Protein AF-A0A3M2W7A8-F1 (afdb_monomer_lite)

Structure (mmCIF, N/CA/C/O backbone):
data_AF-A0A3M2W7A8-F1
#
_entry.id   AF-A0A3M2W7A8-F1
#
loop_
_atom_site.group_PDB
_atom_site.id
_atom_site.type_symbol
_atom_site.label_atom_id
_atom_site.label_alt_id
_atom_site.label_comp_id
_atom_site.label_asym_id
_atom_site.label_entity_id
_atom_site.label_seq_id
_atom_site.pdbx_PDB_ins_code
_atom_site.Cartn_x
_atom_site.Cartn_y
_atom_site.Cartn_z
_atom_site.occupancy
_atom_site.B_iso_or_equiv
_atom_site.auth_seq_id
_atom_site.auth_comp_id
_atom_site.auth_asym_id
_atom_site.auth_atom_id
_atom_site.pdbx_PDB_model_num
ATOM 1 N N . ILE A 1 1 ? -20.713 18.332 -25.294 1.00 43.44 1 ILE A N 1
ATOM 2 C CA . ILE A 1 1 ? -20.597 17.590 -24.008 1.00 43.44 1 ILE A CA 1
ATOM 3 C C . ILE A 1 1 ? -19.788 16.329 -24.282 1.00 43.44 1 ILE A C 1
ATOM 5 O O . ILE A 1 1 ? -20.062 15.680 -25.287 1.00 43.44 1 ILE A O 1
ATOM 9 N N . LEU A 1 2 ? -18.772 16.046 -23.464 1.00 49.94 2 LEU A N 1
ATOM 10 C CA . LEU A 1 2 ? -18.042 14.775 -23.484 1.00 49.94 2 LEU A CA 1
ATOM 11 C C . LEU A 1 2 ? -18.810 13.790 -22.594 1.00 49.94 2 LEU A C 1
ATOM 13 O O . LEU A 1 2 ? -19.286 14.185 -21.530 1.00 49.94 2 LEU A O 1
ATOM 17 N N . THR A 1 3 ? -19.019 12.561 -23.058 1.00 45.00 3 THR A N 1
ATOM 18 C CA . THR A 1 3 ? -19.626 11.488 -22.252 1.00 45.00 3 THR A CA 1
ATOM 19 C C . THR A 1 3 ? -18.562 10.450 -21.909 1.00 45.00 3 THR A C 1
ATOM 21 O O . THR A 1 3 ? -17.793 10.133 -22.825 1.00 45.00 3 THR A O 1
ATOM 24 N N . PRO A 1 4 ? -18.580 9.867 -20.690 1.00 53.72 4 PRO A N 1
ATOM 25 C CA . PRO A 1 4 ? -17.557 8.933 -20.232 1.00 53.72 4 PRO A CA 1
ATOM 26 C C . PRO A 1 4 ? -17.259 7.843 -21.259 1.00 53.72 4 PRO A C 1
ATOM 28 O O . PRO A 1 4 ? -18.169 7.164 -21.749 1.00 53.72 4 PRO A O 1
ATOM 31 N N . GLY A 1 5 ? -15.982 7.672 -21.590 1.00 53.44 5 GLY A N 1
ATOM 32 C CA . GLY A 1 5 ? -15.530 6.578 -22.441 1.00 53.44 5 GLY A CA 1
ATOM 33 C C . GLY A 1 5 ? -15.690 5.214 -21.759 1.00 53.44 5 GLY A C 1
ATOM 34 O O . GLY A 1 5 ? -15.108 4.967 -20.707 1.00 53.44 5 GLY A O 1
ATOM 35 N N . ALA A 1 6 ? -16.430 4.292 -22.377 1.00 60.09 6 ALA A N 1
ATOM 36 C CA . ALA A 1 6 ? -16.576 2.909 -21.918 1.00 60.09 6 ALA A CA 1
ATOM 37 C C . ALA A 1 6 ? -16.594 1.940 -23.112 1.00 60.09 6 ALA A C 1
ATOM 39 O O . ALA A 1 6 ? -17.023 2.298 -24.209 1.00 60.09 6 ALA A O 1
ATOM 40 N N . ASN A 1 7 ? -16.120 0.705 -22.908 1.00 71.69 7 ASN A N 1
ATOM 41 C CA . ASN A 1 7 ? -16.143 -0.376 -23.909 1.00 71.69 7 ASN A CA 1
ATOM 42 C C . ASN A 1 7 ? -15.476 -0.030 -25.257 1.00 71.69 7 ASN A C 1
ATOM 44 O O . ASN A 1 7 ? -15.949 -0.433 -26.314 1.00 71.69 7 ASN A O 1
ATOM 48 N N . GLY A 1 8 ? -14.377 0.732 -25.231 1.00 73.50 8 GLY A N 1
ATOM 49 C CA . GLY A 1 8 ? -13.637 1.110 -26.443 1.00 73.50 8 GLY A CA 1
ATOM 50 C C . GLY A 1 8 ? -14.276 2.236 -27.265 1.00 73.50 8 GLY A C 1
ATOM 51 O O . GLY A 1 8 ? -13.812 2.520 -28.368 1.00 73.50 8 GLY A O 1
ATOM 52 N N . HIS A 1 9 ? -15.304 2.903 -26.736 1.00 79.44 9 HIS A N 1
ATOM 53 C CA . HIS A 1 9 ? -15.970 4.031 -27.385 1.00 79.44 9 HIS A CA 1
ATOM 54 C C . HIS A 1 9 ? -15.779 5.333 -26.592 1.00 79.44 9 HIS A C 1
ATOM 56 O O . HIS A 1 9 ? -15.611 5.310 -25.374 1.00 79.44 9 HIS A O 1
ATOM 62 N N . MET A 1 10 ? -15.799 6.474 -27.290 1.00 80.69 10 MET A N 1
ATOM 63 C CA . MET A 1 10 ? -15.872 7.826 -26.712 1.00 80.69 10 MET A CA 1
ATOM 64 C C . MET A 1 10 ? -17.007 8.581 -27.391 1.00 80.69 10 MET A C 1
ATOM 66 O O . MET A 1 10 ? -17.152 8.497 -28.612 1.00 80.69 10 MET A O 1
ATOM 70 N N . GLY A 1 11 ? -17.798 9.320 -26.615 1.00 79.69 11 GLY A N 1
ATOM 71 C CA . GLY A 1 11 ? -18.861 10.158 -27.160 1.00 79.69 11 GLY A CA 1
ATOM 72 C C . GLY A 1 11 ? -18.443 11.623 -27.235 1.00 79.69 11 GLY A C 1
ATOM 73 O O . GLY A 1 11 ? -18.043 12.220 -26.236 1.00 79.69 11 GLY A O 1
ATOM 74 N N . PHE A 1 12 ? -18.587 12.212 -28.423 1.00 80.81 12 PHE A N 1
ATOM 75 C CA . PHE A 1 12 ? -18.355 13.632 -28.681 1.00 80.81 12 PHE A CA 1
ATOM 76 C C . PHE A 1 12 ? -19.650 14.257 -29.197 1.00 80.81 12 PHE A C 1
ATOM 78 O O . PHE A 1 12 ? -20.200 13.812 -30.203 1.00 80.81 12 PHE A O 1
ATOM 85 N N . ASN A 1 13 ? -20.151 15.282 -28.508 1.00 80.88 13 ASN A N 1
ATOM 86 C CA . ASN A 1 13 ? -21.364 15.988 -28.912 1.00 80.88 13 ASN A CA 1
ATOM 87 C C . ASN A 1 13 ? -21.090 17.483 -29.138 1.00 80.88 13 ASN A C 1
ATOM 89 O O . ASN A 1 13 ? -20.668 18.179 -28.204 1.00 80.88 13 ASN A O 1
ATOM 93 N N . GLY A 1 14 ? -21.393 17.947 -30.355 1.00 81.94 14 GLY A N 1
ATOM 94 C CA . GLY A 1 14 ? -21.267 19.338 -30.796 1.00 81.94 14 GLY A CA 1
ATOM 95 C C . GLY A 1 14 ? -19.910 19.676 -31.421 1.00 81.94 14 GLY A C 1
ATOM 96 O O . GLY A 1 14 ? -18.936 18.941 -31.262 1.00 81.94 14 GLY A O 1
ATOM 97 N N . GLU A 1 15 ? -19.860 20.816 -32.112 1.00 83.19 15 GLU A N 1
ATOM 98 C CA . GLU A 1 15 ? -18.682 21.319 -32.838 1.00 83.19 15 GLU A CA 1
ATOM 99 C C . GLU A 1 15 ? -17.459 21.464 -31.922 1.00 83.19 15 GLU A C 1
ATOM 101 O O . GLU A 1 15 ? -16.412 20.891 -32.199 1.00 83.19 15 GLU A O 1
ATOM 106 N N . SER A 1 16 ? -17.617 22.071 -30.742 1.00 80.56 16 SER A N 1
ATOM 107 C CA . SER A 1 16 ? -16.501 22.288 -29.809 1.00 80.56 16 SER A CA 1
ATOM 108 C C . SER A 1 16 ? -15.842 20.997 -29.304 1.00 80.56 16 SER A C 1
ATOM 110 O O . SER A 1 16 ? -14.648 20.985 -29.013 1.00 80.56 16 SER A O 1
ATOM 112 N N . ALA A 1 17 ? -16.604 19.905 -29.169 1.00 78.31 17 ALA A N 1
ATOM 113 C CA . ALA A 1 17 ? -16.050 18.616 -28.752 1.00 78.31 17 ALA A CA 1
ATOM 114 C C . ALA A 1 17 ? -15.269 17.945 -29.892 1.00 78.31 17 ALA A C 1
ATOM 116 O O . ALA A 1 17 ? -14.257 17.292 -29.641 1.00 78.31 17 ALA A O 1
ATOM 117 N N . LEU A 1 18 ? -15.723 18.133 -31.135 1.00 81.19 18 LEU A N 1
ATOM 118 C CA . LEU A 1 18 ? -15.035 17.651 -32.327 1.00 81.19 18 LEU A CA 1
ATOM 119 C C . LEU A 1 18 ? -13.755 18.454 -32.596 1.00 81.19 18 LEU A C 1
ATOM 121 O O . LEU A 1 18 ? -12.716 17.862 -32.874 1.00 81.19 18 LEU A O 1
ATOM 125 N N . ASP A 1 19 ? -13.795 19.775 -32.417 1.00 82.62 19 ASP A N 1
ATOM 126 C CA . ASP A 1 19 ? -12.616 20.639 -32.527 1.00 82.62 19 ASP A CA 1
ATOM 127 C C . ASP A 1 19 ? -11.536 20.246 -31.516 1.00 82.62 19 ASP A C 1
ATOM 129 O O . ASP A 1 19 ? -10.361 20.144 -31.864 1.00 82.62 19 ASP A O 1
ATOM 133 N N . ALA A 1 20 ? -11.922 19.967 -30.266 1.00 80.56 20 ALA A N 1
ATOM 134 C CA . ALA A 1 20 ? -10.992 19.496 -29.243 1.00 80.56 20 ALA A CA 1
ATOM 135 C C . ALA A 1 20 ? -10.364 18.142 -29.612 1.00 80.56 20 ALA A C 1
ATOM 137 O O . ALA A 1 20 ? -9.171 17.949 -29.391 1.00 80.56 20 ALA A O 1
ATOM 138 N N . LEU A 1 21 ? -11.142 17.221 -30.195 1.00 81.25 21 LEU A N 1
ATOM 139 C CA . LEU A 1 21 ? -10.654 15.913 -30.647 1.00 81.25 21 LEU A CA 1
ATOM 140 C C . LEU A 1 21 ? -9.613 16.031 -31.768 1.00 81.25 21 LEU A C 1
ATOM 142 O O . LEU A 1 21 ? -8.655 15.262 -31.799 1.00 81.25 21 LEU A O 1
ATOM 146 N N . LEU A 1 22 ? -9.802 16.978 -32.687 1.00 82.06 22 LEU A N 1
ATOM 147 C CA . LEU A 1 22 ? -8.923 17.183 -33.842 1.00 82.06 22 LEU A CA 1
ATOM 148 C C . LEU A 1 22 ? -7.744 18.128 -33.549 1.00 82.06 22 LEU A C 1
ATOM 150 O O . LEU A 1 22 ? -6.894 18.346 -34.412 1.00 82.06 22 LEU A O 1
ATOM 154 N N . SER A 1 23 ? -7.680 18.690 -32.341 1.00 78.00 23 SER A N 1
ATOM 155 C CA . SER A 1 23 ? -6.691 19.687 -31.941 1.00 78.00 23 SER A CA 1
ATOM 156 C C . SER A 1 23 ? -5.452 19.058 -31.298 1.00 78.00 23 SER A C 1
ATOM 158 O O . SER A 1 23 ? -5.544 18.220 -30.404 1.00 78.00 23 SER A O 1
ATOM 160 N N . SER A 1 24 ? -4.268 19.543 -31.684 1.00 71.81 24 SER A N 1
ATOM 161 C CA . SER A 1 24 ? -3.007 19.301 -30.965 1.00 71.81 24 SER A CA 1
ATOM 162 C C . SER A 1 24 ? -2.690 20.388 -29.929 1.00 71.81 24 SER A C 1
ATOM 164 O O . SER A 1 24 ? -1.618 20.370 -29.325 1.00 71.81 24 SER A O 1
ATOM 166 N N . ASN A 1 25 ? -3.579 21.370 -29.745 1.00 83.56 25 ASN A N 1
ATOM 167 C CA . ASN A 1 25 ? -3.398 22.438 -28.770 1.00 83.56 25 ASN A CA 1
ATOM 168 C C . ASN A 1 25 ? -3.622 21.893 -27.357 1.00 83.56 25 ASN A C 1
ATOM 170 O O . ASN A 1 25 ? -4.737 21.529 -26.979 1.00 83.56 25 ASN A O 1
ATOM 174 N N . THR A 1 26 ? -2.565 21.889 -26.555 1.00 82.12 26 THR A N 1
ATOM 175 C CA . THR A 1 26 ? -2.592 21.369 -25.187 1.00 82.12 26 THR A CA 1
ATOM 176 C C . THR A 1 26 ? -3.496 22.171 -24.250 1.00 82.12 26 THR A C 1
ATOM 178 O O . THR A 1 26 ? -3.981 21.629 -23.258 1.00 82.12 26 THR A O 1
ATOM 181 N N . ALA A 1 27 ? -3.825 23.421 -24.593 1.00 78.56 27 ALA A N 1
ATOM 182 C CA . ALA A 1 27 ? -4.785 24.228 -23.846 1.00 78.56 27 ALA A CA 1
ATOM 183 C C . ALA A 1 27 ? -6.230 23.702 -23.952 1.00 78.56 27 ALA A C 1
ATOM 185 O O . ALA A 1 27 ? -7.017 23.895 -23.022 1.00 78.56 27 ALA A O 1
ATOM 186 N N . THR A 1 28 ? -6.586 23.034 -25.057 1.00 81.06 28 THR A N 1
ATOM 187 C CA . THR A 1 28 ? -7.953 22.542 -25.329 1.00 81.06 28 THR A CA 1
ATOM 188 C C . THR A 1 28 ? -8.056 21.018 -25.439 1.00 81.06 28 THR A C 1
ATOM 190 O O . THR A 1 28 ? -9.158 20.480 -25.358 1.00 81.06 28 THR A O 1
ATOM 193 N N . GLY A 1 29 ? -6.929 20.307 -25.550 1.00 84.56 29 GLY A N 1
ATOM 194 C CA . GLY A 1 29 ? -6.874 18.854 -25.757 1.00 84.56 29 GLY A CA 1
ATOM 195 C C . GLY A 1 29 ? -7.169 17.980 -24.530 1.00 84.56 29 GLY A C 1
ATOM 196 O O . GLY A 1 29 ? -7.287 16.767 -24.673 1.00 84.56 29 GLY A O 1
ATOM 197 N N . TRP A 1 30 ? -7.326 18.558 -23.330 1.00 90.56 30 TRP A N 1
ATOM 198 C CA . TRP A 1 30 ? -7.472 17.783 -22.085 1.00 90.56 30 TRP A CA 1
ATOM 199 C C . TRP A 1 30 ? -8.645 16.797 -22.106 1.00 90.56 30 TRP A C 1
ATOM 201 O O . TRP A 1 30 ? -8.503 15.666 -21.647 1.00 90.56 30 TRP A O 1
ATOM 211 N N . GLY A 1 31 ? -9.798 17.227 -22.629 1.00 89.25 31 GLY A N 1
ATOM 212 C CA . GLY A 1 31 ? -11.033 16.440 -22.638 1.00 89.25 31 GLY A CA 1
ATOM 213 C C . GLY A 1 31 ? -10.878 15.090 -23.349 1.00 89.25 31 GLY A C 1
ATOM 214 O O . GLY A 1 31 ? -11.022 14.057 -22.703 1.00 89.25 31 GLY A O 1
ATOM 215 N N . PRO A 1 32 ? -10.511 15.058 -24.643 1.00 88.69 32 PRO A N 1
ATOM 216 C CA . PRO A 1 32 ? -10.252 13.803 -25.352 1.00 88.69 32 PRO A CA 1
ATOM 217 C C . PRO A 1 32 ? -9.212 12.893 -24.677 1.00 88.69 32 PRO A C 1
ATOM 219 O O . PRO A 1 32 ? -9.369 11.672 -24.680 1.00 88.69 32 PRO A O 1
ATOM 222 N N . TRP A 1 33 ? -8.155 13.454 -24.079 1.00 91.31 33 TRP A N 1
ATOM 223 C CA . TRP A 1 33 ? -7.146 12.655 -23.368 1.00 91.31 33 TRP A CA 1
ATOM 224 C C . TRP A 1 33 ? -7.695 12.044 -22.077 1.00 91.31 33 TRP A C 1
ATOM 226 O O . TRP A 1 33 ? -7.379 10.897 -21.763 1.00 91.31 33 TRP A O 1
ATOM 236 N N . HIS A 1 34 ? -8.552 12.781 -21.372 1.00 93.00 34 HIS A N 1
ATOM 237 C CA . HIS A 1 34 ? -9.234 12.331 -20.163 1.00 93.00 34 HIS A CA 1
ATOM 238 C C . HIS A 1 34 ? -10.190 11.167 -20.466 1.00 93.00 34 HIS A C 1
ATOM 240 O O . HIS A 1 34 ? -10.101 10.122 -19.823 1.00 93.00 34 HIS A O 1
ATOM 246 N N . GLU A 1 35 ? -11.000 11.276 -21.524 1.00 90.56 35 GLU A N 1
ATOM 247 C CA . GLU A 1 35 ? -11.896 10.191 -21.962 1.00 90.56 35 GLU A CA 1
ATOM 248 C C . GLU A 1 35 ? -11.134 8.945 -22.430 1.00 90.56 35 GLU A C 1
ATOM 250 O O . GLU A 1 35 ? -11.504 7.805 -22.139 1.00 90.56 35 GLU A O 1
ATOM 255 N N . SER A 1 36 ? -10.005 9.155 -23.109 1.00 89.25 36 SER A N 1
ATOM 256 C CA . SER A 1 36 ? -9.059 8.086 -23.438 1.00 89.25 36 SER A CA 1
ATOM 257 C C . SER A 1 36 ? -8.479 7.441 -22.165 1.00 89.25 36 SER A C 1
ATOM 259 O O . SER A 1 36 ? -8.223 6.235 -22.118 1.00 89.25 36 SER A O 1
ATOM 261 N N . GLY A 1 37 ? -8.310 8.216 -21.093 1.00 93.12 37 GLY A N 1
ATOM 262 C CA . GLY A 1 37 ? -7.908 7.737 -19.774 1.00 93.12 37 GLY A CA 1
ATOM 263 C C . GLY A 1 37 ? -8.901 6.751 -19.155 1.00 93.12 37 GLY A C 1
ATOM 264 O O . GLY A 1 37 ? -8.465 5.702 -18.677 1.00 93.12 37 GLY A O 1
ATOM 265 N N . HIS A 1 38 ? -10.213 7.013 -19.233 1.00 93.38 38 HIS A N 1
ATOM 266 C CA . HIS A 1 38 ? -11.247 6.090 -18.727 1.00 93.38 38 HIS A CA 1
ATOM 267 C C . HIS A 1 38 ? -11.134 4.688 -19.339 1.00 93.38 38 HIS A C 1
ATOM 269 O O . HIS A 1 38 ? -11.262 3.686 -18.640 1.00 93.38 38 HIS A O 1
ATOM 275 N N . GLN A 1 39 ? -10.765 4.585 -20.618 1.00 88.88 39 GLN A N 1
ATOM 276 C CA . GLN A 1 39 ? -10.590 3.295 -21.304 1.00 88.88 39 GLN A CA 1
ATOM 277 C C . GLN A 1 39 ? -9.426 2.457 -20.762 1.00 88.88 39 GLN A C 1
ATOM 279 O O . GLN A 1 39 ? -9.372 1.249 -20.983 1.00 88.88 39 GLN A O 1
ATOM 284 N N . ARG A 1 40 ? -8.458 3.100 -20.104 1.00 89.69 40 ARG A N 1
ATOM 285 C CA . ARG A 1 40 ? -7.246 2.469 -19.556 1.00 89.69 40 ARG A CA 1
ATOM 286 C C . ARG A 1 40 ? -7.259 2.447 -18.030 1.00 89.69 40 ARG A C 1
ATOM 288 O O . ARG A 1 40 ? -6.279 2.032 -17.406 1.00 89.69 40 ARG A O 1
ATOM 295 N N . GLN A 1 41 ? -8.332 2.932 -17.420 1.00 91.62 41 GLN A N 1
ATOM 296 C CA . GLN A 1 41 ? -8.464 3.022 -15.981 1.00 91.62 41 GLN A CA 1
ATOM 297 C C . GLN A 1 41 ? -8.545 1.623 -15.369 1.00 91.62 41 GLN A C 1
ATOM 299 O O . GLN A 1 41 ? -9.296 0.761 -15.818 1.00 91.62 41 GLN A O 1
ATOM 304 N N . MET A 1 42 ? -7.746 1.383 -14.333 1.00 93.12 42 MET A N 1
ATOM 305 C CA . MET A 1 42 ? -7.716 0.091 -13.655 1.00 93.12 42 MET A CA 1
ATOM 306 C C . MET A 1 42 ? -8.625 0.143 -12.432 1.00 93.12 42 MET A C 1
ATOM 308 O O . MET A 1 42 ? -8.317 0.843 -11.464 1.00 93.12 42 MET A O 1
ATOM 312 N N . SER A 1 43 ? -9.709 -0.636 -12.453 1.00 92.62 43 SER A N 1
ATOM 313 C CA . SER A 1 43 ? -10.605 -0.788 -11.296 1.00 92.62 43 SER A CA 1
ATOM 314 C C . SER A 1 43 ? -9.856 -1.170 -10.004 1.00 92.62 43 SER A C 1
ATOM 316 O O . SER A 1 43 ? -10.089 -0.512 -8.992 1.00 92.62 43 SER A O 1
ATOM 318 N N . PRO A 1 44 ? -8.876 -2.102 -10.010 1.00 93.19 44 PRO A N 1
ATOM 319 C CA . PRO A 1 44 ? -8.113 -2.459 -8.803 1.00 93.19 44 PRO A CA 1
ATOM 320 C C . PRO A 1 44 ? -7.275 -1.333 -8.176 1.00 93.19 44 PRO A C 1
ATOM 322 O O . PRO A 1 44 ? -6.828 -1.464 -7.043 1.00 93.19 44 PRO A O 1
ATOM 325 N N . MET A 1 45 ? -7.039 -0.236 -8.903 1.00 94.12 45 MET A N 1
ATOM 326 C CA . MET A 1 45 ? -6.298 0.941 -8.425 1.00 94.12 45 MET A CA 1
ATOM 327 C C . MET A 1 45 ? -7.212 2.167 -8.237 1.00 94.12 45 MET A C 1
ATOM 329 O O . MET A 1 45 ? -6.738 3.259 -7.939 1.00 94.12 45 MET A O 1
ATOM 333 N N . THR A 1 46 ? -8.522 2.012 -8.447 1.00 94.44 46 THR A N 1
ATOM 334 C CA . THR A 1 46 ? -9.502 3.106 -8.422 1.00 94.44 46 THR A CA 1
ATOM 335 C C . THR A 1 46 ? -10.553 2.795 -7.361 1.00 94.44 46 THR A C 1
ATOM 337 O O . THR A 1 46 ? -11.400 1.920 -7.556 1.00 94.44 46 THR A O 1
ATOM 340 N N . TRP A 1 47 ? -10.437 3.458 -6.209 1.00 94.12 47 TRP A N 1
ATOM 341 C CA . TRP A 1 47 ? -11.345 3.300 -5.072 1.00 94.12 47 TRP A CA 1
ATOM 342 C C . TRP A 1 47 ? -12.425 4.382 -5.038 1.00 94.12 47 TRP A C 1
ATOM 344 O O . TRP A 1 47 ? -12.214 5.504 -5.501 1.00 94.12 47 TRP A O 1
ATOM 354 N N . ASP A 1 48 ? -13.568 4.040 -4.446 1.00 88.62 48 ASP A N 1
ATOM 355 C CA . ASP A 1 48 ? -14.771 4.886 -4.433 1.00 88.62 48 ASP A CA 1
ATOM 356 C C . ASP A 1 48 ? -15.028 5.561 -3.076 1.00 88.62 48 ASP A C 1
ATOM 358 O O . ASP A 1 48 ? -16.056 6.202 -2.880 1.00 88.62 48 ASP A O 1
ATOM 362 N N . THR A 1 49 ? -14.109 5.413 -2.120 1.00 85.12 49 THR A N 1
ATOM 363 C CA . THR A 1 49 ? -14.225 6.013 -0.786 1.00 85.12 49 THR A CA 1
ATOM 364 C C . THR A 1 49 ? -14.207 7.552 -0.856 1.00 85.12 49 THR A C 1
ATOM 366 O O . THR A 1 49 ? -13.459 8.143 -1.643 1.00 85.12 49 THR A O 1
ATOM 369 N N . GLY A 1 50 ? -15.029 8.215 -0.033 1.00 85.62 50 GLY A N 1
ATOM 370 C CA . GLY A 1 50 ? -15.168 9.677 -0.000 1.00 85.62 50 GLY A CA 1
ATOM 371 C C . GLY A 1 50 ? -15.672 10.259 -1.326 1.00 85.62 50 GLY A C 1
ATOM 372 O O . GLY A 1 50 ? -16.703 9.844 -1.844 1.00 85.62 50 GLY A O 1
ATOM 373 N N . SER A 1 51 ? -14.944 11.223 -1.894 1.00 88.75 51 SER A N 1
ATOM 374 C CA . SER A 1 51 ? -15.233 11.791 -3.224 1.00 88.75 51 SER A CA 1
ATOM 375 C C . SER A 1 51 ? -14.734 10.927 -4.400 1.00 88.75 51 SER A C 1
ATOM 377 O O . SER A 1 51 ? -14.800 11.360 -5.548 1.00 88.75 51 SER A O 1
ATOM 379 N N . GLY A 1 52 ? -14.225 9.716 -4.131 1.00 92.00 52 GLY A N 1
ATOM 380 C CA . GLY A 1 52 ? -13.832 8.728 -5.140 1.00 92.00 52 GLY A CA 1
ATOM 381 C C . GLY A 1 52 ? -12.569 9.072 -5.939 1.00 92.00 52 GLY A C 1
ATOM 382 O O . GLY A 1 52 ? -11.958 10.134 -5.775 1.00 92.00 52 GLY A O 1
ATOM 383 N N . MET A 1 53 ? -12.153 8.131 -6.794 1.00 96.19 53 MET A N 1
ATOM 384 C CA . MET A 1 53 ? -10.963 8.237 -7.653 1.00 96.19 53 MET A CA 1
ATOM 385 C C . MET A 1 53 ? -11.257 8.086 -9.152 1.00 96.19 53 MET A C 1
ATOM 387 O O . MET A 1 53 ? -10.334 8.211 -9.961 1.00 96.19 53 MET A O 1
ATOM 391 N N . THR A 1 54 ? -12.517 7.852 -9.535 1.00 94.88 54 THR A N 1
ATOM 392 C CA . THR A 1 54 ? -12.936 7.617 -10.929 1.00 94.88 54 THR A CA 1
ATOM 393 C C . THR A 1 54 ? -12.562 8.777 -11.851 1.00 94.88 54 THR A C 1
ATOM 395 O O . THR A 1 54 ? -11.921 8.563 -12.871 1.00 94.88 54 THR A O 1
ATOM 398 N N . GLU A 1 55 ? -12.810 10.016 -11.437 1.00 95.69 55 GLU A N 1
ATOM 399 C CA . GLU A 1 55 ? -12.432 11.212 -12.211 1.00 95.69 55 GLU A CA 1
ATOM 400 C C . GLU A 1 55 ? -10.991 11.679 -11.939 1.00 95.69 55 GLU A C 1
ATOM 402 O O . GLU A 1 55 ? -10.539 12.702 -12.451 1.00 95.69 55 GLU A O 1
ATOM 407 N N . VAL A 1 56 ? -10.243 10.941 -11.111 1.00 97.69 56 VAL A N 1
ATOM 408 C CA . VAL A 1 56 ? -8.898 11.309 -10.648 1.00 97.69 56 VAL A CA 1
ATOM 409 C C . VAL A 1 56 ? -7.830 10.514 -11.384 1.00 97.69 56 VAL A C 1
ATOM 411 O O . VAL A 1 56 ? -6.960 11.104 -12.023 1.00 97.69 56 VAL A O 1
ATOM 414 N N . THR A 1 57 ? -7.869 9.178 -11.309 1.00 96.88 57 THR A N 1
ATOM 415 C CA . THR A 1 57 ? -6.796 8.331 -11.863 1.00 96.88 57 THR A CA 1
ATOM 416 C C . THR A 1 57 ? -6.717 8.422 -13.384 1.00 96.88 57 THR A C 1
ATOM 418 O O . THR A 1 57 ? -5.630 8.281 -13.941 1.00 96.88 57 THR A O 1
ATOM 421 N N . VAL A 1 58 ? -7.818 8.760 -14.061 1.00 95.62 58 VAL A N 1
ATOM 422 C CA . VAL A 1 58 ? -7.833 9.033 -15.507 1.00 95.62 58 VAL A CA 1
ATOM 423 C C . VAL A 1 58 ? -6.965 10.215 -15.917 1.00 95.62 58 VAL A C 1
ATOM 425 O O . VAL A 1 58 ? -6.347 10.184 -16.981 1.00 95.62 58 VAL A O 1
ATOM 428 N N . ASN A 1 59 ? -6.832 11.224 -15.054 1.00 97.44 59 ASN A N 1
ATOM 429 C CA . ASN A 1 59 ? -6.037 12.409 -15.359 1.00 97.44 59 ASN A CA 1
ATOM 430 C C . ASN A 1 59 ? -4.532 12.109 -15.416 1.00 97.44 59 ASN A C 1
ATOM 432 O O . ASN A 1 59 ? -3.790 12.912 -15.973 1.00 97.44 59 ASN A O 1
ATOM 436 N N . LEU A 1 60 ? -4.064 10.947 -14.936 1.00 97.44 60 LEU A N 1
ATOM 437 C CA . LEU A 1 60 ? -2.681 10.505 -15.155 1.00 97.44 60 LEU A CA 1
ATOM 438 C C . LEU A 1 60 ? -2.341 10.373 -16.641 1.00 97.44 60 LEU A C 1
ATOM 440 O O . LEU A 1 60 ? -1.229 10.708 -17.045 1.00 97.44 60 LEU A O 1
ATOM 444 N N . TYR A 1 61 ? -3.296 9.918 -17.455 1.00 95.56 61 TYR A N 1
ATOM 445 C CA . TYR A 1 61 ? -3.113 9.789 -18.898 1.00 95.56 61 TYR A CA 1
ATOM 446 C C . TYR A 1 61 ? -3.048 11.165 -19.564 1.00 95.56 61 TYR A C 1
ATOM 448 O O . TYR A 1 61 ? -2.126 11.418 -20.334 1.00 95.56 61 TYR A O 1
ATOM 456 N N . SER A 1 62 ? -3.943 12.086 -19.193 1.00 95.44 62 SER A N 1
ATOM 457 C CA . SER A 1 62 ? -3.919 13.471 -19.682 1.00 95.44 62 SER A CA 1
ATOM 458 C C . SER A 1 62 ? -2.636 14.209 -19.300 1.00 95.44 62 SER A C 1
ATOM 460 O O . SER A 1 62 ? -2.051 14.891 -20.139 1.00 95.44 62 SER A O 1
ATOM 462 N N . LEU A 1 63 ? -2.161 14.041 -18.060 1.00 96.81 63 LEU A N 1
ATOM 463 C CA . LEU A 1 63 ? -0.898 14.620 -17.594 1.00 96.81 63 LEU A CA 1
ATOM 464 C C . LEU A 1 63 ? 0.298 14.049 -18.361 1.00 96.81 63 LEU A C 1
ATOM 466 O O . LEU A 1 63 ? 1.176 14.808 -18.760 1.00 96.81 63 LEU A O 1
ATOM 470 N N . ALA A 1 64 ? 0.320 12.738 -18.616 1.00 95.88 64 ALA A N 1
ATOM 471 C CA . ALA A 1 64 ? 1.366 12.107 -19.418 1.00 95.88 64 ALA A CA 1
ATOM 472 C C . ALA A 1 64 ? 1.354 12.593 -20.877 1.00 95.88 64 ALA A C 1
ATOM 474 O O . ALA A 1 64 ? 2.417 12.827 -21.451 1.00 95.88 64 ALA A O 1
ATOM 475 N N . THR A 1 65 ? 0.175 12.790 -21.479 1.00 94.25 65 THR A N 1
ATOM 476 C CA . THR A 1 65 ? 0.059 13.381 -22.820 1.00 94.25 65 THR A CA 1
ATOM 477 C C . THR A 1 65 ? 0.548 14.824 -22.833 1.00 94.25 65 THR A C 1
ATOM 479 O O . THR A 1 65 ? 1.344 15.180 -23.700 1.00 94.25 65 THR A O 1
ATOM 482 N N . GLN A 1 66 ? 0.142 15.642 -21.858 1.00 94.38 66 GLN A N 1
ATOM 483 C CA . GLN A 1 66 ? 0.625 17.017 -21.749 1.00 94.38 66 GLN A CA 1
ATOM 484 C C . GLN A 1 66 ? 2.147 17.059 -21.579 1.00 94.38 66 GLN A C 1
ATOM 486 O O . GLN A 1 66 ? 2.822 17.802 -22.281 1.00 94.38 66 GLN A O 1
ATOM 491 N N . GLU A 1 67 ? 2.696 16.223 -20.699 1.00 94.81 67 GLU A N 1
ATOM 492 C CA . GLU A 1 67 ? 4.136 16.119 -20.487 1.00 94.81 67 GLU A CA 1
ATOM 493 C C . GLU A 1 67 ? 4.886 15.706 -21.754 1.00 94.81 67 GLU A C 1
ATOM 495 O O . GLU A 1 67 ? 5.953 16.247 -22.029 1.00 94.81 67 GLU A O 1
ATOM 500 N N . ASN A 1 68 ? 4.333 14.793 -22.553 1.00 93.38 68 ASN A N 1
ATOM 501 C CA . ASN A 1 68 ? 4.941 14.394 -23.818 1.00 93.38 68 ASN A CA 1
ATOM 502 C C . ASN A 1 68 ? 4.987 15.545 -24.840 1.00 93.38 68 ASN A C 1
ATOM 504 O O . ASN A 1 68 ? 5.978 15.688 -25.551 1.00 93.38 68 ASN A O 1
ATOM 508 N N . LEU A 1 69 ? 3.935 16.368 -24.891 1.00 92.56 69 LEU A N 1
ATOM 509 C CA . LEU A 1 69 ? 3.801 17.461 -25.858 1.00 92.56 69 LEU A CA 1
ATOM 510 C C . LEU A 1 69 ? 4.532 18.744 -25.431 1.00 92.56 69 LEU A C 1
ATOM 512 O O . LEU A 1 69 ? 5.085 19.443 -26.275 1.00 92.56 69 LEU A O 1
ATOM 516 N N . GLU A 1 70 ? 4.538 19.064 -24.136 1.00 92.75 70 GLU A N 1
ATOM 517 C CA . GLU A 1 70 ? 5.106 20.307 -23.587 1.00 92.75 70 GLU A CA 1
ATOM 518 C C . GLU A 1 70 ? 6.467 20.105 -22.900 1.00 92.75 70 GLU A C 1
ATOM 520 O O . GLU A 1 70 ? 7.102 21.071 -22.479 1.00 92.75 70 GLU A O 1
ATOM 525 N N . GLY A 1 71 ? 6.904 18.858 -22.711 1.00 92.06 71 GLY A N 1
ATOM 526 C CA . GLY A 1 71 ? 8.058 18.509 -21.876 1.00 92.06 71 GLY A CA 1
ATOM 527 C C . GLY A 1 71 ? 7.776 18.543 -20.367 1.00 92.06 71 GLY A C 1
ATOM 528 O O . GLY A 1 71 ? 8.665 18.222 -19.580 1.00 92.06 71 GLY A O 1
ATOM 529 N N . ARG A 1 72 ? 6.561 18.932 -19.946 1.00 92.19 72 ARG A N 1
ATOM 530 C CA . ARG A 1 72 ? 6.097 18.924 -18.546 1.00 92.19 72 ARG A CA 1
ATOM 531 C C . ARG A 1 72 ? 4.569 18.964 -18.448 1.00 92.19 72 ARG A C 1
ATOM 533 O O . ARG A 1 72 ? 3.902 19.431 -19.362 1.00 92.19 72 ARG A O 1
ATOM 540 N N . ALA A 1 73 ? 4.009 18.555 -17.313 1.00 93.75 73 ALA A N 1
ATOM 541 C CA . ALA A 1 73 ? 2.570 18.650 -17.059 1.00 93.75 73 ALA A CA 1
ATOM 542 C C . ALA A 1 73 ? 2.186 19.986 -16.387 1.00 93.75 73 ALA A C 1
ATOM 544 O O . ALA A 1 73 ? 2.004 20.057 -15.171 1.00 93.75 73 ALA A O 1
ATOM 545 N N . SER A 1 74 ? 2.094 21.064 -17.173 1.00 93.50 74 SER A N 1
ATOM 546 C CA . SER A 1 74 ? 1.853 22.430 -16.675 1.00 93.50 74 SER A CA 1
ATOM 547 C C . SER A 1 74 ? 0.472 22.668 -16.053 1.00 93.50 74 SER A C 1
ATOM 549 O O . SER A 1 74 ? 0.298 23.621 -15.294 1.00 93.50 74 SER A O 1
ATOM 551 N N . ARG A 1 75 ? -0.515 21.798 -16.319 1.00 93.81 75 ARG A N 1
ATOM 552 C CA . ARG A 1 75 ? -1.889 21.939 -15.805 1.00 93.81 75 ARG A CA 1
ATOM 553 C C . ARG A 1 75 ? -1.954 21.976 -14.275 1.00 93.81 75 ARG A C 1
ATOM 555 O O . ARG A 1 75 ? -2.857 22.604 -13.731 1.00 93.81 75 ARG A O 1
ATOM 562 N N . LEU A 1 76 ? -1.017 21.317 -13.587 1.00 95.50 76 LEU A N 1
ATOM 563 C CA . LEU A 1 76 ? -1.011 21.241 -12.122 1.00 95.50 76 LEU A CA 1
ATOM 564 C C . LEU A 1 76 ? -0.476 22.500 -11.433 1.00 95.50 76 LEU A C 1
ATOM 566 O O . LEU A 1 76 ? -0.717 22.684 -10.242 1.00 95.50 76 LEU A O 1
ATOM 570 N N . ASP A 1 77 ? 0.194 23.392 -12.167 1.00 94.75 77 ASP A N 1
ATOM 571 C CA . ASP A 1 77 ? 0.899 24.539 -11.589 1.00 94.75 77 ASP A CA 1
ATOM 572 C C . ASP A 1 77 ? -0.006 25.451 -10.757 1.00 94.75 77 ASP A C 1
ATOM 574 O O . ASP A 1 77 ? 0.376 25.914 -9.681 1.00 94.75 77 ASP A O 1
ATOM 578 N N . VAL A 1 78 ? -1.232 25.666 -11.239 1.00 95.75 78 VAL A N 1
ATOM 579 C CA . VAL A 1 78 ? -2.228 26.519 -10.579 1.00 95.75 78 VAL A CA 1
ATOM 580 C C . VAL A 1 78 ? -2.720 25.937 -9.250 1.00 95.75 78 VAL A C 1
ATOM 582 O O . VAL A 1 78 ? -3.210 26.685 -8.406 1.00 95.75 78 VAL A O 1
ATOM 585 N N . TYR A 1 79 ? -2.560 24.627 -9.037 1.00 96.50 79 TYR A N 1
ATOM 586 C CA . TYR A 1 79 ? -3.034 23.927 -7.843 1.00 96.50 79 TYR A CA 1
ATOM 587 C C . TYR A 1 79 ? -1.947 23.766 -6.771 1.00 96.50 79 TYR A C 1
ATOM 589 O O . TYR A 1 79 ? -2.269 23.578 -5.599 1.00 96.50 79 TYR A O 1
ATOM 597 N N . TYR A 1 80 ? -0.656 23.899 -7.099 1.00 95.81 80 TYR A N 1
ATOM 598 C CA . TYR A 1 80 ? 0.404 23.745 -6.092 1.00 95.81 80 TYR A CA 1
ATOM 599 C C . TYR A 1 80 ? 0.271 24.676 -4.870 1.00 95.81 80 TYR A C 1
ATOM 601 O O . TYR A 1 80 ? 0.537 24.204 -3.763 1.00 95.81 80 TYR A O 1
ATOM 609 N N . PRO A 1 81 ? -0.157 25.954 -4.983 1.00 95.75 81 PRO A N 1
ATOM 610 C CA . PRO A 1 81 ? -0.360 26.803 -3.807 1.00 95.75 81 PRO A CA 1
ATOM 611 C C . PRO A 1 81 ? -1.412 26.257 -2.829 1.00 95.75 81 PRO A C 1
ATOM 613 O O . PRO A 1 81 ? -1.154 26.204 -1.625 1.00 95.75 81 PRO A O 1
ATOM 616 N N . VAL A 1 82 ? -2.563 25.795 -3.330 1.00 96.94 82 VAL A N 1
ATOM 617 C CA . VAL A 1 82 ? -3.622 25.220 -2.481 1.00 96.94 82 VAL A CA 1
ATOM 618 C C . VAL A 1 82 ? -3.219 23.852 -1.932 1.00 96.94 82 VAL A C 1
ATOM 620 O O . VAL A 1 82 ? -3.505 23.556 -0.775 1.00 96.94 82 VAL A O 1
ATOM 623 N N . ILE A 1 83 ? -2.454 23.058 -2.687 1.00 97.00 83 ILE A N 1
ATOM 624 C CA . ILE A 1 83 ? -1.881 21.805 -2.181 1.00 97.00 83 ILE A CA 1
ATOM 625 C C . ILE A 1 83 ? -0.885 22.057 -1.047 1.00 97.00 83 ILE A C 1
ATOM 627 O O . ILE A 1 83 ? -0.941 21.375 -0.028 1.00 97.00 83 ILE A O 1
ATOM 631 N N . LYS A 1 84 ? -0.021 23.073 -1.150 1.00 95.75 84 LYS A N 1
ATOM 632 C CA . LYS A 1 84 ? 0.881 23.453 -0.048 1.00 95.75 84 LYS A CA 1
ATOM 633 C C . LYS A 1 84 ? 0.110 23.874 1.204 1.00 95.75 84 LYS A C 1
ATOM 635 O O . LYS A 1 84 ? 0.521 23.522 2.307 1.00 95.75 84 LYS A O 1
ATOM 640 N N . GLN A 1 85 ? -1.004 24.588 1.038 1.00 96.06 85 GLN A N 1
ATOM 641 C CA . GLN A 1 85 ? -1.888 24.938 2.149 1.00 96.06 85 GLN A CA 1
ATOM 642 C C . GLN A 1 85 ? -2.566 23.700 2.750 1.00 96.06 85 GLN A C 1
ATOM 644 O O . GLN A 1 85 ? -2.616 23.570 3.967 1.00 96.06 85 GLN A O 1
ATOM 649 N N . TYR A 1 86 ? -3.051 22.771 1.924 1.00 96.50 86 TYR A N 1
ATOM 650 C CA . TYR A 1 86 ? -3.636 21.515 2.395 1.00 96.50 86 TYR A CA 1
ATOM 651 C C . TYR A 1 86 ? -2.624 20.684 3.197 1.00 96.50 86 TYR A C 1
ATOM 653 O O . TYR A 1 86 ? -2.912 20.241 4.305 1.00 96.50 86 TYR A O 1
ATOM 661 N N . LEU A 1 87 ? -1.404 20.528 2.678 1.00 95.19 87 LEU A N 1
ATOM 662 C CA . LEU A 1 87 ? -0.348 19.734 3.310 1.00 95.19 87 LEU A CA 1
ATOM 663 C C . LEU A 1 87 ? 0.181 20.348 4.619 1.00 95.19 87 LEU A C 1
ATOM 665 O O . LEU A 1 87 ? 0.795 19.630 5.411 1.00 95.19 87 LEU A O 1
ATOM 669 N N . SER A 1 88 ? -0.057 21.643 4.869 1.00 93.62 88 SER A N 1
ATOM 670 C CA . SER A 1 88 ? 0.297 22.303 6.133 1.00 93.62 88 SER A CA 1
ATOM 671 C C . SER A 1 88 ? -0.766 22.155 7.226 1.00 93.62 88 SER A C 1
ATOM 673 O O . SER A 1 88 ? -0.489 22.470 8.385 1.00 93.62 88 SER A O 1
ATOM 675 N N . LEU A 1 89 ? -1.958 21.642 6.898 1.00 91.69 89 LEU A N 1
ATOM 676 C CA . LEU A 1 89 ? -3.005 21.382 7.882 1.00 91.69 89 LEU A CA 1
ATOM 677 C C . LEU A 1 89 ? -2.560 20.307 8.878 1.00 91.69 89 LEU A C 1
ATOM 679 O O . LEU A 1 89 ? -1.916 19.320 8.511 1.00 91.69 89 LEU A O 1
ATOM 683 N N . ALA A 1 90 ? -2.957 20.465 10.143 1.00 83.94 90 ALA A N 1
ATOM 684 C CA . ALA A 1 90 ? -2.756 19.433 11.156 1.00 83.94 90 ALA A CA 1
ATOM 685 C C . ALA A 1 90 ? -3.596 18.188 10.822 1.00 83.94 90 ALA A C 1
ATOM 687 O O . ALA A 1 90 ? -3.042 17.107 10.640 1.00 83.94 90 ALA A O 1
ATOM 688 N N . SER A 1 91 ? -4.909 18.369 10.645 1.00 87.06 91 SER A N 1
ATOM 689 C CA . SER A 1 91 ? -5.863 17.325 10.246 1.00 87.06 91 SER A CA 1
ATOM 690 C C . SER A 1 91 ? -5.995 17.269 8.730 1.00 87.06 91 SER A C 1
ATOM 692 O O . SER A 1 91 ? -6.188 18.310 8.101 1.00 87.06 91 SER A O 1
ATOM 694 N N . LYS A 1 92 ? -5.883 16.075 8.146 1.00 90.56 92 LYS A N 1
ATOM 695 C CA . LYS A 1 92 ? -5.988 15.847 6.702 1.00 90.56 92 LYS A CA 1
ATOM 696 C C . LYS A 1 92 ? -6.789 14.583 6.438 1.00 90.56 92 LYS A C 1
ATOM 698 O O . LYS A 1 92 ? -6.685 13.612 7.180 1.00 90.56 92 LYS A O 1
ATOM 703 N N . ASP A 1 93 ? -7.538 14.609 5.351 1.00 91.50 93 ASP A N 1
ATOM 704 C CA . ASP A 1 93 ? -8.343 13.494 4.883 1.00 91.50 93 ASP A CA 1
ATOM 705 C C . ASP A 1 93 ? -8.308 13.513 3.358 1.00 91.50 93 ASP A C 1
ATOM 707 O O . ASP A 1 93 ? -8.915 14.374 2.713 1.00 91.50 93 ASP A O 1
ATOM 711 N N . PHE A 1 94 ? -7.541 12.584 2.786 1.00 94.75 94 PHE A N 1
ATOM 712 C CA . PHE A 1 94 ? -7.381 12.502 1.340 1.00 94.75 94 PHE A CA 1
ATOM 713 C C . PHE A 1 94 ? -8.709 12.191 0.642 1.00 94.75 94 PHE A C 1
ATOM 715 O O . PHE A 1 94 ? -8.994 12.735 -0.427 1.00 94.75 94 PHE A O 1
ATOM 722 N N . ASN A 1 95 ? -9.528 11.318 1.233 1.00 92.38 95 ASN A N 1
ATOM 723 C CA . ASN A 1 95 ? -10.767 10.857 0.619 1.00 92.38 95 ASN A CA 1
ATOM 724 C C . ASN A 1 95 ? -11.821 11.967 0.590 1.00 92.38 95 ASN A C 1
ATOM 726 O O . ASN A 1 95 ? -12.610 12.017 -0.356 1.00 92.38 95 ASN A O 1
ATOM 730 N N . ALA A 1 96 ? -11.774 12.899 1.545 1.00 91.62 96 ALA A N 1
ATOM 731 C CA . ALA A 1 96 ? -12.650 14.065 1.601 1.00 91.62 96 ALA A CA 1
ATOM 732 C C . ALA A 1 96 ? -12.287 15.201 0.620 1.00 91.62 96 ALA A C 1
ATOM 734 O O . ALA A 1 96 ? -13.071 16.140 0.480 1.00 91.62 96 ALA A O 1
ATOM 735 N N . ILE A 1 97 ? -11.139 15.156 -0.075 1.00 95.19 97 ILE A N 1
ATOM 736 C CA . ILE A 1 97 ? -10.751 16.204 -1.040 1.00 95.19 97 ILE A CA 1
ATOM 737 C C . ILE A 1 97 ? -11.742 16.211 -2.222 1.00 95.19 97 ILE A C 1
ATOM 739 O O . ILE A 1 97 ? -11.768 15.249 -2.986 1.00 95.19 97 ILE A O 1
ATOM 743 N N . PRO A 1 98 ? -12.541 17.268 -2.450 1.00 94.06 98 PRO A N 1
ATOM 744 C CA . PRO A 1 98 ? -13.582 17.230 -3.480 1.00 94.06 98 PRO A CA 1
ATOM 745 C C . PRO A 1 98 ? -13.033 17.382 -4.906 1.00 94.06 98 PRO A C 1
ATOM 747 O O . PRO A 1 98 ? -13.619 16.866 -5.851 1.00 94.06 98 PRO A O 1
ATOM 750 N N . ASP A 1 99 ? -11.920 18.099 -5.071 1.00 97.06 99 ASP A N 1
ATOM 751 C CA . ASP A 1 99 ? -11.372 18.439 -6.383 1.00 97.06 99 ASP A CA 1
ATOM 752 C C . ASP A 1 99 ? -10.435 17.337 -6.911 1.00 97.06 99 ASP A C 1
ATOM 754 O O . ASP A 1 99 ? -9.450 16.954 -6.266 1.00 97.06 99 ASP A O 1
ATOM 758 N N . ALA A 1 100 ? -10.724 16.842 -8.116 1.00 96.94 100 ALA A N 1
ATOM 759 C CA . ALA A 1 100 ? -9.955 15.774 -8.744 1.00 96.94 100 ALA A CA 1
ATOM 760 C C . ALA A 1 100 ? -8.511 16.179 -9.094 1.00 96.94 100 ALA A C 1
ATOM 762 O O . ALA A 1 100 ? -7.606 15.344 -9.010 1.00 96.94 100 ALA A O 1
ATOM 763 N N . PHE A 1 101 ? -8.260 17.446 -9.440 1.00 97.38 101 PHE A N 1
ATOM 764 C CA . PHE A 1 101 ? -6.914 17.957 -9.708 1.00 97.38 101 PHE A CA 1
ATOM 765 C C . PHE A 1 101 ? -6.084 18.084 -8.429 1.00 97.38 101 PHE A C 1
ATOM 767 O O . PHE A 1 101 ? -4.868 17.858 -8.443 1.00 97.38 101 PHE A O 1
ATOM 774 N N . HIS A 1 102 ? -6.727 18.364 -7.295 1.00 97.75 102 HIS A N 1
ATOM 775 C CA . HIS A 1 102 ? -6.030 18.321 -6.013 1.00 97.75 102 HIS A CA 1
ATOM 776 C C . HIS A 1 102 ? -5.564 16.893 -5.694 1.00 97.75 102 HIS A C 1
ATOM 778 O O . HIS A 1 102 ? -4.394 16.681 -5.373 1.00 97.75 102 HIS A O 1
ATOM 784 N N . LYS A 1 103 ? -6.439 15.893 -5.865 1.00 97.94 103 LYS A N 1
ATOM 785 C CA . LYS A 1 103 ? -6.090 14.481 -5.637 1.00 97.94 103 LYS A CA 1
ATOM 786 C C . LYS A 1 103 ? -5.041 13.951 -6.617 1.00 97.94 103 LYS A C 1
ATOM 788 O O . LYS A 1 103 ? -4.097 13.282 -6.196 1.00 97.94 103 LYS A O 1
ATOM 793 N N . VAL A 1 104 ? -5.162 14.256 -7.915 1.00 98.25 104 VAL A N 1
ATOM 794 C CA . VAL A 1 104 ? -4.195 13.773 -8.919 1.00 98.25 104 VAL A CA 1
ATOM 795 C C . VAL A 1 104 ? -2.803 14.366 -8.695 1.00 98.25 104 VAL A C 1
ATOM 797 O O . VAL A 1 104 ? -1.819 13.761 -9.108 1.00 98.25 104 VAL A O 1
ATOM 800 N N . THR A 1 105 ? -2.684 15.493 -7.982 1.00 98.12 105 THR A N 1
ATOM 801 C CA . THR A 1 105 ? -1.378 16.053 -7.615 1.00 98.12 105 THR A CA 1
ATOM 802 C C . THR A 1 105 ? -0.567 15.077 -6.757 1.00 98.12 105 THR A C 1
ATOM 804 O O . THR A 1 105 ? 0.612 14.885 -7.040 1.00 98.12 105 THR A O 1
ATOM 807 N N . MET A 1 106 ? -1.181 14.376 -5.793 1.00 98.25 106 MET A N 1
ATOM 808 C CA . MET A 1 106 ? -0.502 13.320 -5.021 1.00 98.25 106 MET A CA 1
ATOM 809 C C . MET A 1 106 ? 0.060 12.228 -5.942 1.00 98.25 106 MET A C 1
ATOM 811 O O . MET A 1 106 ? 1.209 11.809 -5.813 1.00 98.25 106 MET A O 1
ATOM 815 N N . LEU A 1 107 ? -0.747 11.777 -6.904 1.00 98.31 107 LEU A N 1
ATOM 816 C CA . LEU A 1 107 ? -0.340 10.766 -7.876 1.00 98.31 107 LEU A CA 1
ATOM 817 C C . LEU A 1 107 ? 0.820 11.290 -8.746 1.00 98.31 107 LEU A C 1
ATOM 819 O O . LEU A 1 107 ? 1.847 10.634 -8.925 1.00 98.31 107 LEU A O 1
ATOM 823 N N . TRP A 1 108 ? 0.718 12.525 -9.229 1.00 98.12 108 TRP A N 1
ATOM 824 C CA . TRP A 1 108 ? 1.747 13.114 -10.075 1.00 98.12 108 TRP A CA 1
ATOM 825 C C . TRP A 1 108 ? 3.068 13.379 -9.339 1.00 98.12 108 TRP A C 1
ATOM 827 O O . TRP A 1 108 ? 4.132 13.264 -9.942 1.00 98.12 108 TRP A O 1
ATOM 837 N N . GLN A 1 109 ? 3.045 13.635 -8.029 1.00 98.12 109 GLN A N 1
ATOM 838 C CA . GLN A 1 109 ? 4.269 13.714 -7.224 1.00 98.12 109 GLN A CA 1
ATOM 839 C C . GLN A 1 109 ? 5.062 12.402 -7.254 1.00 98.12 109 GLN A C 1
ATOM 841 O O . GLN A 1 109 ? 6.278 12.441 -7.420 1.00 98.12 109 GLN A O 1
ATOM 846 N N . LEU A 1 110 ? 4.395 11.241 -7.211 1.00 98.25 110 LEU A N 1
ATOM 847 C CA . LEU A 1 110 ? 5.066 9.944 -7.380 1.00 98.25 110 LEU A CA 1
ATOM 848 C C . LEU A 1 110 ? 5.720 9.829 -8.764 1.00 98.25 110 LEU A C 1
ATOM 850 O O . LEU A 1 110 ? 6.855 9.368 -8.878 1.00 98.25 110 LEU A O 1
ATOM 854 N N . ARG A 1 111 ? 5.045 10.305 -9.818 1.00 97.12 111 ARG A N 1
ATOM 855 C CA . ARG A 1 111 ? 5.603 10.368 -11.179 1.00 97.12 111 ARG A CA 1
ATOM 856 C C . ARG A 1 111 ? 6.819 11.293 -11.268 1.00 97.12 111 ARG A C 1
ATOM 858 O O . ARG A 1 111 ? 7.777 10.945 -11.959 1.00 97.12 111 ARG A O 1
ATOM 865 N N . LEU A 1 112 ? 6.802 12.447 -10.609 1.00 96.81 112 LEU A N 1
ATOM 866 C CA . LEU A 1 112 ? 7.934 13.380 -10.585 1.00 96.81 112 LEU A CA 1
ATOM 867 C C . LEU A 1 112 ? 9.119 12.827 -9.776 1.00 96.81 112 LEU A C 1
ATOM 869 O O . LEU A 1 112 ? 10.265 13.030 -10.164 1.00 96.81 112 LEU A O 1
ATOM 873 N N . THR A 1 113 ? 8.854 12.075 -8.706 1.00 97.25 113 THR A N 1
ATOM 874 C CA . THR A 1 113 ? 9.881 11.425 -7.878 1.00 97.25 113 THR A CA 1
ATOM 875 C C . THR A 1 113 ? 10.515 10.212 -8.556 1.00 97.25 113 THR A C 1
ATOM 877 O O . THR A 1 113 ? 11.736 10.094 -8.562 1.00 97.25 113 THR A O 1
ATOM 880 N N . PHE A 1 114 ? 9.717 9.310 -9.131 1.00 97.06 114 PHE A N 1
ATOM 881 C CA . PHE A 1 114 ? 10.194 8.012 -9.633 1.00 97.06 114 PHE A CA 1
ATOM 882 C C . PHE A 1 114 ? 10.355 7.945 -11.160 1.00 97.06 114 PHE A C 1
ATOM 884 O O . PHE A 1 114 ? 10.831 6.943 -11.693 1.00 97.06 114 PHE A O 1
ATOM 891 N N . GLY A 1 115 ? 9.991 9.007 -11.881 1.00 95.50 115 GLY A N 1
ATOM 892 C CA . GLY A 1 115 ? 10.219 9.134 -13.320 1.00 95.50 115 GLY A CA 1
ATOM 893 C C . GLY A 1 115 ? 9.141 8.505 -14.214 1.00 95.50 115 GLY A C 1
ATOM 894 O O . GLY A 1 115 ? 8.150 7.934 -13.755 1.00 95.50 115 GLY A O 1
ATOM 895 N N . THR A 1 116 ? 9.341 8.630 -15.533 1.00 95.12 116 THR A N 1
ATOM 896 C CA . THR A 1 116 ? 8.401 8.224 -16.608 1.00 95.12 116 THR A CA 1
ATOM 897 C C . THR A 1 116 ? 7.961 6.770 -16.527 1.00 95.12 116 THR A C 1
ATOM 899 O O . THR A 1 116 ? 6.827 6.445 -16.870 1.00 95.12 116 THR A O 1
ATOM 902 N N . SER A 1 117 ? 8.844 5.896 -16.053 1.00 95.56 117 SER A N 1
ATOM 903 C CA . SER A 1 117 ? 8.617 4.455 -16.002 1.00 95.56 117 SER A CA 1
ATOM 904 C C . SER A 1 117 ? 7.749 4.001 -14.826 1.00 95.56 117 SER A C 1
ATOM 906 O O . SER A 1 117 ? 7.370 2.831 -14.800 1.00 95.56 117 SER A O 1
ATOM 908 N N . PHE A 1 118 ? 7.445 4.875 -13.857 1.00 97.88 118 PHE A N 1
ATOM 909 C CA . PHE A 1 118 ? 6.739 4.506 -12.625 1.00 97.88 118 PHE A CA 1
ATOM 910 C C . PHE A 1 118 ? 5.332 3.961 -12.893 1.00 97.88 118 PHE A C 1
ATOM 912 O O . PHE A 1 118 ? 5.048 2.801 -12.598 1.00 97.88 118 PHE A O 1
ATOM 919 N N . TYR A 1 119 ? 4.456 4.760 -13.508 1.00 97.88 119 TYR A N 1
ATOM 920 C CA . TYR A 1 119 ? 3.080 4.340 -13.783 1.00 97.88 119 TYR A CA 1
ATOM 921 C C . TYR A 1 119 ? 2.965 3.180 -14.778 1.00 97.88 119 TYR A C 1
ATOM 923 O O . TYR A 1 119 ? 2.185 2.270 -14.505 1.00 97.88 119 TYR A O 1
ATOM 931 N N . PRO A 1 120 ? 3.744 3.118 -15.877 1.00 96.75 120 PRO A N 1
ATOM 932 C CA . PRO A 1 120 ? 3.756 1.941 -16.744 1.00 96.75 120 PRO A CA 1
ATOM 933 C C . PRO A 1 120 ? 4.068 0.637 -15.995 1.00 96.75 120 PRO A C 1
ATOM 935 O O . PRO A 1 120 ? 3.344 -0.349 -16.158 1.00 96.75 120 PRO A O 1
ATOM 938 N N . GLN A 1 121 ? 5.081 0.648 -15.120 1.00 96.88 121 GLN A N 1
ATOM 939 C CA . GLN A 1 121 ? 5.430 -0.512 -14.297 1.00 96.88 121 GLN A CA 1
ATOM 940 C C . GLN A 1 121 ? 4.351 -0.828 -13.263 1.00 96.88 121 GLN A C 1
ATOM 942 O O . GLN A 1 121 ? 3.955 -1.984 -13.131 1.00 96.88 121 GLN A O 1
ATOM 947 N N . LEU A 1 122 ? 3.819 0.182 -12.570 1.00 97.12 122 LEU A N 1
ATOM 948 C CA . LEU A 1 122 ? 2.736 -0.008 -11.605 1.00 97.12 122 LEU A CA 1
ATOM 949 C C . LEU A 1 122 ? 1.499 -0.620 -12.271 1.00 97.12 122 LEU A C 1
ATOM 951 O O . LEU A 1 122 ? 0.923 -1.580 -11.768 1.00 97.12 122 LEU A O 1
ATOM 955 N N . HIS A 1 123 ? 1.122 -0.110 -13.442 1.00 96.50 123 HIS A N 1
ATOM 956 C CA . HIS A 1 123 ? -0.019 -0.612 -14.194 1.00 96.50 123 HIS A CA 1
ATOM 957 C C . HIS A 1 123 ? 0.195 -2.048 -14.680 1.00 96.50 123 HIS A C 1
ATOM 959 O O . HIS A 1 123 ? -0.745 -2.842 -14.682 1.00 96.50 123 HIS A O 1
ATOM 965 N N . GLN A 1 124 ? 1.421 -2.412 -15.065 1.00 95.19 124 GLN A N 1
ATOM 966 C CA . GLN A 1 124 ? 1.739 -3.801 -15.385 1.00 95.19 124 GLN A CA 1
ATOM 967 C C . GLN A 1 124 ? 1.590 -4.709 -14.159 1.00 95.19 124 GLN A C 1
ATOM 969 O O . GLN A 1 124 ? 0.974 -5.766 -14.275 1.00 95.19 124 GLN A O 1
ATOM 974 N N . ARG A 1 125 ? 2.074 -4.285 -12.983 1.00 93.25 125 ARG A N 1
ATOM 975 C CA . ARG A 1 125 ? 1.930 -5.054 -11.735 1.00 93.25 125 ARG A CA 1
ATOM 976 C C . ARG A 1 125 ? 0.468 -5.356 -11.410 1.00 93.25 125 ARG A C 1
ATOM 978 O O . ARG A 1 125 ? 0.153 -6.497 -11.098 1.00 93.25 125 ARG A O 1
ATOM 985 N N . TYR A 1 126 ? -0.426 -4.376 -11.552 1.00 94.62 126 TYR A N 1
ATOM 986 C CA . TYR A 1 126 ? -1.865 -4.591 -11.360 1.00 94.62 126 TYR A CA 1
ATOM 987 C C . TYR A 1 126 ? -2.480 -5.545 -12.389 1.00 94.62 126 TYR A C 1
ATOM 989 O O . TYR A 1 126 ? -3.281 -6.393 -12.016 1.00 94.62 126 TYR A O 1
ATOM 997 N N . ARG A 1 127 ? -2.096 -5.454 -13.669 1.00 92.94 127 ARG A N 1
ATOM 998 C CA . ARG A 1 127 ? -2.597 -6.367 -14.716 1.00 92.94 127 ARG A CA 1
ATOM 999 C C . ARG A 1 127 ? -2.125 -7.811 -14.555 1.00 92.94 127 ARG A C 1
ATOM 1001 O O . ARG A 1 127 ? -2.784 -8.713 -15.052 1.00 92.94 127 ARG A O 1
ATOM 1008 N N . MET A 1 128 ? -0.981 -8.019 -13.908 1.00 89.75 128 MET A N 1
ATOM 1009 C CA . MET A 1 128 ? -0.400 -9.344 -13.658 1.00 89.75 128 MET A CA 1
ATOM 1010 C C . MET A 1 128 ? -0.769 -9.904 -12.276 1.00 89.75 128 MET A C 1
ATOM 1012 O O . MET A 1 128 ? -0.321 -10.989 -11.909 1.00 89.75 128 MET A O 1
ATOM 1016 N N . MET A 1 129 ? -1.561 -9.163 -11.500 1.00 89.12 129 MET A N 1
ATOM 1017 C CA . MET A 1 129 ? -2.017 -9.568 -10.178 1.00 89.12 129 MET A CA 1
ATOM 1018 C C . MET A 1 129 ? -3.064 -10.678 -10.309 1.00 89.12 129 MET A C 1
ATOM 1020 O O . MET A 1 129 ? -4.036 -10.507 -11.037 1.00 89.12 129 MET A O 1
ATOM 1024 N N . GLN A 1 130 ? -2.862 -11.799 -9.611 1.00 84.88 130 GLN A N 1
ATOM 1025 C CA . GLN A 1 130 ? -3.812 -12.920 -9.622 1.00 84.88 130 GLN A CA 1
ATOM 1026 C C . GLN A 1 130 ? -5.115 -12.547 -8.904 1.00 84.88 130 GLN A C 1
ATOM 1028 O O . GLN A 1 130 ? -6.186 -12.668 -9.488 1.00 84.88 130 GLN A O 1
ATOM 1033 N N . ASP A 1 131 ? -4.996 -11.976 -7.700 1.00 82.94 131 ASP A N 1
ATOM 1034 C CA . ASP A 1 131 ? -6.134 -11.612 -6.848 1.00 82.94 131 ASP A CA 1
ATOM 1035 C C . ASP A 1 131 ? -6.144 -10.098 -6.571 1.00 82.94 131 ASP A C 1
ATOM 1037 O O . ASP A 1 131 ? -5.639 -9.631 -5.541 1.00 82.94 131 ASP A O 1
ATOM 1041 N N . PRO A 1 132 ? -6.630 -9.282 -7.525 1.00 88.88 132 PRO A N 1
ATOM 1042 C CA . PRO A 1 132 ? -6.703 -7.841 -7.348 1.00 88.88 132 PRO A CA 1
ATOM 1043 C C . PRO A 1 132 ? -7.773 -7.423 -6.328 1.00 88.88 132 PRO A C 1
ATOM 1045 O O . PRO A 1 132 ? -8.845 -8.027 -6.275 1.00 88.88 132 PRO A O 1
ATOM 1048 N N . PRO A 1 133 ? -7.537 -6.345 -5.553 1.00 89.19 133 PRO A N 1
ATOM 1049 C CA . PRO A 1 133 ? -8.506 -5.858 -4.575 1.00 89.19 133 PRO A CA 1
ATOM 1050 C C . PRO A 1 133 ? -9.797 -5.375 -5.249 1.00 89.19 133 PRO A C 1
ATOM 1052 O O . PRO A 1 133 ? -9.772 -4.630 -6.235 1.00 89.19 133 PRO A O 1
ATOM 1055 N N . SER A 1 134 ? -10.936 -5.764 -4.676 1.00 84.31 134 SER A N 1
ATOM 1056 C CA . SER A 1 134 ? -12.271 -5.390 -5.156 1.00 84.31 134 SER A CA 1
ATOM 1057 C C . SER A 1 134 ? -12.951 -4.334 -4.276 1.00 84.31 134 SER A C 1
ATOM 1059 O O . SER A 1 134 ? -13.638 -3.461 -4.810 1.00 84.31 134 SER A O 1
ATOM 1061 N N . LYS A 1 135 ? -12.730 -4.355 -2.953 1.00 84.81 135 LYS A N 1
ATOM 1062 C CA . LYS A 1 135 ? -13.282 -3.374 -2.002 1.00 84.81 135 LYS A CA 1
ATOM 1063 C C . LYS A 1 135 ? -12.460 -2.078 -2.014 1.00 84.81 135 LYS A C 1
ATOM 1065 O O . LYS A 1 135 ? -11.237 -2.113 -2.128 1.00 84.81 135 LYS A O 1
ATOM 1070 N N . SER A 1 136 ? -13.121 -0.925 -1.898 1.00 86.62 136 SER A N 1
ATOM 1071 C CA . SER A 1 136 ? -12.479 0.397 -2.018 1.00 86.62 136 SER A CA 1
ATOM 1072 C C . SER A 1 136 ? -11.329 0.615 -1.034 1.00 86.62 136 SER A C 1
ATOM 1074 O O . SER A 1 136 ? -10.263 1.079 -1.438 1.00 86.62 136 SER A O 1
ATOM 1076 N N . ASP A 1 137 ? -11.503 0.224 0.226 1.00 86.31 137 ASP A N 1
ATOM 1077 C CA . ASP A 1 137 ? -10.469 0.419 1.245 1.00 86.31 137 ASP A CA 1
ATOM 1078 C C . ASP A 1 137 ? -9.246 -0.460 0.946 1.00 86.31 137 ASP A C 1
ATOM 1080 O O . ASP A 1 137 ? -8.111 0.021 0.978 1.00 86.31 137 ASP A O 1
ATOM 1084 N N . ASP A 1 138 ? -9.473 -1.706 0.518 1.00 88.81 138 ASP A N 1
ATOM 1085 C CA . ASP A 1 138 ? -8.412 -2.626 0.099 1.00 88.81 138 ASP A CA 1
ATOM 1086 C C . ASP A 1 138 ? -7.655 -2.095 -1.121 1.00 88.81 138 ASP A C 1
ATOM 1088 O O . ASP A 1 138 ? -6.432 -2.203 -1.179 1.00 88.81 138 ASP A O 1
ATOM 1092 N N . LYS A 1 139 ? -8.344 -1.471 -2.086 1.00 94.62 139 LYS A N 1
ATOM 1093 C CA . LYS A 1 139 ? -7.707 -0.833 -3.250 1.00 94.62 139 LYS A CA 1
ATOM 1094 C C . LYS A 1 139 ? -6.781 0.313 -2.829 1.00 94.62 139 LYS A C 1
ATOM 1096 O O . LYS A 1 139 ? -5.652 0.391 -3.313 1.00 94.62 139 LYS A O 1
ATOM 1101 N N . ALA A 1 140 ? -7.225 1.179 -1.915 1.00 94.81 140 ALA A N 1
ATOM 1102 C CA . ALA A 1 140 ? -6.416 2.289 -1.410 1.00 94.81 140 ALA A CA 1
ATOM 1103 C C . ALA A 1 140 ? -5.177 1.788 -0.648 1.00 94.81 140 ALA A C 1
ATOM 1105 O O . ALA A 1 140 ? -4.057 2.237 -0.897 1.00 94.81 140 ALA A O 1
ATOM 1106 N N . GLN A 1 141 ? -5.354 0.803 0.234 1.00 95.00 141 GLN A N 1
ATOM 1107 C CA . GLN A 1 141 ? -4.251 0.183 0.970 1.00 95.00 141 GLN A CA 1
ATOM 1108 C C . GLN A 1 141 ? -3.292 -0.569 0.033 1.00 95.00 141 GLN A C 1
ATOM 1110 O O . GLN A 1 141 ? -2.071 -0.436 0.146 1.00 95.00 141 GLN A O 1
ATOM 1115 N N . ARG A 1 142 ? -3.816 -1.287 -0.969 1.00 95.00 142 ARG A N 1
ATOM 1116 C CA . ARG A 1 142 ? -3.000 -1.963 -1.984 1.00 95.00 142 ARG A CA 1
ATOM 1117 C C . ARG A 1 142 ? -2.198 -0.977 -2.822 1.00 95.00 142 ARG A C 1
ATOM 1119 O O . ARG A 1 142 ? -1.060 -1.282 -3.169 1.00 95.00 142 ARG A O 1
ATOM 1126 N N . PHE A 1 143 ? -2.732 0.211 -3.100 1.00 97.88 143 PHE A N 1
ATOM 1127 C CA . PHE A 1 143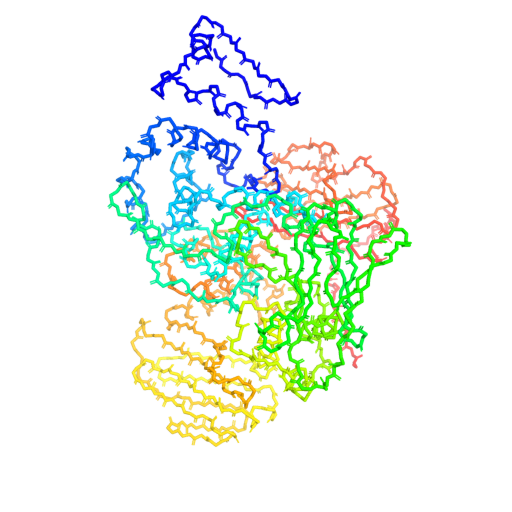 ? -1.982 1.269 -3.769 1.00 97.88 143 PHE A CA 1
ATOM 1128 C C . PHE A 1 143 ? -0.748 1.694 -2.965 1.00 97.88 143 PHE A C 1
ATOM 1130 O O . PHE A 1 143 ? 0.340 1.788 -3.538 1.00 97.88 143 PHE A O 1
ATOM 1137 N N . ILE A 1 144 ? -0.876 1.855 -1.645 1.00 97.81 144 ILE A N 1
ATOM 1138 C CA . ILE A 1 144 ? 0.267 2.133 -0.760 1.00 97.81 144 ILE A CA 1
ATOM 1139 C C . ILE A 1 144 ? 1.304 1.007 -0.856 1.00 97.81 144 ILE A C 1
ATOM 1141 O O . ILE A 1 144 ? 2.477 1.269 -1.117 1.00 97.81 144 ILE A O 1
ATOM 1145 N N . VAL A 1 145 ? 0.873 -0.253 -0.728 1.00 95.19 145 VAL A N 1
ATOM 1146 C CA . VAL A 1 145 ? 1.772 -1.417 -0.798 1.00 95.19 145 VAL A CA 1
ATOM 1147 C C . VAL A 1 145 ? 2.486 -1.500 -2.149 1.00 95.19 145 VAL A C 1
ATOM 1149 O O . VAL A 1 145 ? 3.711 -1.587 -2.193 1.00 95.19 145 VAL A O 1
ATOM 1152 N N . GLU A 1 146 ? 1.757 -1.459 -3.263 1.00 95.94 146 GLU A N 1
ATOM 1153 C CA . GLU A 1 146 ? 2.338 -1.660 -4.595 1.00 95.94 146 GLU A CA 1
ATOM 1154 C C . GLU A 1 146 ? 3.278 -0.529 -5.006 1.00 95.94 146 GLU A C 1
ATOM 1156 O O . GLU A 1 146 ? 4.312 -0.793 -5.619 1.00 95.94 146 GLU A O 1
ATOM 1161 N N . THR A 1 147 ? 2.969 0.718 -4.642 1.00 97.94 147 THR A N 1
ATOM 1162 C CA . THR A 1 147 ? 3.875 1.845 -4.903 1.00 97.94 147 THR A CA 1
ATOM 1163 C C . THR A 1 147 ? 5.147 1.747 -4.061 1.00 97.94 147 THR A C 1
ATOM 1165 O O . THR A 1 147 ? 6.239 2.011 -4.573 1.00 97.94 147 THR A O 1
ATOM 1168 N N . SER A 1 148 ? 5.046 1.281 -2.814 1.00 96.44 148 SER A N 1
ATOM 1169 C CA . SER A 1 148 ? 6.207 1.027 -1.960 1.00 96.44 148 SER A CA 1
ATOM 1170 C C . SER A 1 148 ? 7.083 -0.117 -2.456 1.00 96.44 148 SER A C 1
ATOM 1172 O O . SER A 1 148 ? 8.299 0.033 -2.573 1.00 96.44 148 SER A O 1
ATOM 1174 N N . LEU A 1 149 ? 6.475 -1.252 -2.809 1.00 91.81 149 LEU A N 1
ATOM 1175 C CA . LEU A 1 149 ? 7.191 -2.407 -3.349 1.00 91.81 149 LEU A CA 1
ATOM 1176 C C . LEU A 1 149 ? 7.876 -2.076 -4.678 1.00 91.81 149 LEU A C 1
ATOM 1178 O O . LEU A 1 149 ? 9.029 -2.452 -4.877 1.00 91.81 149 LEU A O 1
ATOM 1182 N N . LEU A 1 150 ? 7.188 -1.363 -5.576 1.00 94.00 150 LEU A N 1
ATOM 1183 C CA . LEU A 1 150 ? 7.741 -0.970 -6.871 1.00 94.00 150 LEU A CA 1
ATOM 1184 C C . LEU A 1 150 ? 8.929 -0.008 -6.725 1.00 94.00 150 LEU A C 1
ATOM 1186 O O . LEU A 1 150 ? 9.931 -0.163 -7.418 1.00 94.00 150 LEU A O 1
ATOM 1190 N N . SER A 1 151 ? 8.825 0.969 -5.822 1.00 94.25 151 SER A N 1
ATOM 1191 C CA . SER A 1 151 ? 9.888 1.953 -5.571 1.00 94.25 151 SER A CA 1
ATOM 1192 C C . SER A 1 151 ? 11.004 1.441 -4.658 1.00 94.25 151 SER A C 1
ATOM 1194 O O . SER A 1 151 ? 12.012 2.126 -4.492 1.00 94.25 151 SER A O 1
ATOM 1196 N N . ASN A 1 152 ? 10.838 0.258 -4.054 1.00 91.81 152 ASN A N 1
ATOM 1197 C CA . ASN A 1 152 ? 11.702 -0.253 -2.991 1.00 91.81 152 ASN A CA 1
ATOM 1198 C C . ASN A 1 152 ? 11.912 0.783 -1.865 1.00 91.81 152 ASN A C 1
ATOM 1200 O O . ASN A 1 152 ? 13.026 0.989 -1.387 1.00 91.81 152 ASN A O 1
ATOM 1204 N N . THR A 1 153 ? 10.838 1.479 -1.490 1.00 93.31 153 THR A N 1
ATOM 1205 C CA . THR A 1 153 ? 10.828 2.528 -0.462 1.00 93.31 153 THR A CA 1
ATOM 1206 C C . THR A 1 153 ? 9.522 2.439 0.323 1.00 93.31 153 THR A C 1
ATOM 1208 O O . THR A 1 153 ? 8.445 2.357 -0.263 1.00 93.31 153 THR A O 1
ATOM 1211 N N . ASP A 1 154 ? 9.581 2.476 1.652 1.00 94.31 154 ASP A N 1
ATOM 1212 C CA . ASP A 1 154 ? 8.379 2.622 2.473 1.00 94.31 154 ASP A CA 1
ATOM 1213 C C . ASP A 1 154 ? 7.803 4.037 2.295 1.00 94.31 154 ASP A C 1
ATOM 1215 O O . ASP A 1 154 ? 8.395 5.029 2.725 1.00 94.31 154 ASP A O 1
ATOM 1219 N N . LEU A 1 155 ? 6.648 4.121 1.632 1.00 97.06 155 LEU A N 1
ATOM 1220 C CA . LEU A 1 155 ? 5.950 5.360 1.284 1.00 97.06 155 LEU A CA 1
ATOM 1221 C C . LEU A 1 155 ? 4.834 5.679 2.278 1.00 97.06 155 LEU A C 1
ATOM 1223 O O . LEU A 1 155 ? 4.104 6.649 2.075 1.00 97.06 155 LEU A O 1
ATOM 1227 N N . SER A 1 156 ? 4.706 4.913 3.365 1.00 94.44 156 SER A N 1
ATOM 1228 C CA . SER A 1 156 ? 3.696 5.153 4.398 1.00 94.44 156 SER A CA 1
ATOM 1229 C C . SER A 1 156 ? 3.709 6.603 4.898 1.00 94.44 156 SER A C 1
ATOM 1231 O O . SER A 1 156 ? 2.653 7.206 5.060 1.00 94.44 156 SER A O 1
ATOM 1233 N N . SER A 1 157 ? 4.889 7.212 5.059 1.00 93.19 157 SER A N 1
ATOM 1234 C CA . SER A 1 157 ? 5.041 8.616 5.468 1.00 93.19 157 SER A CA 1
ATOM 1235 C C . SER A 1 157 ? 4.652 9.630 4.384 1.00 93.19 157 SER A C 1
ATOM 1237 O O . SER A 1 157 ? 4.202 10.724 4.714 1.00 93.19 157 SER A O 1
ATOM 1239 N N . PHE A 1 158 ? 4.778 9.292 3.098 1.00 96.94 158 PHE A N 1
ATOM 1240 C CA . PHE A 1 158 ? 4.287 10.136 2.004 1.00 96.94 158 PHE A CA 1
ATOM 1241 C C . PHE A 1 158 ? 2.758 10.190 2.005 1.00 96.94 158 PHE A C 1
ATOM 1243 O O . PHE A 1 158 ? 2.177 11.276 1.998 1.00 96.94 158 PHE A O 1
ATOM 1250 N N . PHE A 1 159 ? 2.110 9.027 2.070 1.00 97.00 159 PHE A N 1
ATOM 1251 C CA . PHE A 1 159 ? 0.651 8.938 2.111 1.00 97.00 159 PHE A CA 1
ATOM 1252 C C . PHE A 1 159 ? 0.075 9.539 3.394 1.00 97.00 159 PHE A C 1
ATOM 1254 O O . PHE A 1 159 ? -0.953 10.218 3.354 1.00 97.00 159 PHE A O 1
ATOM 1261 N N . ASP A 1 160 ? 0.806 9.415 4.503 1.00 93.44 160 ASP A N 1
ATOM 1262 C CA . ASP A 1 160 ? 0.482 10.079 5.759 1.00 93.44 160 ASP A CA 1
ATOM 1263 C C . ASP A 1 160 ? 0.343 11.599 5.617 1.00 93.44 160 ASP A C 1
ATOM 1265 O O . ASP A 1 160 ? -0.610 12.210 6.108 1.00 93.44 160 ASP A O 1
ATOM 1269 N N . LYS A 1 161 ? 1.277 12.225 4.891 1.00 94.69 161 LYS A N 1
ATOM 1270 C CA . LYS A 1 161 ? 1.252 13.671 4.635 1.00 94.69 161 LYS A CA 1
ATOM 1271 C C . LYS A 1 161 ? 0.064 14.097 3.793 1.00 94.69 161 LYS A C 1
ATOM 1273 O O . LYS A 1 161 ? -0.376 15.231 3.934 1.00 94.69 161 LYS A O 1
ATOM 1278 N N . TRP A 1 162 ? -0.483 13.199 2.988 1.00 96.56 162 TRP A N 1
ATOM 1279 C CA . TRP A 1 162 ? -1.681 13.447 2.201 1.00 96.56 162 TRP A CA 1
ATOM 1280 C C . TRP A 1 162 ? -2.987 13.147 2.941 1.00 96.56 162 TRP A C 1
ATOM 1282 O O . TRP A 1 162 ? -4.045 13.530 2.447 1.00 96.56 162 TRP A O 1
ATOM 1292 N N . GLY A 1 163 ? -2.935 12.535 4.129 1.00 93.81 163 GLY A N 1
ATOM 1293 C CA . GLY A 1 163 ? -4.128 12.089 4.853 1.00 93.81 163 GLY A CA 1
ATOM 1294 C C . GLY A 1 163 ? -4.713 10.782 4.308 1.00 93.81 163 GLY A C 1
ATOM 1295 O O . GLY A 1 163 ? -5.893 10.518 4.517 1.00 93.81 163 GLY A O 1
ATOM 1296 N N . LEU A 1 164 ? -3.916 9.983 3.586 1.00 94.31 164 LEU A N 1
ATOM 1297 C CA . LEU A 1 164 ? -4.262 8.621 3.176 1.00 94.31 164 LEU A CA 1
ATOM 1298 C C . LEU A 1 164 ? -3.544 7.639 4.111 1.00 94.31 164 LEU A C 1
ATOM 1300 O O . LEU A 1 164 ? -2.412 7.224 3.867 1.00 94.31 164 LEU A O 1
ATOM 1304 N N . TYR A 1 165 ? -4.171 7.324 5.240 1.00 92.62 165 TYR A N 1
ATOM 1305 C CA . TYR A 1 165 ? -3.497 6.616 6.325 1.00 92.62 165 TYR A CA 1
ATOM 1306 C C . TYR A 1 165 ? -3.346 5.113 6.057 1.00 92.62 165 TYR A C 1
ATOM 1308 O O . TYR A 1 165 ? -4.297 4.423 5.685 1.00 92.62 165 TYR A O 1
ATOM 1316 N N . SER A 1 166 ? -2.139 4.592 6.290 1.00 93.31 166 SER A N 1
ATOM 1317 C CA . SER A 1 166 ? -1.868 3.155 6.237 1.00 93.31 166 SER A CA 1
ATOM 1318 C C . SER A 1 166 ? -2.495 2.428 7.427 1.00 93.31 166 SER A C 1
ATOM 1320 O O . SER A 1 166 ? -2.385 2.857 8.575 1.00 93.31 166 SER A O 1
ATOM 1322 N N . THR A 1 167 ? -3.100 1.281 7.154 1.00 91.12 167 THR A N 1
ATOM 1323 C CA . THR A 1 167 ? -3.524 0.306 8.165 1.00 91.12 167 THR A CA 1
ATOM 1324 C C . THR A 1 167 ? -2.322 -0.444 8.739 1.00 91.12 167 THR A C 1
ATOM 1326 O O . THR A 1 167 ? -1.243 -0.476 8.141 1.00 91.12 167 THR A O 1
ATOM 1329 N N . LEU A 1 168 ? -2.509 -1.114 9.883 1.00 85.75 168 LEU A N 1
ATOM 1330 C CA . LEU A 1 168 ? -1.460 -1.956 10.469 1.00 85.75 168 LEU A CA 1
ATOM 1331 C C . LEU A 1 168 ? -1.018 -3.053 9.489 1.00 85.75 168 LEU A C 1
ATOM 1333 O O . LEU A 1 168 ? 0.171 -3.324 9.349 1.00 85.75 168 LEU A O 1
ATOM 1337 N N . GLU A 1 169 ? -1.970 -3.636 8.762 1.00 85.44 169 GLU A N 1
ATOM 1338 C CA . GLU A 1 169 ? -1.699 -4.669 7.762 1.00 85.44 169 GLU A CA 1
ATOM 1339 C C . GLU A 1 169 ? -0.862 -4.158 6.588 1.00 85.44 169 GLU A C 1
ATOM 1341 O O . GLU A 1 169 ? -0.003 -4.877 6.076 1.00 85.44 169 GLU A O 1
ATOM 1346 N N . THR A 1 170 ? -1.077 -2.908 6.182 1.00 91.62 170 THR A N 1
ATOM 1347 C CA . THR A 1 170 ? -0.283 -2.253 5.134 1.00 91.62 170 THR A CA 1
ATOM 1348 C C . THR A 1 170 ? 1.139 -1.993 5.608 1.00 91.62 170 THR A C 1
ATOM 1350 O O . THR A 1 170 ? 2.090 -2.351 4.919 1.00 91.62 170 THR A O 1
ATOM 1353 N N . LEU A 1 171 ? 1.302 -1.471 6.826 1.00 90.38 171 LEU A N 1
ATOM 1354 C CA . LEU A 1 171 ? 2.620 -1.223 7.414 1.00 90.38 171 LEU A CA 1
ATOM 1355 C C . LEU A 1 171 ? 3.424 -2.514 7.613 1.00 90.38 171 LEU A C 1
ATOM 1357 O O . LEU A 1 171 ? 4.634 -2.543 7.401 1.00 90.38 171 LEU A O 1
ATOM 1361 N N . LEU A 1 172 ? 2.773 -3.629 7.960 1.00 84.31 172 LEU A N 1
ATOM 1362 C CA . LEU A 1 172 ? 3.451 -4.927 8.024 1.00 84.31 172 LEU A CA 1
ATOM 1363 C C . LEU A 1 172 ? 4.053 -5.339 6.674 1.00 84.31 172 LEU A C 1
ATOM 1365 O O . LEU A 1 172 ? 5.082 -6.017 6.664 1.00 84.31 172 LEU A O 1
ATOM 1369 N N . GLN A 1 173 ? 3.452 -4.906 5.562 1.00 86.19 173 GLN A N 1
ATOM 1370 C CA . GLN A 1 173 ? 3.912 -5.205 4.209 1.00 86.19 173 GLN A CA 1
ATOM 1371 C C . GLN A 1 173 ? 5.005 -4.262 3.689 1.00 86.19 173 GLN A C 1
ATOM 1373 O O . GLN A 1 173 ? 5.754 -4.682 2.804 1.00 86.19 173 GLN A O 1
ATOM 1378 N N . THR A 1 174 ? 5.106 -3.036 4.216 1.00 88.44 174 THR A N 1
ATOM 1379 C CA . THR A 1 174 ? 6.036 -2.004 3.719 1.00 88.44 174 THR A CA 1
ATOM 1380 C C . THR A 1 174 ? 7.190 -1.691 4.666 1.00 88.44 174 THR A C 1
ATOM 1382 O O . THR A 1 174 ? 8.267 -1.346 4.192 1.00 88.44 174 THR A O 1
ATOM 1385 N N . ASN A 1 175 ? 7.040 -1.870 5.982 1.00 85.06 175 ASN A N 1
ATOM 1386 C CA . ASN A 1 175 ? 8.054 -1.484 6.976 1.00 85.06 175 ASN A CA 1
ATOM 1387 C C . ASN A 1 175 ? 9.335 -2.352 6.939 1.00 85.06 175 ASN A C 1
ATOM 1389 O O . ASN A 1 175 ? 10.163 -2.258 7.846 1.00 85.06 175 ASN A O 1
ATOM 1393 N N . ASP A 1 176 ? 9.465 -3.296 6.003 1.00 82.44 176 ASP A N 1
ATOM 1394 C CA . ASP A 1 176 ? 10.717 -4.015 5.718 1.00 82.44 176 ASP A CA 1
ATOM 1395 C C . ASP A 1 176 ? 11.519 -3.399 4.556 1.00 82.44 176 ASP A C 1
ATOM 1397 O O . ASP A 1 176 ? 12.625 -3.856 4.260 1.00 82.44 176 ASP A O 1
ATOM 1401 N N . LEU A 1 177 ? 10.986 -2.341 3.940 1.00 86.12 177 LEU A N 1
ATOM 1402 C CA . LEU A 1 177 ? 11.639 -1.529 2.921 1.00 86.12 177 LEU A CA 1
ATOM 1403 C C . LEU A 1 177 ? 12.440 -0.375 3.551 1.00 86.12 177 LEU A C 1
ATOM 1405 O O . LEU A 1 177 ? 12.166 0.034 4.683 1.00 86.12 177 LEU A O 1
ATOM 1409 N N . PRO A 1 178 ? 13.418 0.193 2.820 1.00 87.75 178 PRO A N 1
ATOM 1410 C CA . PRO A 1 178 ? 14.084 1.430 3.218 1.00 87.75 178 PRO A CA 1
ATOM 1411 C C . PRO A 1 178 ? 13.080 2.563 3.500 1.00 87.75 178 PRO A C 1
ATOM 1413 O O . PRO A 1 178 ? 12.173 2.773 2.692 1.00 87.75 178 PRO A O 1
ATOM 1416 N N . PRO A 1 179 ? 13.232 3.323 4.600 1.00 89.94 179 PRO A N 1
ATOM 1417 C CA . PRO A 1 179 ? 12.331 4.430 4.903 1.00 89.94 179 PRO A CA 1
ATOM 1418 C C . PRO A 1 179 ? 12.506 5.576 3.901 1.00 89.94 179 PRO A C 1
ATOM 1420 O O . PRO A 1 179 ? 13.616 5.850 3.440 1.00 89.94 179 PRO A O 1
ATOM 1423 N N . LEU A 1 180 ? 11.422 6.299 3.614 1.00 94.31 180 LEU A N 1
ATOM 1424 C CA . LEU A 1 180 ? 11.483 7.530 2.830 1.00 94.31 180 LEU A CA 1
ATOM 1425 C C . LEU A 1 180 ? 12.333 8.600 3.539 1.00 94.31 180 LEU A C 1
ATOM 1427 O O . LEU A 1 180 ? 12.054 8.980 4.675 1.00 94.31 180 LEU A O 1
ATOM 1431 N N . THR A 1 181 ? 13.349 9.118 2.845 1.00 92.88 181 THR A N 1
ATOM 1432 C CA . THR A 1 181 ? 14.307 10.101 3.390 1.00 92.88 181 THR A CA 1
ATOM 1433 C C . THR A 1 181 ? 14.104 11.525 2.877 1.00 92.88 181 THR A C 1
ATOM 1435 O O . THR A 1 181 ? 14.702 12.455 3.413 1.00 92.88 181 THR A O 1
ATOM 1438 N N . GLN A 1 182 ? 13.275 11.709 1.846 1.00 96.44 182 GLN A N 1
ATOM 1439 C CA . GLN A 1 182 ? 13.043 12.996 1.188 1.00 96.44 182 GLN A CA 1
ATOM 1440 C C . GLN A 1 182 ? 11.583 13.436 1.338 1.00 96.44 182 GLN A C 1
ATOM 1442 O O . GLN A 1 182 ? 10.687 12.586 1.321 1.00 96.44 182 GLN A O 1
ATOM 1447 N N . PRO A 1 183 ? 11.303 14.748 1.432 1.00 96.44 183 PRO A N 1
ATOM 1448 C CA . PRO A 1 183 ? 9.950 15.262 1.586 1.00 96.44 183 PRO A CA 1
ATOM 1449 C C . PRO A 1 183 ? 9.196 15.304 0.251 1.00 96.44 183 PRO A C 1
ATOM 1451 O O . PRO A 1 183 ? 8.731 16.353 -0.175 1.00 96.44 183 PRO A O 1
ATOM 1454 N N . ILE A 1 184 ? 9.055 14.164 -0.431 1.00 97.50 184 ILE A N 1
ATOM 1455 C CA . ILE A 1 184 ? 8.557 14.114 -1.816 1.00 97.50 184 ILE A CA 1
ATOM 1456 C C . ILE A 1 184 ? 7.131 14.677 -1.981 1.00 97.50 184 ILE A C 1
ATOM 1458 O O . ILE A 1 184 ? 6.764 15.095 -3.076 1.00 97.50 184 ILE A O 1
ATOM 1462 N N . TRP A 1 185 ? 6.349 14.762 -0.898 1.00 96.56 185 TRP A N 1
ATOM 1463 C CA . TRP A 1 185 ? 5.031 15.411 -0.864 1.00 96.56 185 TRP A CA 1
ATOM 1464 C C . TRP A 1 185 ? 5.076 16.927 -1.100 1.00 96.56 185 TRP A C 1
ATOM 1466 O O . TRP A 1 185 ? 4.034 17.534 -1.323 1.00 96.56 185 TRP A O 1
ATOM 1476 N N . THR A 1 186 ? 6.245 17.571 -1.047 1.00 95.50 186 THR A N 1
ATOM 1477 C CA . THR A 1 186 ? 6.398 18.993 -1.396 1.00 95.50 186 THR A CA 1
ATOM 1478 C C . THR A 1 186 ? 6.808 19.206 -2.852 1.00 95.50 186 THR A C 1
ATOM 1480 O O . THR A 1 186 ? 7.016 20.349 -3.256 1.00 95.50 186 THR A O 1
ATOM 1483 N N . THR A 1 187 ? 6.902 18.127 -3.640 1.00 94.31 187 THR A N 1
ATOM 1484 C CA . THR A 1 187 ? 7.258 18.196 -5.058 1.00 94.31 187 THR A CA 1
ATOM 1485 C C . THR A 1 187 ? 6.244 19.036 -5.839 1.00 94.31 187 THR A C 1
ATOM 1487 O O . THR A 1 187 ? 5.033 18.827 -5.719 1.00 94.31 187 THR A O 1
ATOM 1490 N N . ASP A 1 188 ? 6.751 19.965 -6.648 1.00 92.88 188 ASP A N 1
ATOM 1491 C CA . ASP A 1 188 ? 5.997 20.846 -7.538 1.00 92.88 188 ASP A CA 1
ATOM 1492 C C . ASP A 1 188 ? 6.766 21.118 -8.849 1.00 92.88 188 ASP A C 1
ATOM 1494 O O . ASP A 1 188 ? 7.729 20.424 -9.178 1.00 92.88 188 ASP A O 1
ATOM 1498 N N . SER A 1 189 ? 6.342 22.122 -9.624 1.00 87.00 189 SER A N 1
ATOM 1499 C CA . SER A 1 189 ? 6.981 22.493 -10.895 1.00 87.00 189 SER A CA 1
ATOM 1500 C C . SER A 1 189 ? 8.419 23.011 -10.766 1.00 87.00 189 SER A C 1
ATOM 1502 O O . SER A 1 189 ? 9.137 23.036 -11.761 1.00 87.00 189 SER A O 1
ATOM 1504 N N . ASN A 1 190 ? 8.831 23.459 -9.578 1.00 89.50 190 ASN A N 1
ATOM 1505 C CA . ASN A 1 190 ? 10.122 24.107 -9.329 1.00 89.50 190 ASN A CA 1
ATOM 1506 C C . ASN A 1 190 ? 11.023 23.289 -8.394 1.00 89.50 190 ASN A C 1
ATOM 1508 O O . ASN A 1 190 ? 12.241 23.444 -8.417 1.00 89.50 190 ASN A O 1
ATOM 1512 N N . THR A 1 191 ? 10.432 22.438 -7.559 1.00 93.31 191 THR A N 1
ATOM 1513 C CA . THR A 1 191 ? 11.120 21.639 -6.546 1.00 93.31 191 THR A CA 1
ATOM 1514 C C . THR A 1 191 ? 10.771 20.178 -6.761 1.00 93.31 191 THR A C 1
ATOM 1516 O O . THR A 1 191 ? 9.612 19.798 -6.642 1.00 93.31 191 THR A O 1
ATOM 1519 N N . THR A 1 192 ? 11.764 19.342 -7.055 1.00 92.94 192 THR A N 1
ATOM 1520 C CA . THR A 1 192 ? 11.572 17.896 -7.219 1.00 92.94 192 THR A CA 1
ATOM 1521 C C . THR A 1 192 ? 12.582 17.129 -6.381 1.00 92.94 192 THR A C 1
ATOM 1523 O O . THR A 1 192 ? 13.693 17.600 -6.136 1.00 92.94 192 THR A O 1
ATOM 1526 N N . PHE A 1 193 ? 12.193 15.931 -5.950 1.00 96.62 193 PHE A N 1
ATOM 1527 C CA . PHE A 1 193 ? 13.043 15.016 -5.188 1.00 96.62 193 PHE A CA 1
ATOM 1528 C C . PHE A 1 193 ? 13.107 13.671 -5.920 1.00 96.62 193 PHE A C 1
ATOM 1530 O O . PHE A 1 193 ? 12.337 12.767 -5.585 1.00 96.62 193 PHE A O 1
ATOM 1537 N N . PRO A 1 194 ? 13.956 13.533 -6.955 1.00 95.69 194 PRO A N 1
ATOM 1538 C CA . PRO A 1 194 ? 14.074 12.283 -7.692 1.00 95.69 194 PRO A CA 1
ATOM 1539 C C . PRO A 1 194 ? 14.652 11.175 -6.810 1.00 95.69 194 PRO A C 1
ATOM 1541 O O . PRO A 1 194 ? 15.664 11.377 -6.136 1.00 95.69 194 PRO A O 1
ATOM 1544 N N . LEU A 1 195 ? 14.038 9.995 -6.844 1.00 95.50 195 LEU A N 1
ATOM 1545 C CA . LEU A 1 195 ? 14.517 8.793 -6.166 1.00 95.50 195 LEU A CA 1
ATOM 1546 C C . LEU A 1 195 ? 14.630 7.642 -7.175 1.00 95.50 195 LEU A C 1
ATOM 1548 O O . LEU A 1 195 ? 13.758 7.488 -8.034 1.00 95.50 195 LEU A O 1
ATOM 1552 N N . PRO A 1 196 ? 15.693 6.822 -7.103 1.00 92.94 196 PRO A N 1
ATOM 1553 C CA . PRO A 1 196 ? 15.879 5.738 -8.052 1.00 92.94 196 PRO A CA 1
ATOM 1554 C C . PRO A 1 196 ? 14.876 4.605 -7.805 1.00 92.94 196 PRO A C 1
ATOM 1556 O O . PRO A 1 196 ? 14.665 4.194 -6.668 1.00 92.94 196 PRO A O 1
ATOM 1559 N N . MET A 1 197 ? 14.327 4.041 -8.881 1.00 91.31 197 MET A N 1
ATOM 1560 C CA . MET A 1 197 ? 13.638 2.749 -8.831 1.00 91.31 197 MET A CA 1
ATOM 1561 C C . MET A 1 197 ? 14.607 1.589 -9.109 1.00 91.31 197 MET A C 1
ATOM 1563 O O . MET A 1 197 ? 15.585 1.783 -9.842 1.00 91.31 197 MET A O 1
ATOM 1567 N N . PRO A 1 198 ? 14.314 0.366 -8.620 1.00 87.44 198 PRO A N 1
ATOM 1568 C CA . PRO A 1 198 ? 15.064 -0.837 -8.988 1.00 87.44 198 PRO A CA 1
ATOM 1569 C C . PRO A 1 198 ? 15.154 -1.044 -10.506 1.00 87.44 198 PRO A C 1
ATOM 1571 O O . PRO A 1 198 ? 16.208 -1.391 -11.031 1.00 87.44 198 PRO A O 1
ATOM 1574 N N . VAL A 1 199 ? 14.058 -0.774 -11.222 1.00 89.38 199 VAL A N 1
ATOM 1575 C CA . VAL A 1 199 ? 13.981 -0.837 -12.683 1.00 89.38 199 VAL A CA 1
ATOM 1576 C C . VAL A 1 199 ? 13.683 0.567 -13.215 1.00 89.38 199 VAL A C 1
ATOM 1578 O O . VAL A 1 199 ? 12.562 1.065 -13.148 1.00 89.38 199 VAL A O 1
ATOM 1581 N N . GLN A 1 200 ? 14.718 1.236 -13.726 1.00 89.69 200 GLN A N 1
ATOM 1582 C CA . GLN A 1 200 ? 14.658 2.644 -14.158 1.00 89.69 200 GLN A CA 1
ATOM 1583 C C . GLN A 1 200 ? 13.843 2.856 -15.442 1.00 89.69 200 GLN A C 1
ATOM 1585 O O . GLN A 1 200 ? 13.212 3.897 -15.637 1.00 89.69 200 GLN A O 1
ATOM 1590 N N . LYS A 1 201 ? 13.853 1.865 -16.335 1.00 92.19 201 LYS A N 1
ATOM 1591 C CA . LYS A 1 201 ? 13.150 1.889 -17.620 1.00 92.19 201 LYS A CA 1
ATOM 1592 C C . LYS A 1 201 ? 12.049 0.847 -17.624 1.00 92.19 201 LYS A C 1
ATOM 1594 O O . LYS A 1 201 ? 12.291 -0.290 -17.237 1.00 92.19 201 LYS A O 1
ATOM 1599 N N . TYR A 1 202 ? 10.866 1.221 -18.092 1.00 93.56 202 TYR A N 1
ATOM 1600 C CA . TYR A 1 202 ? 9.803 0.250 -18.309 1.00 93.56 202 TYR A CA 1
ATOM 1601 C C . TYR A 1 202 ? 10.187 -0.709 -19.444 1.00 93.56 202 TYR A C 1
ATOM 1603 O O . TYR A 1 202 ? 10.381 -0.274 -20.577 1.00 93.56 202 TYR A O 1
ATOM 1611 N N . ILE A 1 203 ? 10.290 -1.998 -19.118 1.00 93.94 203 ILE A N 1
ATOM 1612 C CA . ILE A 1 203 ? 10.551 -3.090 -20.060 1.00 93.94 203 ILE A CA 1
ATOM 1613 C C . ILE A 1 203 ? 9.360 -4.051 -19.952 1.00 93.94 203 ILE A C 1
ATOM 1615 O O . ILE A 1 203 ? 9.291 -4.795 -18.969 1.00 93.94 203 ILE A O 1
ATOM 1619 N N . PRO A 1 204 ? 8.401 -4.021 -20.897 1.00 92.00 204 PRO A N 1
ATOM 1620 C CA . PRO A 1 204 ? 7.193 -4.841 -20.828 1.00 92.00 204 PRO A CA 1
ATOM 1621 C C . PRO A 1 204 ? 7.483 -6.332 -20.632 1.00 92.00 204 PRO A C 1
ATOM 1623 O O . PRO A 1 204 ? 6.821 -6.996 -19.840 1.00 92.00 204 PRO A O 1
ATOM 1626 N N . GLU A 1 205 ? 8.495 -6.865 -21.304 1.00 94.00 205 GLU A N 1
ATOM 1627 C CA . GLU A 1 205 ? 8.797 -8.295 -21.323 1.00 94.00 205 GLU A CA 1
ATOM 1628 C C . GLU A 1 205 ? 9.438 -8.770 -20.015 1.00 94.00 205 GLU A C 1
ATOM 1630 O O . GLU A 1 205 ? 9.214 -9.907 -19.603 1.00 94.00 205 GLU A O 1
ATOM 1635 N N . LEU A 1 206 ? 10.183 -7.904 -19.319 1.00 92.00 206 LEU A N 1
ATOM 1636 C CA . LEU A 1 206 ? 10.966 -8.274 -18.138 1.00 92.00 206 LEU A CA 1
ATOM 1637 C C . LEU A 1 206 ? 10.102 -8.913 -17.043 1.00 92.00 206 LEU A C 1
ATOM 1639 O O . LEU A 1 206 ? 10.480 -9.946 -16.497 1.00 92.00 206 LEU A O 1
ATOM 1643 N N . ALA A 1 207 ? 8.936 -8.336 -16.741 1.00 88.12 207 ALA A N 1
ATOM 1644 C CA . ALA A 1 207 ? 8.043 -8.872 -15.714 1.00 88.12 207 ALA A CA 1
ATOM 1645 C C . ALA A 1 207 ? 7.491 -10.260 -16.083 1.00 88.12 207 ALA A C 1
ATOM 1647 O O . ALA A 1 207 ? 7.340 -11.113 -15.212 1.00 88.12 207 ALA A O 1
ATOM 1648 N N . HIS A 1 208 ? 7.220 -10.503 -17.368 1.00 90.75 208 HIS A N 1
ATOM 1649 C CA . HIS A 1 208 ? 6.759 -11.808 -17.839 1.00 90.75 208 HIS A CA 1
ATOM 1650 C C . HIS A 1 208 ? 7.881 -12.842 -17.801 1.00 90.75 208 HIS A C 1
ATOM 1652 O O . HIS A 1 208 ? 7.655 -13.949 -17.328 1.00 90.75 208 HIS A O 1
ATOM 1658 N N . ILE A 1 209 ? 9.093 -12.472 -18.223 1.00 92.12 209 ILE A N 1
ATOM 1659 C CA . ILE A 1 209 ? 10.267 -13.350 -18.147 1.00 92.12 209 ILE A CA 1
ATOM 1660 C C . ILE A 1 209 ? 10.576 -13.701 -16.685 1.00 92.12 209 ILE A C 1
ATOM 1662 O O . ILE A 1 209 ? 10.834 -14.859 -16.382 1.00 92.12 209 ILE A O 1
ATOM 1666 N N . LEU A 1 210 ? 10.499 -12.733 -15.766 1.00 87.12 210 LEU A N 1
ATOM 1667 C CA . LEU A 1 210 ? 10.715 -12.960 -14.332 1.00 87.12 210 LEU A CA 1
ATOM 1668 C C . LEU A 1 210 ? 9.749 -13.988 -13.727 1.00 87.12 210 LEU A C 1
ATOM 1670 O O . LEU A 1 210 ? 10.162 -14.765 -12.874 1.00 87.12 210 LEU A O 1
ATOM 1674 N N . LEU A 1 211 ? 8.480 -13.995 -14.146 1.00 84.12 211 LEU A N 1
ATOM 1675 C CA . LEU A 1 211 ? 7.500 -14.989 -13.684 1.00 84.12 211 LEU A CA 1
ATOM 1676 C C . LEU A 1 211 ? 7.673 -16.361 -14.341 1.00 84.12 211 LEU A C 1
ATOM 1678 O O . LEU A 1 211 ? 7.185 -17.360 -13.822 1.00 84.12 211 LEU A O 1
ATOM 1682 N N . ASP A 1 212 ? 8.313 -16.391 -15.502 1.00 90.12 212 ASP A N 1
ATOM 1683 C CA . ASP A 1 212 ? 8.392 -17.557 -16.366 1.00 90.12 212 ASP A CA 1
ATOM 1684 C C . ASP A 1 212 ? 9.692 -18.360 -16.161 1.00 90.12 212 ASP A C 1
ATOM 1686 O O . ASP A 1 212 ? 9.707 -19.585 -16.307 1.00 90.12 212 ASP A O 1
ATOM 1690 N N . VAL A 1 213 ? 10.787 -17.695 -15.790 1.00 91.12 213 VAL A N 1
ATOM 1691 C CA . VAL A 1 213 ? 12.090 -18.338 -15.582 1.00 91.12 213 VAL A CA 1
ATOM 1692 C C . VAL A 1 213 ? 12.077 -19.231 -14.342 1.00 91.12 213 VAL A C 1
ATOM 1694 O O . VAL A 1 213 ? 11.720 -18.806 -13.246 1.00 91.12 213 VAL A O 1
ATOM 1697 N N . SER A 1 214 ? 12.560 -20.462 -14.503 1.00 88.88 214 SER A N 1
ATOM 1698 C CA . SER A 1 214 ? 12.836 -21.385 -13.399 1.00 88.88 214 SER A CA 1
ATOM 1699 C C . SER A 1 214 ? 14.287 -21.840 -13.463 1.00 88.88 214 SER A C 1
ATOM 1701 O O . SER A 1 214 ? 14.720 -22.317 -14.508 1.00 88.88 214 SER A O 1
ATOM 1703 N N . ALA A 1 215 ? 15.044 -21.676 -12.379 1.00 87.75 215 ALA A N 1
ATOM 1704 C CA . ALA A 1 215 ? 16.465 -22.018 -12.320 1.00 87.75 215 ALA A CA 1
ATOM 1705 C C . ALA A 1 215 ? 16.742 -23.124 -11.293 1.00 87.75 215 ALA A C 1
ATOM 1707 O O . ALA A 1 215 ? 16.213 -23.085 -10.179 1.00 87.75 215 ALA A O 1
ATOM 1708 N N . ASP A 1 216 ? 17.617 -24.063 -11.653 1.00 84.88 216 ASP A N 1
ATOM 1709 C CA . ASP A 1 216 ? 18.188 -25.065 -10.756 1.00 84.88 216 ASP A CA 1
ATOM 1710 C C . ASP A 1 216 ? 19.713 -24.935 -10.734 1.00 84.88 216 ASP A C 1
ATOM 1712 O O . ASP A 1 216 ? 20.429 -25.363 -11.636 1.00 84.88 216 ASP A O 1
ATOM 1716 N N . PHE A 1 217 ? 20.233 -24.362 -9.653 1.00 82.00 217 PHE A N 1
ATOM 1717 C CA . PHE A 1 217 ? 21.669 -24.165 -9.487 1.00 82.00 217 PHE A CA 1
ATOM 1718 C C . PHE A 1 217 ? 22.415 -25.413 -8.992 1.00 82.00 217 PHE A C 1
ATOM 1720 O O . PHE A 1 217 ? 23.643 -25.386 -8.941 1.00 82.00 217 PHE A O 1
ATOM 1727 N N . ARG A 1 218 ? 21.724 -26.527 -8.687 1.00 74.56 218 ARG A N 1
ATOM 1728 C CA . ARG A 1 218 ? 22.388 -27.826 -8.456 1.00 74.56 218 ARG A CA 1
ATOM 1729 C C . ARG A 1 218 ? 22.919 -28.406 -9.762 1.00 74.56 218 ARG A C 1
ATOM 1731 O O . ARG A 1 218 ? 24.032 -28.920 -9.783 1.00 74.56 218 ARG A O 1
ATOM 1738 N N . GLY A 1 219 ? 22.134 -28.283 -10.832 1.00 73.25 219 GLY A N 1
ATOM 1739 C CA . GLY A 1 219 ? 22.525 -28.627 -12.202 1.00 73.25 219 GLY A CA 1
ATOM 1740 C C . GLY A 1 219 ? 23.022 -27.441 -13.035 1.00 73.25 219 GLY A C 1
ATOM 1741 O O . GLY A 1 219 ? 23.195 -27.610 -14.235 1.00 73.25 219 GLY A O 1
ATOM 1742 N N . THR A 1 220 ? 23.192 -26.258 -12.419 1.00 85.75 220 THR A N 1
ATOM 1743 C CA . THR A 1 220 ? 23.546 -24.980 -13.077 1.00 85.75 220 THR A CA 1
ATOM 1744 C C . THR A 1 220 ? 22.753 -24.722 -14.358 1.00 85.75 220 THR A C 1
ATOM 1746 O O . THR A 1 220 ? 23.300 -24.357 -15.400 1.00 85.75 220 THR A O 1
ATOM 1749 N N . SER A 1 221 ? 21.435 -24.881 -14.268 1.00 91.19 221 SER A N 1
ATOM 1750 C CA . SER A 1 221 ? 20.526 -24.762 -15.397 1.00 91.19 221 SER A CA 1
ATOM 1751 C C . SER A 1 221 ? 19.396 -23.769 -15.145 1.00 91.19 221 SER A C 1
ATOM 1753 O O . SER A 1 221 ? 19.074 -23.413 -14.007 1.00 91.19 221 SER A O 1
ATOM 1755 N N . PHE A 1 222 ? 18.783 -23.289 -16.224 1.00 93.75 222 PHE A N 1
ATOM 1756 C CA . PHE A 1 222 ? 17.491 -22.615 -16.155 1.00 93.75 222 PHE A CA 1
ATOM 1757 C C . PHE A 1 222 ? 16.596 -23.019 -17.312 1.00 93.75 222 PHE A C 1
ATOM 1759 O O . PHE A 1 222 ? 17.053 -23.513 -18.339 1.00 93.75 222 PHE A O 1
ATOM 1766 N N . SER A 1 223 ? 15.306 -22.769 -17.145 1.00 94.62 223 SER A N 1
ATOM 1767 C CA . SER A 1 223 ? 14.312 -22.910 -18.190 1.00 94.62 223 SER A CA 1
ATOM 1768 C C . SER A 1 223 ? 13.511 -21.632 -18.369 1.00 94.62 223 SER A C 1
ATOM 1770 O O . SER A 1 223 ? 13.291 -20.881 -17.416 1.00 94.62 223 SER A O 1
ATOM 1772 N N . VAL A 1 224 ? 13.089 -21.387 -19.605 1.00 95.19 224 VAL A N 1
ATOM 1773 C CA . VAL A 1 224 ? 12.280 -20.234 -20.008 1.00 95.19 224 VAL A CA 1
ATOM 1774 C C . VAL A 1 224 ? 11.386 -20.626 -21.187 1.00 95.19 224 VAL A C 1
ATOM 1776 O O . VAL A 1 224 ? 11.681 -21.574 -21.922 1.00 95.19 224 VAL A O 1
ATOM 1779 N N . ASP A 1 225 ? 10.276 -19.922 -21.380 1.00 94.75 225 ASP A N 1
ATOM 1780 C CA . ASP A 1 225 ? 9.384 -20.134 -22.507 1.00 94.75 225 ASP A CA 1
ATOM 1781 C C . ASP A 1 225 ? 10.124 -19.902 -23.828 1.00 94.75 225 ASP A C 1
ATOM 1783 O O . ASP A 1 225 ? 10.994 -19.031 -23.958 1.00 94.75 225 ASP A O 1
ATOM 1787 N N . LYS A 1 226 ? 9.746 -20.690 -24.836 1.00 93.38 226 LYS A N 1
ATOM 1788 C CA . LYS A 1 226 ? 10.332 -20.634 -26.174 1.00 93.38 226 LYS A CA 1
ATOM 1789 C C . LYS A 1 226 ? 10.274 -19.228 -26.761 1.00 93.38 226 LYS A C 1
ATOM 1791 O O . LYS A 1 226 ? 11.236 -18.825 -27.407 1.00 93.38 226 LYS A O 1
ATOM 1796 N N . GLN A 1 227 ? 9.200 -18.472 -26.527 1.00 92.56 227 GLN A N 1
ATOM 1797 C CA . GLN A 1 227 ? 9.051 -17.126 -27.090 1.00 92.56 227 GLN A CA 1
ATOM 1798 C C . GLN A 1 227 ? 10.126 -16.143 -26.591 1.00 92.56 227 GLN A C 1
ATOM 1800 O O . GLN A 1 227 ? 10.542 -15.242 -27.321 1.00 92.56 227 GLN A O 1
ATOM 1805 N N . TRP A 1 228 ? 10.613 -16.330 -25.361 1.00 94.88 228 TRP A N 1
ATOM 1806 C CA . TRP A 1 228 ? 11.613 -15.454 -24.753 1.00 94.88 228 TRP A CA 1
ATOM 1807 C C . TRP A 1 228 ? 13.040 -15.880 -25.105 1.00 94.88 228 TRP A C 1
ATOM 1809 O O . TRP A 1 228 ? 13.888 -15.032 -25.392 1.00 94.88 228 TRP A O 1
ATOM 1819 N N . PHE A 1 229 ? 13.284 -17.191 -25.169 1.00 94.62 229 PHE A N 1
ATOM 1820 C CA . PHE A 1 229 ? 14.604 -17.771 -25.425 1.00 94.62 229 PHE A CA 1
ATOM 1821 C C . PHE A 1 229 ? 15.266 -17.277 -26.723 1.00 94.62 229 PHE A C 1
ATOM 1823 O O . PHE A 1 229 ? 16.455 -16.960 -26.739 1.00 94.62 229 PHE A O 1
ATOM 1830 N N . TRP A 1 230 ? 14.503 -17.195 -27.817 1.00 93.06 230 TRP A N 1
ATOM 1831 C CA . TRP A 1 230 ? 15.036 -16.807 -29.132 1.00 93.06 230 TRP A CA 1
ATOM 1832 C C . TRP A 1 230 ? 15.260 -15.301 -29.285 1.00 93.06 230 TRP A C 1
ATOM 1834 O O . TRP A 1 230 ? 15.939 -14.873 -30.217 1.00 93.06 230 TRP A O 1
ATOM 1844 N N . THR A 1 231 ? 14.695 -14.500 -28.384 1.00 93.31 231 THR A N 1
ATOM 1845 C CA . THR A 1 231 ? 14.645 -13.040 -28.514 1.00 93.31 231 THR A CA 1
ATOM 1846 C C . THR A 1 231 ? 15.743 -12.363 -27.703 1.00 93.31 231 THR A C 1
ATOM 1848 O O . THR A 1 231 ? 16.327 -11.376 -28.151 1.00 93.31 231 THR A O 1
ATOM 1851 N N . PHE A 1 232 ? 16.049 -12.898 -26.519 1.00 95.19 232 PHE A N 1
ATOM 1852 C CA . PHE A 1 232 ? 16.881 -12.210 -25.536 1.00 95.19 232 PHE A CA 1
ATOM 1853 C C . PHE A 1 232 ? 18.231 -12.878 -25.299 1.00 95.19 232 PHE A C 1
ATOM 1855 O O . PHE A 1 232 ? 18.473 -14.033 -25.659 1.00 95.19 232 PHE A O 1
ATOM 1862 N N . ARG A 1 233 ? 19.129 -12.106 -24.680 1.00 96.25 233 ARG A N 1
ATOM 1863 C CA . ARG A 1 233 ? 20.410 -12.593 -24.180 1.00 96.25 233 ARG A CA 1
ATOM 1864 C C . ARG A 1 233 ? 20.296 -12.904 -22.693 1.00 96.25 233 ARG A C 1
ATOM 1866 O O . ARG A 1 233 ? 19.874 -12.046 -21.920 1.00 96.25 233 ARG A O 1
ATOM 1873 N N . TYR A 1 234 ? 20.730 -14.096 -22.312 1.00 96.81 234 TYR A N 1
ATOM 1874 C CA . TYR A 1 234 ? 20.778 -14.585 -20.940 1.00 96.81 234 TYR A CA 1
ATOM 1875 C C . TYR A 1 234 ? 22.219 -14.897 -20.564 1.00 96.81 234 TYR A C 1
ATOM 1877 O O . TYR A 1 234 ? 22.952 -15.463 -21.369 1.00 96.81 234 TYR A O 1
ATOM 1885 N N . GLU A 1 235 ? 22.626 -14.569 -19.347 1.00 96.88 235 GLU A N 1
ATOM 1886 C CA . GLU A 1 235 ? 23.975 -14.833 -18.853 1.00 96.88 235 GLU A CA 1
ATOM 1887 C C . GLU A 1 235 ? 23.915 -15.589 -17.528 1.00 96.88 235 GLU A C 1
ATOM 1889 O O . GLU A 1 235 ? 23.166 -15.219 -16.622 1.00 96.88 235 GLU A O 1
ATOM 1894 N N . PHE A 1 236 ? 24.733 -16.633 -17.417 1.00 94.88 236 PHE A N 1
ATOM 1895 C CA . PHE A 1 236 ? 25.082 -17.237 -16.141 1.00 94.88 236 PHE A CA 1
ATOM 1896 C C . PHE A 1 236 ? 26.263 -16.482 -15.558 1.00 94.88 236 PHE A C 1
ATOM 1898 O O . PHE A 1 236 ? 27.312 -16.378 -16.205 1.00 94.88 236 PHE A O 1
ATOM 1905 N N . THR A 1 237 ? 26.123 -16.018 -14.320 1.00 93.06 237 THR A N 1
ATOM 1906 C CA . THR A 1 237 ? 27.259 -15.501 -13.560 1.00 93.06 237 THR A CA 1
ATOM 1907 C C . THR A 1 237 ? 27.612 -16.430 -12.412 1.00 93.06 237 THR A C 1
ATOM 1909 O O . THR A 1 237 ? 26.734 -17.020 -11.786 1.00 93.06 237 THR A O 1
ATOM 1912 N N . LYS A 1 238 ? 28.912 -16.541 -12.149 1.00 90.94 238 LYS A N 1
ATOM 1913 C CA . LYS A 1 238 ? 29.517 -17.252 -11.027 1.00 90.94 238 LYS A CA 1
ATOM 1914 C C . LYS A 1 238 ? 30.358 -16.250 -10.246 1.00 90.94 238 LYS A C 1
ATOM 1916 O O . LYS A 1 238 ? 31.319 -15.686 -10.776 1.00 90.94 238 LYS A O 1
ATOM 1921 N N . ASN A 1 239 ? 29.967 -15.982 -9.004 1.00 87.94 239 ASN A N 1
ATOM 1922 C CA . ASN A 1 239 ? 30.531 -14.931 -8.152 1.00 87.94 239 ASN A CA 1
ATOM 1923 C C . ASN A 1 239 ? 30.599 -13.566 -8.870 1.00 87.94 239 ASN A C 1
ATOM 1925 O O . ASN A 1 239 ? 31.583 -12.839 -8.757 1.00 87.94 239 ASN A O 1
ATOM 1929 N N . GLY A 1 240 ? 29.565 -13.251 -9.662 1.00 87.50 240 GLY A N 1
ATOM 1930 C CA . GLY A 1 240 ? 29.457 -12.015 -10.446 1.00 87.50 240 GLY A CA 1
ATOM 1931 C C . GLY A 1 240 ? 30.191 -12.013 -11.792 1.00 87.50 240 GLY A C 1
ATOM 1932 O O . GLY A 1 240 ? 30.031 -11.066 -12.556 1.00 87.50 240 GLY A O 1
ATOM 1933 N N . ASN A 1 241 ? 30.954 -13.058 -12.126 1.00 92.44 241 ASN A N 1
ATOM 1934 C CA . ASN A 1 241 ? 31.644 -13.170 -13.414 1.00 92.44 241 ASN A CA 1
ATOM 1935 C C . ASN A 1 241 ? 30.819 -14.000 -14.398 1.00 92.44 241 ASN A C 1
ATOM 1937 O O . ASN A 1 241 ? 30.385 -15.095 -14.051 1.00 92.44 241 ASN A O 1
ATOM 1941 N N . VAL A 1 242 ? 30.627 -13.518 -15.627 1.00 95.38 242 VAL A N 1
ATOM 1942 C CA . VAL A 1 242 ? 29.918 -14.271 -16.675 1.00 95.38 242 VAL A CA 1
ATOM 1943 C C . VAL A 1 242 ? 30.734 -15.502 -17.074 1.00 95.38 242 VAL A C 1
ATOM 1945 O O . VAL A 1 242 ? 31.896 -15.375 -17.456 1.00 95.38 242 VAL A O 1
ATOM 1948 N N . VAL A 1 243 ? 30.127 -16.688 -17.003 1.00 95.19 243 VAL A N 1
ATOM 1949 C CA . VAL A 1 243 ? 30.787 -17.973 -17.319 1.00 95.19 243 VAL A CA 1
ATOM 1950 C C . VAL A 1 243 ? 30.170 -18.699 -18.514 1.00 95.19 243 VAL A C 1
ATOM 1952 O O . VAL A 1 243 ? 30.869 -19.427 -19.220 1.00 95.19 243 VAL A O 1
ATOM 1955 N N . ALA A 1 244 ? 28.888 -18.453 -18.777 1.00 95.75 244 ALA A N 1
ATOM 1956 C CA . ALA A 1 244 ? 28.158 -18.958 -19.931 1.00 95.75 244 ALA A CA 1
ATOM 1957 C C . ALA A 1 244 ? 27.058 -17.970 -20.321 1.00 95.75 244 ALA A C 1
ATOM 1959 O O . ALA A 1 244 ? 26.588 -17.192 -19.488 1.00 95.75 244 ALA A O 1
ATOM 1960 N N . TRP A 1 245 ? 26.634 -17.995 -21.580 1.00 96.44 245 TRP A N 1
ATOM 1961 C CA . TRP A 1 245 ? 25.516 -17.174 -22.034 1.00 96.44 245 TRP A CA 1
ATOM 1962 C C . TRP A 1 245 ? 24.792 -17.796 -23.217 1.00 96.44 245 TRP A C 1
ATOM 1964 O O . TRP A 1 245 ? 25.350 -18.580 -23.985 1.00 96.44 245 TRP A O 1
ATOM 1974 N N . VAL A 1 246 ? 23.544 -17.378 -23.374 1.00 96.50 246 VAL A N 1
ATOM 1975 C CA . VAL A 1 246 ? 22.740 -17.584 -24.571 1.00 96.50 246 VAL A CA 1
ATOM 1976 C C . VAL A 1 246 ? 22.491 -16.216 -25.182 1.00 96.50 246 VAL A C 1
ATOM 1978 O O . VAL A 1 246 ? 22.015 -15.329 -24.485 1.00 96.50 246 VAL A O 1
ATOM 1981 N N . ASP A 1 247 ? 22.792 -16.019 -26.462 1.00 95.62 247 ASP A N 1
ATOM 1982 C CA . ASP A 1 247 ? 22.369 -14.828 -27.212 1.00 95.62 247 ASP A CA 1
ATOM 1983 C C . ASP A 1 247 ? 21.467 -15.264 -28.363 1.00 95.62 247 ASP A C 1
ATOM 1985 O O . ASP A 1 247 ? 21.934 -15.909 -29.302 1.00 95.62 247 ASP A O 1
ATOM 1989 N N . ARG A 1 248 ? 20.167 -14.943 -28.274 1.00 92.62 248 ARG A N 1
ATOM 1990 C CA . ARG A 1 248 ? 19.169 -15.257 -29.315 1.00 92.62 248 ARG A CA 1
ATOM 1991 C C . ARG A 1 248 ? 19.224 -16.727 -29.745 1.00 92.62 248 ARG A C 1
ATOM 1993 O O . ARG A 1 248 ? 19.303 -17.070 -30.924 1.00 92.62 248 ARG A O 1
ATOM 2000 N N . GLY A 1 249 ? 19.242 -17.597 -28.740 1.00 91.75 249 GLY A N 1
ATOM 2001 C CA . GLY A 1 249 ? 19.319 -19.048 -28.878 1.00 91.75 249 GLY A CA 1
ATOM 2002 C C . GLY A 1 249 ? 20.692 -19.642 -29.202 1.00 91.75 249 GLY A C 1
ATOM 2003 O O . GLY A 1 249 ? 20.813 -20.864 -29.249 1.00 91.75 249 GLY A O 1
ATOM 2004 N N . GLN A 1 250 ? 21.735 -18.829 -29.388 1.00 94.50 250 GLN A N 1
ATOM 2005 C CA . GLN A 1 250 ? 23.102 -19.326 -29.546 1.00 94.50 250 GLN A CA 1
ATOM 2006 C C . GLN A 1 250 ? 23.786 -19.469 -28.189 1.00 94.50 250 GLN A C 1
ATOM 2008 O O . GLN A 1 250 ? 23.999 -18.483 -27.485 1.00 94.50 250 GLN A O 1
ATOM 2013 N N . CYS A 1 251 ? 24.144 -20.701 -27.839 1.00 94.50 251 CYS A N 1
ATOM 2014 C CA . CYS A 1 251 ? 24.819 -21.034 -26.592 1.00 94.50 251 CYS A CA 1
ATOM 2015 C C . CYS A 1 251 ? 26.340 -20.867 -26.687 1.00 94.50 251 CYS A C 1
ATOM 2017 O O . CYS A 1 251 ? 26.969 -21.335 -27.636 1.00 94.50 251 CYS A O 1
ATOM 2019 N N . VAL A 1 252 ? 26.938 -20.292 -25.644 1.00 95.12 252 VAL A N 1
ATOM 2020 C CA . VAL A 1 252 ? 28.382 -20.334 -25.381 1.00 95.12 252 VAL A CA 1
ATOM 2021 C C . VAL A 1 252 ? 28.604 -20.880 -23.973 1.00 95.12 252 VAL A C 1
ATOM 2023 O O . VAL A 1 252 ? 27.994 -20.396 -23.020 1.00 95.12 252 VAL A O 1
ATOM 2026 N N . ASN A 1 253 ? 29.453 -21.908 -23.853 1.00 93.81 253 ASN A N 1
ATOM 2027 C CA . ASN A 1 253 ? 29.701 -22.674 -22.618 1.00 93.81 253 ASN A CA 1
ATOM 2028 C C . ASN A 1 253 ? 28.427 -23.226 -21.947 1.00 93.81 253 ASN A C 1
ATOM 2030 O O . ASN A 1 253 ? 28.375 -23.434 -20.737 1.00 93.81 253 ASN A O 1
ATOM 2034 N N . CYS A 1 254 ? 27.383 -23.461 -22.737 1.00 94.62 254 CYS A N 1
ATOM 2035 C CA . CYS A 1 254 ? 26.135 -24.071 -22.302 1.00 94.62 254 CYS A CA 1
ATOM 2036 C C . CYS A 1 254 ? 25.539 -24.917 -23.432 1.00 94.62 254 CYS A C 1
ATOM 2038 O O . CYS A 1 254 ? 25.994 -24.860 -24.579 1.00 94.62 254 CYS A O 1
ATOM 2040 N N . LYS A 1 255 ? 24.528 -25.718 -23.105 1.00 94.88 255 LYS A N 1
ATOM 2041 C CA . LYS A 1 255 ? 23.735 -26.502 -24.057 1.00 94.88 255 LYS A CA 1
ATOM 2042 C C . LYS A 1 255 ? 22.273 -26.137 -23.872 1.00 94.88 255 LYS A C 1
ATOM 2044 O O . LYS A 1 255 ? 21.816 -26.026 -22.741 1.00 94.88 255 LYS A O 1
ATOM 2049 N N . ALA A 1 256 ? 21.553 -25.954 -24.974 1.00 94.62 256 ALA A N 1
ATOM 2050 C CA . ALA A 1 256 ? 20.116 -25.735 -24.944 1.00 94.62 256 ALA A CA 1
ATOM 2051 C C . ALA A 1 256 ? 19.370 -26.950 -25.495 1.00 94.62 256 ALA A C 1
ATOM 2053 O O . ALA A 1 256 ? 19.761 -27.517 -26.518 1.00 94.62 256 ALA A O 1
ATOM 2054 N N . SER A 1 257 ? 18.278 -27.321 -24.837 1.00 94.50 257 SER A N 1
ATOM 2055 C CA . SER A 1 257 ? 17.354 -28.360 -25.287 1.00 94.50 257 SER A CA 1
ATOM 2056 C C . SER A 1 257 ? 15.910 -27.867 -25.195 1.00 94.50 257 SER A C 1
ATOM 2058 O O . SER A 1 257 ? 15.609 -26.908 -24.483 1.00 94.50 257 SER A O 1
ATOM 2060 N N . ALA A 1 258 ? 15.016 -28.477 -25.972 1.00 93.31 258 ALA A N 1
ATOM 2061 C CA . ALA A 1 258 ? 13.619 -28.073 -26.051 1.00 93.31 258 ALA A CA 1
ATOM 2062 C C . ALA A 1 258 ? 12.704 -29.238 -25.663 1.00 93.31 258 ALA A C 1
ATOM 2064 O O . ALA A 1 258 ? 12.666 -30.241 -26.373 1.00 93.31 258 ALA A O 1
ATOM 2065 N N . ASP A 1 259 ? 11.918 -29.067 -24.602 1.00 88.69 259 ASP A N 1
ATOM 2066 C CA . ASP A 1 259 ? 10.860 -30.000 -24.194 1.00 88.69 259 ASP A CA 1
ATOM 2067 C C . ASP A 1 259 ? 9.677 -29.219 -23.610 1.00 88.69 259 ASP A C 1
ATOM 2069 O O . ASP A 1 259 ? 9.671 -28.830 -22.446 1.00 88.69 259 ASP A O 1
ATOM 2073 N N . GLY A 1 260 ? 8.721 -28.841 -24.465 1.00 87.75 260 GLY A N 1
ATOM 2074 C CA . GLY A 1 260 ? 7.669 -27.867 -24.128 1.00 87.75 260 GLY A CA 1
ATOM 2075 C C . GLY A 1 260 ? 8.189 -26.429 -23.951 1.00 87.75 260 GLY A C 1
ATOM 2076 O O . GLY A 1 260 ? 7.661 -25.514 -24.577 1.00 87.75 260 GLY A O 1
ATOM 2077 N N . ARG A 1 261 ? 9.289 -26.247 -23.214 1.00 94.19 261 ARG A N 1
ATOM 2078 C CA . ARG A 1 261 ? 10.027 -25.007 -22.926 1.00 94.19 261 ARG A CA 1
ATOM 2079 C C . ARG A 1 261 ? 11.492 -25.150 -23.354 1.00 94.19 261 ARG A C 1
ATOM 2081 O O . ARG A 1 261 ? 11.887 -26.211 -23.839 1.00 94.19 261 ARG A O 1
ATOM 2088 N N . MET A 1 262 ? 12.277 -24.085 -23.228 1.00 96.00 262 MET A N 1
ATOM 2089 C CA . MET A 1 262 ? 13.719 -24.129 -23.475 1.00 96.00 262 MET A CA 1
ATOM 2090 C C . MET A 1 262 ? 14.455 -24.332 -22.161 1.00 96.00 262 MET A C 1
ATOM 2092 O O . MET A 1 262 ? 14.249 -23.560 -21.231 1.00 96.00 262 MET A O 1
ATOM 2096 N N . TYR A 1 263 ? 15.310 -25.345 -22.109 1.00 95.38 263 TYR A N 1
ATOM 2097 C CA . TYR A 1 263 ? 16.210 -25.637 -20.999 1.00 95.38 263 TYR A CA 1
ATOM 2098 C C . TYR A 1 263 ? 17.627 -25.284 -21.415 1.00 95.38 263 TYR A C 1
ATOM 2100 O O . TYR A 1 263 ? 18.025 -25.578 -22.541 1.00 95.38 263 TYR A O 1
ATOM 2108 N N . VAL A 1 264 ? 18.371 -24.642 -20.524 1.00 95.44 264 VAL A N 1
ATOM 2109 C CA . VAL A 1 264 ? 19.750 -24.220 -20.742 1.00 95.44 264 VAL A CA 1
ATOM 2110 C C . VAL A 1 264 ? 20.595 -24.747 -19.601 1.00 95.44 264 VAL A C 1
ATOM 2112 O O . VAL A 1 264 ? 20.418 -24.320 -18.464 1.00 95.44 264 VAL A O 1
ATOM 2115 N N . ASP A 1 265 ? 21.533 -25.627 -19.923 1.00 94.19 265 ASP A N 1
ATOM 2116 C CA . ASP A 1 265 ? 22.461 -26.241 -18.978 1.00 94.19 265 ASP A CA 1
ATOM 2117 C C . ASP A 1 265 ? 23.854 -25.630 -19.157 1.00 94.19 265 ASP A C 1
ATOM 2119 O O . ASP A 1 265 ? 24.415 -25.643 -20.258 1.00 94.19 265 ASP A O 1
ATOM 2123 N N . CYS A 1 266 ? 24.417 -25.065 -18.090 1.00 91.12 266 CYS A N 1
ATOM 2124 C CA . CYS A 1 266 ? 25.766 -24.506 -18.089 1.00 91.12 266 CYS A CA 1
ATOM 2125 C C . CYS A 1 266 ? 26.808 -25.631 -17.965 1.00 91.12 266 CYS A C 1
ATOM 2127 O O . CYS A 1 266 ? 26.779 -26.399 -17.008 1.00 91.12 266 CYS A O 1
ATOM 2129 N N . ASP A 1 267 ? 27.773 -25.712 -18.888 1.00 82.50 267 ASP A N 1
ATOM 2130 C CA . ASP A 1 267 ? 28.802 -26.775 -18.913 1.00 82.50 267 ASP A CA 1
ATOM 2131 C C . ASP A 1 267 ? 29.995 -26.437 -17.988 1.00 82.50 267 ASP A C 1
ATOM 2133 O O . ASP A 1 267 ? 31.162 -26.652 -18.316 1.00 82.50 267 ASP A O 1
ATOM 2137 N N . VAL A 1 268 ? 29.706 -25.814 -16.839 1.00 81.81 268 VAL A N 1
ATOM 2138 C CA . VAL A 1 268 ? 30.688 -25.336 -15.856 1.00 81.81 268 VAL A CA 1
ATOM 2139 C C . VAL A 1 268 ? 30.353 -25.931 -14.492 1.00 81.81 268 VAL A C 1
ATOM 2141 O O . VAL A 1 268 ? 29.220 -25.828 -14.025 1.00 81.81 268 VAL A O 1
ATOM 2144 N N . SER A 1 269 ? 31.350 -26.527 -13.832 1.00 78.19 269 SER A N 1
ATOM 2145 C CA . SER A 1 269 ? 31.177 -27.140 -12.514 1.00 78.19 269 SER A CA 1
ATOM 2146 C C . SER A 1 269 ? 30.833 -26.111 -11.431 1.00 78.19 269 SER A C 1
ATOM 2148 O O . SER A 1 269 ? 31.428 -25.027 -11.352 1.00 78.19 269 SER A O 1
ATOM 2150 N N . SER A 1 270 ? 29.881 -26.478 -10.573 1.00 73.81 270 SER A N 1
ATOM 2151 C CA . SER A 1 270 ? 29.493 -25.722 -9.384 1.00 73.81 270 SER A CA 1
ATOM 2152 C C . SER A 1 270 ? 30.195 -26.244 -8.129 1.00 73.81 270 SER A C 1
ATOM 2154 O O . SER A 1 270 ? 30.484 -27.436 -8.003 1.00 73.81 270 SER A O 1
ATOM 2156 N N . ALA A 1 271 ? 30.461 -25.341 -7.187 1.00 75.75 271 ALA A N 1
ATOM 2157 C CA . ALA A 1 271 ? 30.835 -25.665 -5.813 1.00 75.75 271 ALA A CA 1
ATOM 2158 C C . ALA A 1 271 ? 29.805 -25.080 -4.819 1.00 75.75 271 ALA A C 1
ATOM 2160 O O . ALA A 1 271 ? 29.127 -24.109 -5.162 1.00 75.75 271 ALA A O 1
ATOM 2161 N N . PRO A 1 272 ? 29.676 -25.641 -3.598 1.00 65.00 272 PRO A N 1
ATOM 2162 C CA . PRO A 1 272 ? 28.607 -25.281 -2.656 1.00 65.00 272 PRO A CA 1
ATOM 2163 C C . PRO A 1 272 ? 28.571 -23.807 -2.223 1.00 65.00 272 PRO A C 1
ATOM 2165 O O . PRO A 1 272 ? 27.493 -23.297 -1.939 1.00 65.00 272 PRO A O 1
ATOM 2168 N N . ASP A 1 273 ? 29.720 -23.124 -2.213 1.00 71.25 273 ASP A N 1
ATOM 2169 C CA . ASP A 1 273 ? 29.855 -21.746 -1.711 1.00 71.25 273 ASP A CA 1
ATOM 2170 C C . ASP A 1 273 ? 29.805 -20.682 -2.825 1.00 71.25 273 ASP A C 1
ATOM 2172 O O . ASP A 1 273 ? 30.109 -19.509 -2.607 1.00 71.25 273 ASP A O 1
ATOM 2176 N N . GLU A 1 274 ? 29.471 -21.081 -4.052 1.00 82.25 274 GLU A N 1
ATOM 2177 C CA . GLU A 1 274 ? 29.470 -20.183 -5.202 1.00 82.25 274 GLU A CA 1
ATOM 2178 C C . GLU A 1 274 ? 28.112 -19.505 -5.389 1.00 82.25 274 GLU A C 1
ATOM 2180 O O . GLU A 1 274 ? 27.061 -20.150 -5.450 1.00 82.25 274 GLU A O 1
ATOM 2185 N N . LEU A 1 275 ? 28.138 -18.182 -5.556 1.00 83.81 275 LEU A N 1
ATOM 2186 C CA . LEU A 1 275 ? 26.956 -17.421 -5.924 1.00 83.81 275 LEU A CA 1
ATOM 2187 C C . LEU A 1 275 ? 26.730 -17.540 -7.427 1.00 83.81 275 LEU A C 1
ATOM 2189 O O . LEU A 1 275 ? 27.485 -16.979 -8.223 1.00 83.81 275 LEU A O 1
ATOM 2193 N N . TRP A 1 276 ? 25.660 -18.223 -7.803 1.00 88.19 276 TRP A N 1
ATOM 2194 C CA . TRP A 1 276 ? 25.221 -18.335 -9.180 1.00 88.19 276 TRP A CA 1
ATOM 2195 C C . TRP A 1 276 ? 24.027 -17.432 -9.428 1.00 88.19 276 TRP A C 1
ATOM 2197 O O . TRP A 1 276 ? 23.106 -17.368 -8.615 1.00 88.19 276 TRP A O 1
ATOM 2207 N N . THR A 1 277 ? 24.016 -16.749 -10.565 1.00 91.00 277 THR A N 1
ATOM 2208 C CA . THR A 1 277 ? 22.837 -16.007 -11.013 1.00 91.00 277 THR A CA 1
ATOM 2209 C C . THR A 1 277 ? 22.555 -16.282 -12.475 1.00 91.00 277 THR A C 1
ATOM 2211 O O . THR A 1 277 ? 23.465 -16.529 -13.266 1.00 91.00 277 THR A O 1
ATOM 2214 N N . VAL A 1 278 ? 21.276 -16.207 -12.825 1.00 93.19 278 VAL A N 1
ATOM 2215 C CA . VAL A 1 278 ? 20.828 -16.078 -14.208 1.00 93.19 278 VAL A CA 1
ATOM 2216 C C . VAL A 1 278 ? 20.309 -14.664 -14.367 1.00 93.19 278 VAL A C 1
ATOM 2218 O O . VAL A 1 278 ? 19.480 -14.214 -13.573 1.00 93.19 278 VAL A O 1
ATOM 2221 N N . GLN A 1 279 ? 20.798 -13.960 -15.379 1.00 94.94 279 GLN A N 1
ATOM 2222 C CA . GLN A 1 279 ? 20.377 -12.601 -15.698 1.00 94.94 279 GLN A CA 1
ATOM 2223 C C . GLN A 1 279 ? 19.988 -12.483 -17.168 1.00 94.94 279 GLN A C 1
ATOM 2225 O O . GLN A 1 279 ? 20.561 -13.157 -18.019 1.00 94.94 279 GLN A O 1
ATOM 2230 N N . VAL A 1 280 ? 19.020 -11.621 -17.466 1.00 95.88 280 VAL A N 1
ATOM 2231 C CA . VAL A 1 280 ? 18.659 -11.232 -18.835 1.00 95.88 280 VAL A CA 1
ATOM 2232 C C . VAL A 1 280 ? 19.235 -9.856 -19.138 1.00 95.88 280 VAL A C 1
ATOM 2234 O O . VAL A 1 280 ? 19.272 -8.986 -18.267 1.00 95.88 280 VAL A O 1
ATOM 2237 N N . ILE A 1 281 ? 19.705 -9.657 -20.366 1.00 95.31 281 ILE A N 1
ATOM 2238 C CA . ILE A 1 281 ? 20.315 -8.402 -20.800 1.00 95.31 281 ILE A CA 1
ATOM 2239 C C . ILE A 1 281 ? 19.328 -7.622 -21.668 1.00 95.31 281 ILE A C 1
ATOM 2241 O O . ILE A 1 281 ? 18.966 -8.069 -22.756 1.00 95.31 281 ILE A O 1
ATOM 2245 N N . PHE A 1 282 ? 18.959 -6.422 -21.221 1.00 93.00 282 PHE A N 1
ATOM 2246 C CA . PHE A 1 282 ? 18.182 -5.448 -21.993 1.00 93.00 282 PHE A CA 1
ATOM 2247 C C . PHE A 1 282 ? 18.999 -4.170 -22.156 1.00 93.00 282 PHE A C 1
ATOM 2249 O O . PHE A 1 282 ? 19.510 -3.643 -21.174 1.00 93.00 282 PHE A O 1
ATOM 2256 N N . ASP A 1 283 ? 19.158 -3.667 -23.383 1.00 87.88 283 ASP A N 1
ATOM 2257 C CA . ASP A 1 283 ? 19.937 -2.450 -23.672 1.00 87.88 283 ASP A CA 1
ATOM 2258 C C . ASP A 1 283 ? 21.336 -2.423 -23.018 1.00 87.88 283 ASP A C 1
ATOM 2260 O O . ASP A 1 283 ? 21.803 -1.382 -22.554 1.00 87.88 283 ASP A O 1
ATOM 2264 N N . LYS A 1 284 ? 22.024 -3.575 -22.985 1.00 87.25 284 LYS A N 1
ATOM 2265 C CA . LYS A 1 284 ? 23.330 -3.782 -22.318 1.00 87.25 284 LYS A CA 1
ATOM 2266 C C . LYS A 1 284 ? 23.304 -3.690 -20.782 1.00 87.25 284 LYS A C 1
ATOM 2268 O O . LYS A 1 284 ? 24.365 -3.752 -20.168 1.00 87.25 284 LYS A O 1
ATOM 2273 N N . ALA A 1 285 ? 22.134 -3.566 -20.161 1.00 91.25 285 ALA A N 1
ATOM 2274 C CA . ALA A 1 285 ? 21.961 -3.617 -18.715 1.00 91.25 285 ALA A CA 1
ATOM 2275 C C . ALA A 1 285 ? 21.518 -5.026 -18.269 1.00 91.25 285 ALA A C 1
ATOM 2277 O O . ALA A 1 285 ? 20.582 -5.579 -18.856 1.00 91.25 285 ALA A O 1
ATOM 2278 N N . PRO A 1 286 ? 22.171 -5.619 -17.252 1.00 92.81 286 PRO A N 1
ATOM 2279 C CA . PRO A 1 286 ? 21.767 -6.905 -16.701 1.00 92.81 286 PRO A CA 1
ATOM 2280 C C . PRO A 1 286 ? 20.614 -6.767 -15.703 1.00 92.81 286 PRO A C 1
ATOM 2282 O O . PRO A 1 286 ? 20.615 -5.880 -14.850 1.00 92.81 286 PRO A O 1
ATOM 2285 N N . TYR A 1 287 ? 19.664 -7.698 -15.773 1.00 91.12 287 TYR A N 1
ATOM 2286 C CA . TYR A 1 287 ? 18.556 -7.845 -14.831 1.00 91.12 287 TYR A CA 1
ATOM 2287 C C . TYR A 1 287 ? 18.545 -9.267 -14.276 1.00 91.12 287 TYR A C 1
ATOM 2289 O O . TYR A 1 287 ? 18.357 -10.228 -15.024 1.00 91.12 287 TYR A O 1
ATOM 2297 N N . THR A 1 288 ? 18.751 -9.412 -12.968 1.00 89.75 288 THR A N 1
ATOM 2298 C CA . THR A 1 288 ? 18.762 -10.719 -12.298 1.00 89.75 288 THR A CA 1
ATOM 2299 C C . THR A 1 288 ? 17.380 -11.365 -12.353 1.00 89.75 288 THR A C 1
ATOM 2301 O O . THR A 1 288 ? 16.408 -10.793 -11.866 1.00 89.75 288 THR A O 1
ATOM 2304 N N . LEU A 1 289 ? 17.315 -12.573 -12.912 1.00 88.44 289 LEU A N 1
ATOM 2305 C CA . LEU A 1 289 ? 16.109 -13.396 -13.002 1.00 88.44 289 LEU A CA 1
ATOM 2306 C C . LEU A 1 289 ? 16.024 -14.404 -11.855 1.00 88.44 289 LEU A C 1
ATOM 2308 O O . LEU A 1 289 ? 14.966 -14.593 -11.267 1.00 88.44 289 LEU A O 1
ATOM 2312 N N . ALA A 1 290 ? 17.151 -15.037 -11.530 1.00 86.38 290 ALA A N 1
ATOM 2313 C CA . ALA A 1 290 ? 17.253 -16.022 -10.461 1.00 86.38 290 ALA A CA 1
ATOM 2314 C C . ALA A 1 290 ? 18.650 -15.998 -9.830 1.00 86.38 290 ALA A C 1
ATOM 2316 O O . ALA A 1 290 ? 19.625 -15.581 -10.461 1.00 86.38 290 ALA A O 1
ATOM 2317 N N . SER A 1 291 ? 18.747 -16.461 -8.585 1.00 85.88 291 SER A N 1
ATOM 2318 C CA . SER A 1 291 ? 19.986 -16.497 -7.803 1.00 85.88 291 SER A CA 1
ATOM 2319 C C . SER A 1 291 ? 20.042 -17.761 -6.947 1.00 85.88 291 SER A C 1
ATOM 2321 O O . SER A 1 291 ? 19.025 -18.139 -6.368 1.00 85.88 291 SER A O 1
ATOM 2323 N N . SER A 1 292 ? 21.211 -18.394 -6.820 1.00 80.75 292 SER A N 1
ATOM 2324 C CA . SER A 1 292 ? 21.399 -19.578 -5.966 1.00 80.75 292 SER A CA 1
ATOM 2325 C C . SER A 1 292 ? 21.159 -19.285 -4.488 1.00 80.75 292 SER A C 1
ATOM 2327 O O . SER A 1 292 ? 20.758 -20.185 -3.754 1.00 80.75 292 SER A O 1
ATOM 2329 N N . ASN A 1 293 ? 21.300 -18.024 -4.070 1.00 76.62 293 ASN A N 1
ATOM 2330 C CA . ASN A 1 293 ? 20.960 -17.598 -2.713 1.00 76.62 293 ASN A CA 1
ATOM 2331 C C . ASN A 1 293 ? 19.446 -17.557 -2.466 1.00 76.62 293 ASN A C 1
ATOM 2333 O O . ASN A 1 293 ? 19.024 -17.618 -1.319 1.00 76.62 293 ASN A O 1
ATOM 2337 N N . ILE A 1 294 ? 18.607 -17.460 -3.504 1.00 75.62 294 ILE A N 1
ATOM 2338 C CA . ILE A 1 294 ? 17.148 -17.384 -3.351 1.00 75.62 294 ILE A CA 1
ATOM 2339 C C . ILE A 1 294 ? 16.494 -18.483 -4.174 1.00 75.62 294 ILE A C 1
ATOM 2341 O O . ILE A 1 294 ? 16.110 -18.290 -5.326 1.00 75.62 294 ILE A O 1
ATOM 2345 N N . THR A 1 295 ? 16.339 -19.650 -3.557 1.00 71.75 295 THR A N 1
ATOM 2346 C CA . THR A 1 295 ? 15.668 -20.785 -4.195 1.00 71.75 295 THR A CA 1
ATOM 2347 C C . THR A 1 295 ? 14.153 -20.746 -3.956 1.00 71.75 295 THR A C 1
ATOM 2349 O O . THR A 1 295 ? 13.704 -20.241 -2.921 1.00 71.75 295 THR A O 1
ATOM 2352 N N . PRO A 1 296 ? 13.333 -21.331 -4.851 1.00 71.56 296 PRO A N 1
ATOM 2353 C CA . PRO A 1 296 ? 11.909 -21.541 -4.586 1.00 71.56 296 PRO A CA 1
ATOM 2354 C C . PRO A 1 296 ? 11.656 -22.300 -3.277 1.00 71.56 296 PRO A C 1
ATOM 2356 O O . PRO A 1 296 ? 10.726 -21.971 -2.547 1.00 71.56 296 PRO A O 1
ATOM 2359 N N . LEU A 1 297 ? 12.527 -23.262 -2.943 1.00 75.19 297 LEU A N 1
ATOM 2360 C CA . LEU A 1 297 ? 12.474 -24.001 -1.682 1.00 75.19 297 LEU A CA 1
ATOM 2361 C C . LEU A 1 297 ? 12.700 -23.084 -0.473 1.00 75.19 297 LEU A C 1
ATOM 2363 O O . LEU A 1 297 ? 11.938 -23.161 0.484 1.00 75.19 297 LEU A O 1
ATOM 2367 N N . LEU A 1 298 ? 13.700 -22.196 -0.526 1.00 83.44 298 LEU A N 1
ATOM 2368 C CA . LEU A 1 298 ? 13.910 -21.188 0.514 1.00 83.44 298 LEU A CA 1
ATOM 2369 C C . LEU A 1 298 ? 12.680 -20.293 0.646 1.00 83.44 298 LEU A C 1
ATOM 2371 O O . LEU A 1 298 ? 12.198 -20.087 1.752 1.00 83.44 298 LEU A O 1
ATOM 2375 N N . LEU A 1 299 ? 12.152 -19.769 -0.464 1.00 83.19 299 LEU A N 1
ATOM 2376 C CA . LEU A 1 299 ? 10.992 -18.883 -0.410 1.00 83.19 299 LEU A CA 1
ATOM 2377 C C . LEU A 1 299 ? 9.759 -19.597 0.162 1.00 83.19 299 LEU A C 1
ATOM 2379 O O . LEU A 1 299 ? 9.032 -18.990 0.943 1.00 83.19 299 LEU A O 1
ATOM 2383 N N . SER A 1 300 ? 9.549 -20.870 -0.184 1.00 82.50 300 SER A N 1
ATOM 2384 C CA . SER A 1 300 ? 8.510 -21.709 0.422 1.00 82.50 300 SER A CA 1
ATOM 2385 C C . SER A 1 300 ? 8.737 -21.862 1.923 1.00 82.50 300 SER A C 1
ATOM 2387 O O . SER A 1 300 ? 7.847 -21.541 2.698 1.00 82.50 300 SER A O 1
ATOM 2389 N N . ALA A 1 301 ? 9.946 -22.243 2.344 1.00 87.44 301 ALA A N 1
ATOM 2390 C CA . ALA A 1 301 ? 10.282 -22.429 3.754 1.00 87.44 301 ALA A CA 1
ATOM 2391 C C . ALA A 1 301 ? 10.128 -21.137 4.576 1.00 87.44 301 ALA A C 1
ATOM 2393 O O . ALA A 1 301 ? 9.645 -21.168 5.704 1.00 87.44 301 ALA A O 1
ATOM 2394 N N . VAL A 1 302 ? 10.493 -19.984 4.004 1.00 90.81 302 VAL A N 1
ATOM 2395 C CA . VAL A 1 302 ? 10.289 -18.676 4.640 1.00 90.81 302 VAL A CA 1
ATOM 2396 C C . VAL A 1 302 ? 8.798 -18.346 4.732 1.00 90.81 302 VAL A C 1
ATOM 2398 O O . VAL A 1 302 ? 8.343 -17.901 5.783 1.00 90.81 302 VAL A O 1
ATOM 2401 N N . LYS A 1 303 ? 8.020 -18.573 3.664 1.00 90.44 303 LYS A N 1
ATOM 2402 C CA . LYS A 1 303 ? 6.557 -18.386 3.677 1.00 90.44 303 LYS A CA 1
ATOM 2403 C C . LYS A 1 303 ? 5.873 -19.312 4.686 1.00 90.44 303 LYS A C 1
ATOM 2405 O O . LYS A 1 303 ? 4.914 -18.896 5.330 1.00 90.44 303 LYS A O 1
ATOM 2410 N N . ASP A 1 304 ? 6.409 -20.510 4.899 1.00 92.88 304 ASP A N 1
ATOM 2411 C CA . ASP A 1 304 ? 5.887 -21.474 5.865 1.00 92.88 304 ASP A CA 1
ATOM 2412 C C . ASP A 1 304 ? 6.009 -21.012 7.321 1.00 92.88 304 ASP A C 1
ATOM 2414 O O . ASP A 1 304 ? 5.303 -21.553 8.175 1.00 92.88 304 ASP A O 1
ATOM 2418 N N . PHE A 1 305 ? 6.806 -19.982 7.623 1.00 95.38 305 PHE A N 1
ATOM 2419 C CA . PHE A 1 305 ? 6.796 -19.347 8.944 1.00 95.38 305 PHE A CA 1
ATOM 2420 C C . PHE A 1 305 ? 5.511 -18.576 9.241 1.00 95.38 305 PHE A C 1
ATOM 2422 O O . PHE A 1 305 ? 5.206 -18.331 10.410 1.00 95.38 305 PHE A O 1
ATOM 2429 N N . PHE A 1 306 ? 4.745 -18.199 8.220 1.00 94.38 306 PHE A N 1
ATOM 2430 C CA . PHE A 1 306 ? 3.577 -17.347 8.380 1.00 94.38 306 PHE A CA 1
ATOM 2431 C C . PHE A 1 306 ? 2.275 -18.143 8.330 1.00 94.38 306 PHE A C 1
ATOM 2433 O O . PHE A 1 306 ? 2.164 -19.152 7.637 1.00 94.38 306 PHE A O 1
ATOM 2440 N N . ALA A 1 307 ? 1.287 -17.700 9.105 1.00 90.62 307 ALA A N 1
ATOM 2441 C CA . ALA A 1 307 ? -0.035 -18.315 9.192 1.00 90.62 307 ALA A CA 1
ATOM 2442 C C . ALA A 1 307 ? -1.007 -17.810 8.112 1.00 90.62 307 ALA A C 1
ATOM 2444 O O . ALA A 1 307 ? -2.098 -18.356 7.978 1.00 90.62 307 ALA A O 1
ATOM 2445 N N . ASP A 1 308 ? -0.623 -16.779 7.359 1.00 83.44 308 ASP A N 1
ATOM 2446 C CA . ASP A 1 308 ? -1.438 -16.151 6.327 1.00 83.44 308 ASP A CA 1
ATOM 2447 C C . ASP A 1 308 ? -0.614 -15.820 5.074 1.00 83.44 308 ASP A C 1
ATOM 2449 O O . ASP A 1 308 ? 0.594 -15.582 5.145 1.00 83.44 308 ASP A O 1
ATOM 2453 N N . GLU A 1 309 ? -1.280 -15.750 3.923 1.00 79.06 309 GLU A N 1
ATOM 2454 C CA . GLU A 1 309 ? -0.638 -15.577 2.611 1.00 79.06 309 GLU A CA 1
ATOM 2455 C C . GLU A 1 309 ? 0.077 -14.226 2.443 1.00 79.06 309 GLU A C 1
ATOM 2457 O O . GLU A 1 309 ? 1.043 -14.117 1.685 1.00 79.06 309 GLU A O 1
ATOM 2462 N N . HIS A 1 310 ? -0.328 -13.206 3.206 1.00 79.25 310 HIS A N 1
ATOM 2463 C CA . HIS A 1 310 ? 0.302 -11.882 3.198 1.00 79.25 310 HIS A CA 1
ATOM 2464 C C . HIS A 1 310 ? 1.503 -11.781 4.152 1.00 79.25 310 HIS A C 1
ATOM 2466 O O . HIS A 1 310 ? 2.117 -10.714 4.274 1.00 79.25 310 HIS A O 1
ATOM 2472 N N . CYS A 1 311 ? 1.871 -12.884 4.814 1.00 86.69 311 CYS A N 1
ATOM 2473 C CA . CYS A 1 311 ? 3.011 -12.966 5.720 1.00 86.69 311 CYS A CA 1
ATOM 2474 C C . CYS A 1 311 ? 2.934 -11.938 6.869 1.00 86.69 311 CYS A C 1
ATOM 2476 O O . CYS A 1 311 ? 3.905 -11.227 7.146 1.00 86.69 311 CYS A O 1
ATOM 2478 N N . ARG A 1 312 ? 1.762 -11.808 7.504 1.00 82.81 312 ARG A N 1
ATOM 2479 C CA . ARG A 1 312 ? 1.469 -10.830 8.570 1.00 82.81 312 ARG A CA 1
ATOM 2480 C C . ARG A 1 312 ? 1.532 -11.445 9.965 1.00 82.81 312 ARG A C 1
ATOM 2482 O O . ARG A 1 312 ? 1.853 -10.742 10.920 1.00 82.81 312 ARG A O 1
ATOM 2489 N N . VAL A 1 313 ? 1.235 -12.735 10.090 1.00 87.69 313 VAL A N 1
ATOM 2490 C CA . VAL A 1 313 ? 1.161 -13.453 11.367 1.00 87.69 313 VAL A CA 1
ATOM 2491 C C . VAL A 1 313 ? 2.189 -14.574 11.380 1.00 87.69 313 VAL A C 1
ATOM 2493 O O . VAL A 1 313 ? 2.190 -15.421 10.493 1.00 87.69 313 VAL A O 1
ATOM 2496 N N . ILE A 1 314 ? 3.055 -14.603 12.393 1.00 93.06 314 ILE A N 1
ATOM 2497 C CA . ILE A 1 314 ? 4.005 -15.704 12.589 1.00 93.06 314 ILE A CA 1
ATOM 2498 C C . ILE A 1 314 ? 3.283 -16.916 13.200 1.00 93.06 314 ILE A C 1
ATOM 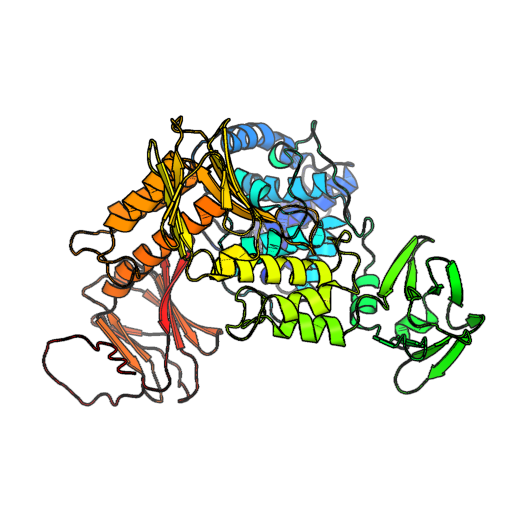2500 O O . ILE A 1 314 ? 2.483 -16.760 14.126 1.00 93.06 314 ILE A O 1
ATOM 2504 N N . LYS A 1 315 ? 3.537 -18.129 12.693 1.00 94.56 315 LYS A N 1
ATOM 2505 C CA . LYS A 1 315 ? 2.945 -19.356 13.249 1.00 94.56 315 LYS A CA 1
ATOM 2506 C C . LYS A 1 315 ? 3.455 -19.598 14.678 1.00 94.56 315 LYS A C 1
ATOM 2508 O O . LYS A 1 315 ? 4.653 -19.446 14.919 1.00 94.56 315 LYS A O 1
ATOM 2513 N N . PRO A 1 316 ? 2.604 -20.075 15.608 1.00 92.44 316 PRO A N 1
ATOM 2514 C CA . PRO A 1 316 ? 3.023 -20.392 16.977 1.00 92.44 316 PRO A CA 1
ATOM 2515 C C . PRO A 1 316 ? 4.146 -21.435 17.082 1.00 92.44 316 PRO A C 1
ATOM 2517 O O . PRO A 1 316 ? 4.843 -21.474 18.089 1.00 92.44 316 PRO A O 1
ATOM 2520 N N . SER A 1 317 ? 4.311 -22.282 16.061 1.00 91.38 317 SER A N 1
ATOM 2521 C CA . SER A 1 317 ? 5.345 -23.320 15.999 1.00 91.38 317 SER A CA 1
ATOM 2522 C C . SER A 1 317 ? 6.732 -22.803 15.608 1.00 91.38 317 SER A C 1
ATOM 2524 O O . SER A 1 317 ? 7.682 -23.579 15.632 1.00 91.38 317 SER A O 1
ATOM 2526 N N . VAL A 1 318 ? 6.858 -21.541 15.184 1.00 94.75 318 VAL A N 1
ATOM 2527 C CA . VAL A 1 318 ? 8.141 -20.965 14.759 1.00 94.75 318 VAL A CA 1
ATOM 2528 C C . VAL A 1 318 ? 8.947 -20.544 15.980 1.00 94.75 318 VAL A C 1
ATOM 2530 O O . VAL A 1 318 ? 8.452 -19.816 16.840 1.00 94.75 318 VAL A O 1
ATOM 2533 N N . ASP A 1 319 ? 10.210 -20.961 16.019 1.00 92.81 319 ASP A N 1
ATOM 2534 C CA . ASP A 1 319 ? 11.192 -20.563 17.023 1.00 92.81 319 ASP A CA 1
ATOM 2535 C C . ASP A 1 319 ? 12.359 -19.773 16.404 1.00 92.81 319 ASP A C 1
ATOM 2537 O O . ASP A 1 319 ? 12.536 -19.716 15.182 1.00 92.81 319 ASP A O 1
ATOM 2541 N N . GLN A 1 320 ? 13.175 -19.148 17.261 1.00 93.06 320 GLN A N 1
ATOM 2542 C CA . GLN A 1 320 ? 14.336 -18.363 16.830 1.00 93.06 320 GLN A CA 1
ATOM 2543 C C . GLN A 1 320 ? 15.324 -19.197 16.002 1.00 93.06 320 GLN A C 1
ATOM 2545 O O . GLN A 1 320 ? 15.860 -18.718 15.004 1.00 93.06 320 GLN A O 1
ATOM 2550 N N . ARG A 1 321 ? 15.528 -20.467 16.375 1.00 92.12 321 ARG A N 1
ATOM 2551 C CA . ARG A 1 321 ? 16.468 -21.368 15.700 1.00 92.12 321 ARG A CA 1
ATOM 2552 C C . ARG A 1 321 ? 16.071 -21.618 14.247 1.00 92.12 321 ARG A C 1
ATOM 2554 O O . ARG A 1 321 ? 16.941 -21.668 13.381 1.00 92.12 321 ARG A O 1
ATOM 2561 N N . SER A 1 322 ? 14.777 -21.772 13.982 1.00 92.44 322 SER A N 1
ATOM 2562 C CA . SER A 1 322 ? 14.244 -21.967 12.634 1.00 92.44 322 SER A CA 1
ATOM 2563 C C . SER A 1 322 ? 14.511 -20.746 11.753 1.00 92.44 322 SER A C 1
ATOM 2565 O O . SER A 1 322 ? 14.940 -20.895 10.609 1.00 92.44 322 SER A O 1
ATOM 2567 N N . ILE A 1 323 ? 14.324 -19.540 12.301 1.00 93.38 323 ILE A N 1
ATOM 2568 C CA . ILE A 1 323 ? 14.596 -18.280 11.595 1.00 93.38 323 ILE A CA 1
ATOM 2569 C C . ILE A 1 323 ? 16.096 -18.145 11.294 1.00 93.38 323 ILE A C 1
ATOM 2571 O O . ILE A 1 323 ? 16.469 -17.913 10.143 1.00 93.38 323 ILE A O 1
ATOM 2575 N N . ASP A 1 324 ? 16.957 -18.358 12.294 1.00 91.94 324 ASP A N 1
ATOM 2576 C CA . ASP A 1 324 ? 18.415 -18.259 12.144 1.00 91.94 324 ASP A CA 1
ATOM 2577 C C . ASP A 1 324 ? 18.970 -19.261 11.125 1.00 91.94 324 ASP A C 1
ATOM 2579 O O . ASP A 1 324 ? 19.871 -18.928 10.352 1.00 91.94 324 ASP A O 1
ATOM 2583 N N . LEU A 1 325 ? 18.402 -20.472 11.071 1.00 89.75 325 LEU A N 1
ATOM 2584 C CA . LEU A 1 325 ? 18.801 -21.493 10.105 1.00 89.75 325 LEU A CA 1
ATOM 2585 C C . LEU A 1 325 ? 18.651 -20.983 8.667 1.00 89.75 325 LEU A C 1
ATOM 2587 O O . LEU A 1 325 ? 19.581 -21.122 7.873 1.00 89.75 325 LEU A O 1
ATOM 2591 N N . LEU A 1 326 ? 17.519 -20.351 8.345 1.00 89.44 326 LEU A N 1
ATOM 2592 C CA . LEU A 1 326 ? 17.284 -19.803 7.007 1.00 89.44 326 LEU A CA 1
ATOM 2593 C C . LEU A 1 326 ? 18.070 -18.510 6.741 1.00 89.44 326 LEU A C 1
ATOM 2595 O O . LEU A 1 326 ? 18.394 -18.235 5.589 1.00 89.44 326 LEU A O 1
ATOM 2599 N N . MET A 1 327 ? 18.415 -17.735 7.775 1.00 90.06 327 MET A N 1
ATOM 2600 C CA . MET A 1 327 ? 19.260 -16.540 7.626 1.00 90.06 327 MET A CA 1
ATOM 2601 C C . MET A 1 327 ? 20.735 -16.870 7.378 1.00 90.06 327 MET A C 1
ATOM 2603 O O . MET A 1 327 ? 21.409 -16.125 6.673 1.00 90.06 327 MET A O 1
ATOM 2607 N N . SER A 1 328 ? 21.242 -17.973 7.936 1.00 83.69 328 SER A N 1
ATOM 2608 C CA . SER A 1 328 ? 22.678 -18.303 7.947 1.00 83.69 328 SER A CA 1
ATOM 2609 C C . SER A 1 328 ? 23.336 -18.410 6.562 1.00 83.69 328 SER A C 1
ATOM 2611 O O . SER A 1 328 ? 24.539 -18.193 6.441 1.00 83.69 328 SER A O 1
ATOM 2613 N N . GLY A 1 329 ? 22.555 -18.705 5.519 1.00 72.69 329 GLY A N 1
ATOM 2614 C CA . GLY A 1 329 ? 23.020 -18.801 4.132 1.00 72.69 329 GLY A CA 1
ATOM 2615 C C . GLY A 1 329 ? 22.800 -17.541 3.290 1.00 72.69 329 GLY A C 1
ATOM 2616 O O . GLY A 1 329 ? 22.998 -17.592 2.079 1.00 72.69 329 GLY A O 1
ATOM 2617 N N . LEU A 1 330 ? 22.347 -16.431 3.883 1.00 81.12 330 LEU A N 1
ATOM 2618 C CA . LEU A 1 330 ? 21.939 -15.233 3.148 1.00 81.12 330 LEU A CA 1
ATOM 2619 C C . LEU A 1 330 ? 22.749 -13.998 3.530 1.00 81.12 330 LEU A C 1
ATOM 2621 O O . LEU A 1 330 ? 23.049 -13.745 4.695 1.00 81.12 330 LEU A O 1
ATOM 2625 N N . ASP A 1 331 ? 23.011 -13.153 2.532 1.00 80.31 331 ASP A N 1
ATOM 2626 C CA . ASP A 1 331 ? 23.490 -11.796 2.777 1.00 80.31 331 ASP A CA 1
ATOM 2627 C C . ASP A 1 331 ? 22.324 -10.914 3.238 1.00 80.31 331 ASP A C 1
ATOM 2629 O O . ASP A 1 331 ? 21.617 -10.280 2.447 1.00 80.31 331 ASP A O 1
ATOM 2633 N N . MET A 1 332 ? 22.139 -10.852 4.555 1.00 83.69 332 MET A N 1
ATOM 2634 C CA . MET A 1 332 ? 21.066 -10.084 5.182 1.00 83.69 332 MET A CA 1
ATOM 2635 C C . MET A 1 332 ? 21.171 -8.566 4.952 1.00 83.69 332 MET A C 1
ATOM 2637 O O . MET A 1 332 ? 20.251 -7.841 5.345 1.00 83.69 332 MET A O 1
ATOM 2641 N N . LYS A 1 333 ? 22.231 -8.054 4.303 1.00 79.38 333 LYS A N 1
ATOM 2642 C CA . LYS A 1 333 ? 22.345 -6.644 3.880 1.00 79.38 333 LYS A CA 1
ATOM 2643 C C . LYS A 1 333 ? 21.527 -6.337 2.625 1.00 79.38 333 LYS A C 1
ATOM 2645 O O . LYS A 1 333 ? 21.187 -5.176 2.402 1.00 79.38 333 LYS A O 1
ATOM 2650 N N . LYS A 1 334 ? 21.148 -7.347 1.835 1.00 76.88 334 LYS A N 1
ATOM 2651 C CA . LYS A 1 334 ? 20.361 -7.177 0.604 1.00 76.88 334 LYS A CA 1
ATOM 2652 C C . LYS A 1 334 ? 18.866 -7.015 0.878 1.00 76.88 334 LYS A C 1
ATOM 2654 O O . LYS A 1 334 ? 18.046 -7.864 0.543 1.00 76.88 334 LYS A O 1
ATOM 2659 N N . THR A 1 335 ? 18.484 -5.882 1.459 1.00 69.00 335 THR A N 1
ATOM 2660 C CA . THR A 1 335 ? 17.099 -5.593 1.876 1.00 69.00 335 THR A CA 1
ATOM 2661 C C . THR A 1 335 ? 16.079 -5.505 0.739 1.00 69.00 335 THR A C 1
ATOM 2663 O O . THR A 1 335 ? 14.890 -5.482 1.020 1.00 69.00 335 THR A O 1
ATOM 2666 N N . GLY A 1 336 ? 16.496 -5.480 -0.530 1.00 67.25 336 GLY A N 1
ATOM 2667 C CA . GLY A 1 336 ? 15.580 -5.568 -1.674 1.00 67.25 336 GLY A CA 1
ATOM 2668 C C . GLY A 1 336 ? 15.140 -7.000 -2.017 1.00 67.25 336 GLY A C 1
ATOM 2669 O O . GLY A 1 336 ?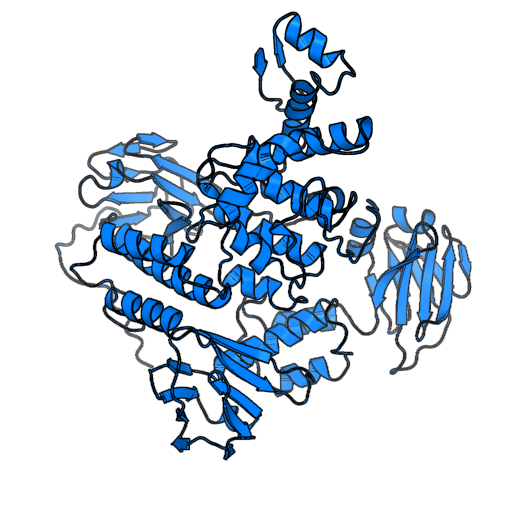 14.140 -7.187 -2.708 1.00 67.25 336 GLY A O 1
ATOM 2670 N N . GLU A 1 337 ? 15.856 -8.024 -1.542 1.00 77.50 337 GLU A N 1
ATOM 2671 C CA . GLU A 1 337 ? 15.567 -9.426 -1.860 1.00 77.50 337 GLU A CA 1
ATOM 2672 C C . GLU A 1 337 ? 14.357 -9.936 -1.060 1.00 77.50 337 GLU A C 1
ATOM 2674 O O . GLU A 1 337 ? 14.303 -9.811 0.164 1.00 77.50 337 GLU A O 1
ATOM 2679 N N . LEU A 1 338 ? 13.371 -10.541 -1.738 1.00 81.44 338 LEU A N 1
ATOM 2680 C CA . LEU A 1 338 ? 12.104 -10.943 -1.110 1.00 81.44 338 LEU A CA 1
ATOM 2681 C C . LEU A 1 338 ? 12.303 -11.874 0.097 1.00 81.44 338 LEU A C 1
ATOM 2683 O O . LEU A 1 338 ? 11.688 -11.644 1.135 1.00 81.44 338 LEU A O 1
ATOM 2687 N N . ALA A 1 339 ? 13.167 -12.887 -0.014 1.00 84.94 339 ALA A N 1
ATOM 2688 C CA . ALA A 1 339 ? 13.438 -13.811 1.088 1.00 84.94 339 ALA A CA 1
ATOM 2689 C C . ALA A 1 339 ? 14.064 -13.096 2.299 1.00 84.94 339 ALA A C 1
ATOM 2691 O O . ALA A 1 339 ? 13.628 -13.316 3.426 1.00 84.94 339 ALA A O 1
ATOM 2692 N N . VAL A 1 340 ? 15.015 -12.182 2.070 1.00 85.69 340 VAL A N 1
ATOM 2693 C CA . VAL A 1 340 ? 15.645 -11.370 3.127 1.00 85.69 340 VAL A CA 1
ATOM 2694 C C . VAL A 1 340 ? 14.611 -10.480 3.819 1.00 85.69 340 VAL A C 1
ATOM 2696 O O . VAL A 1 340 ? 14.581 -10.415 5.050 1.00 85.69 340 VAL A O 1
ATOM 2699 N N . ARG A 1 341 ? 13.725 -9.829 3.054 1.00 87.12 341 ARG A N 1
ATOM 2700 C CA . ARG A 1 341 ? 12.635 -9.009 3.608 1.00 87.12 341 ARG A CA 1
ATOM 2701 C C . ARG A 1 341 ? 11.678 -9.830 4.464 1.00 87.12 341 ARG A C 1
ATOM 2703 O O . ARG A 1 341 ? 11.418 -9.466 5.611 1.00 87.12 341 ARG A O 1
ATOM 2710 N N . LEU A 1 342 ? 11.217 -10.969 3.947 1.00 89.69 342 LEU A N 1
ATOM 2711 C CA . LEU A 1 342 ? 10.319 -11.860 4.677 1.00 89.69 342 LEU A CA 1
ATOM 2712 C C . LEU A 1 342 ? 10.984 -12.442 5.933 1.00 89.69 342 LEU A C 1
ATOM 2714 O O . LEU A 1 342 ? 10.338 -12.503 6.971 1.00 89.69 342 LEU A O 1
ATOM 2718 N N . LEU A 1 343 ? 12.274 -12.784 5.910 1.00 91.38 343 LEU A N 1
ATOM 2719 C CA . LEU A 1 343 ? 12.990 -13.246 7.106 1.00 91.38 343 LEU A CA 1
ATOM 2720 C C . LEU A 1 343 ? 13.148 -12.149 8.163 1.00 91.38 343 LEU A C 1
ATOM 2722 O O . LEU A 1 343 ? 12.908 -12.395 9.345 1.00 91.38 343 LEU A O 1
ATOM 2726 N N . ARG A 1 344 ? 13.480 -10.916 7.760 1.00 89.81 344 ARG A N 1
ATOM 2727 C CA . ARG A 1 344 ? 13.492 -9.757 8.672 1.00 89.81 344 ARG A CA 1
ATOM 2728 C C . ARG A 1 344 ? 12.107 -9.508 9.272 1.00 89.81 344 ARG A C 1
ATOM 2730 O O . ARG A 1 344 ? 11.992 -9.221 10.464 1.00 89.81 344 ARG A O 1
ATOM 2737 N N . ARG A 1 345 ? 11.049 -9.658 8.468 1.00 90.31 345 ARG A N 1
ATOM 2738 C CA . ARG A 1 345 ? 9.658 -9.566 8.924 1.00 90.31 345 ARG A CA 1
ATOM 2739 C C . ARG A 1 345 ? 9.315 -10.674 9.917 1.00 90.31 345 ARG A C 1
ATOM 2741 O O . ARG A 1 345 ? 8.773 -10.364 10.973 1.00 90.31 345 ARG A O 1
ATOM 2748 N N . ALA A 1 346 ? 9.670 -11.923 9.618 1.00 92.62 346 ALA A N 1
ATOM 2749 C CA . ALA A 1 346 ? 9.468 -13.065 10.505 1.00 92.62 346 ALA A CA 1
ATOM 2750 C C . ALA A 1 346 ? 10.166 -12.843 11.853 1.00 92.62 346 ALA A C 1
ATOM 2752 O O . ALA A 1 346 ? 9.535 -12.988 12.896 1.00 92.62 346 ALA A O 1
ATOM 2753 N N . GLN A 1 347 ? 11.421 -12.382 11.837 1.00 93.62 347 GLN A N 1
ATOM 2754 C CA . GLN A 1 347 ? 12.173 -12.041 13.045 1.00 93.62 347 GLN A CA 1
ATOM 2755 C C . GLN A 1 347 ? 11.492 -10.945 13.867 1.00 93.62 347 GLN A C 1
ATOM 2757 O O . GLN A 1 347 ? 11.354 -11.078 15.083 1.00 93.62 347 GLN A O 1
ATOM 2762 N N . ARG A 1 348 ? 11.039 -9.864 13.220 1.00 91.25 348 ARG A N 1
ATOM 2763 C CA . ARG A 1 348 ? 10.315 -8.781 13.897 1.00 91.25 348 ARG A CA 1
ATOM 2764 C C . ARG A 1 348 ? 9.021 -9.295 14.530 1.00 91.25 348 ARG A C 1
ATOM 2766 O O . ARG A 1 348 ? 8.780 -9.037 15.705 1.00 91.25 348 ARG A O 1
ATOM 2773 N N . LEU A 1 349 ? 8.208 -10.045 13.784 1.00 91.00 349 LEU A N 1
ATOM 2774 C CA . LEU A 1 349 ? 6.960 -10.626 14.290 1.00 91.00 349 LEU A CA 1
ATOM 2775 C C . LEU A 1 349 ? 7.207 -11.605 15.441 1.00 91.00 349 LEU A C 1
ATOM 2777 O O . LEU A 1 349 ? 6.485 -11.563 16.432 1.00 91.00 349 LEU A O 1
ATOM 2781 N N . TYR A 1 350 ? 8.246 -12.434 15.350 1.00 93.94 350 TYR A N 1
ATOM 2782 C CA . TYR A 1 350 ? 8.639 -13.336 16.425 1.00 93.94 350 TYR A CA 1
ATOM 2783 C C . TYR A 1 350 ? 8.982 -12.566 17.707 1.00 93.94 350 TYR A C 1
ATOM 2785 O O . TYR A 1 350 ? 8.454 -12.891 18.771 1.00 93.94 350 TYR A O 1
ATOM 2793 N N . LEU A 1 351 ? 9.768 -11.487 17.611 1.00 93.00 351 LEU A N 1
ATOM 2794 C CA . LEU A 1 351 ? 10.081 -10.613 18.750 1.00 93.00 351 LEU A CA 1
ATOM 2795 C C . LEU A 1 351 ? 8.827 -9.948 19.339 1.00 93.00 351 LEU A C 1
ATOM 2797 O O . LEU A 1 351 ? 8.705 -9.838 20.559 1.00 93.00 351 LEU A O 1
ATOM 2801 N N . HIS A 1 352 ? 7.850 -9.577 18.506 1.00 89.88 352 HIS A N 1
ATOM 2802 C CA . HIS A 1 352 ? 6.554 -9.099 18.997 1.00 89.88 352 HIS A CA 1
ATOM 2803 C C . HIS A 1 352 ? 5.792 -10.158 19.805 1.00 89.88 352 HIS A C 1
ATOM 2805 O O . HIS A 1 352 ? 5.042 -9.788 20.699 1.00 89.88 352 HIS A O 1
ATOM 2811 N N . THR A 1 353 ? 6.005 -11.461 19.577 1.00 92.44 353 THR A N 1
ATOM 2812 C CA . THR A 1 353 ? 5.398 -12.512 20.424 1.00 92.44 353 THR A CA 1
ATOM 2813 C C . THR A 1 353 ? 6.010 -12.601 21.824 1.00 92.44 353 THR A C 1
ATOM 2815 O O . THR A 1 353 ? 5.429 -13.242 22.706 1.00 92.44 353 THR A O 1
ATOM 2818 N N . ILE A 1 354 ? 7.191 -12.009 22.022 1.00 94.44 354 ILE A N 1
ATOM 2819 C CA . ILE A 1 354 ? 7.905 -11.977 23.303 1.00 94.44 354 ILE A CA 1
ATOM 2820 C C . ILE A 1 354 ? 7.459 -10.761 24.118 1.00 94.44 354 ILE A C 1
ATOM 2822 O O . ILE A 1 354 ? 7.319 -10.858 25.336 1.00 94.44 354 ILE A O 1
ATOM 2826 N N . THR A 1 355 ? 7.193 -9.629 23.469 1.00 92.06 355 THR A N 1
ATOM 2827 C CA . THR A 1 355 ? 6.677 -8.423 24.129 1.00 92.06 355 THR A CA 1
ATOM 2828 C C . THR A 1 355 ? 5.164 -8.528 24.316 1.00 92.06 355 THR A C 1
ATOM 2830 O O . THR A 1 355 ? 4.406 -8.458 23.358 1.00 92.06 355 THR A O 1
ATOM 2833 N N . SER A 1 356 ? 4.712 -8.676 25.562 1.00 87.81 356 SER A N 1
ATOM 2834 C CA . SER A 1 356 ? 3.287 -8.797 25.900 1.00 87.81 356 SER A CA 1
ATOM 2835 C C . SER A 1 356 ? 2.592 -7.436 25.934 1.00 87.81 356 SER A C 1
ATOM 2837 O O . SER A 1 356 ? 1.531 -7.247 25.340 1.00 87.81 356 SER A O 1
ATOM 2839 N N . ARG A 1 357 ? 3.195 -6.463 26.627 1.00 86.06 357 ARG A N 1
ATOM 2840 C CA . ARG A 1 357 ? 2.606 -5.134 26.818 1.00 86.06 357 ARG A CA 1
ATOM 2841 C C . ARG A 1 357 ? 3.688 -4.082 27.001 1.00 86.06 357 ARG A C 1
ATOM 2843 O O . ARG A 1 357 ? 4.709 -4.352 27.628 1.00 86.06 357 ARG A O 1
ATOM 2850 N N . ILE A 1 358 ? 3.434 -2.881 26.492 1.00 87.94 358 ILE A N 1
ATOM 2851 C CA . ILE A 1 358 ? 4.233 -1.686 26.766 1.00 87.94 358 ILE A CA 1
ATOM 2852 C C . ILE A 1 358 ? 3.295 -0.647 27.376 1.00 87.94 358 ILE A C 1
ATOM 2854 O O . ILE A 1 358 ? 2.247 -0.352 26.805 1.00 87.94 358 ILE A O 1
ATOM 2858 N N . GLU A 1 359 ? 3.653 -0.127 28.543 1.00 86.06 359 GLU A N 1
ATOM 2859 C CA . GLU A 1 359 ? 2.915 0.919 29.249 1.00 86.06 359 GLU A CA 1
ATOM 2860 C C . GLU A 1 359 ? 3.835 2.124 29.420 1.00 86.06 359 GLU A C 1
ATOM 2862 O O . GLU A 1 359 ? 4.922 2.000 29.988 1.00 86.06 359 GLU A O 1
ATOM 2867 N N . THR A 1 360 ? 3.414 3.293 28.940 1.00 82.81 360 THR A N 1
ATOM 2868 C CA . THR A 1 360 ? 4.196 4.526 29.076 1.00 82.81 360 THR A CA 1
ATOM 2869 C C . THR A 1 360 ? 3.490 5.497 30.012 1.00 82.81 360 THR A C 1
ATOM 2871 O O . THR A 1 360 ? 2.323 5.816 29.803 1.00 82.81 360 THR A O 1
ATOM 2874 N N . GLY A 1 361 ? 4.197 6.001 31.017 1.00 78.88 361 GLY A N 1
ATOM 2875 C CA . GLY A 1 361 ? 3.749 7.078 31.897 1.00 78.88 361 GLY A CA 1
ATOM 2876 C C . GLY A 1 361 ? 4.707 8.269 31.873 1.00 78.88 361 GLY A C 1
ATOM 2877 O O . GLY A 1 361 ? 5.710 8.256 31.172 1.00 78.88 361 GLY A O 1
ATOM 2878 N N . TYR A 1 362 ? 4.422 9.295 32.679 1.00 77.50 362 TYR A N 1
ATOM 2879 C CA . TYR A 1 362 ? 5.202 10.547 32.736 1.00 77.50 362 TYR A CA 1
ATOM 2880 C C . TYR A 1 362 ? 6.629 10.417 33.287 1.00 77.50 362 TYR A C 1
ATOM 2882 O O . TYR A 1 362 ? 7.450 11.301 33.055 1.00 77.50 362 TYR A O 1
ATOM 2890 N N . ILE A 1 363 ? 6.906 9.355 34.045 1.00 85.31 363 ILE A N 1
ATOM 2891 C CA . ILE A 1 363 ? 8.209 9.142 34.701 1.00 85.31 363 ILE A CA 1
ATOM 2892 C C . ILE A 1 363 ? 8.736 7.719 34.461 1.00 85.31 363 ILE A C 1
ATOM 2894 O O . ILE A 1 363 ? 9.917 7.428 34.641 1.00 85.31 363 ILE A O 1
ATOM 2898 N N . VAL A 1 364 ? 7.850 6.801 34.073 1.00 89.81 364 VAL A N 1
ATOM 2899 C CA . VAL A 1 364 ? 8.117 5.365 34.040 1.00 89.81 364 VAL A CA 1
ATOM 2900 C C . VAL A 1 364 ? 7.585 4.772 32.745 1.00 89.81 364 VAL A C 1
ATOM 2902 O O . VAL A 1 364 ? 6.457 5.064 32.356 1.00 89.81 364 VAL A O 1
ATOM 2905 N N . VAL A 1 365 ? 8.377 3.908 32.118 1.00 90.81 365 VAL A N 1
ATOM 2906 C CA . VAL A 1 365 ? 7.953 3.046 31.013 1.00 90.81 365 VAL A CA 1
ATOM 2907 C C . VAL A 1 365 ? 8.176 1.599 31.418 1.00 90.81 365 VAL A C 1
ATOM 2909 O O . VAL A 1 365 ? 9.286 1.229 31.800 1.00 90.81 365 VAL A O 1
ATOM 2912 N N . ASN A 1 366 ? 7.130 0.784 31.314 1.00 93.75 366 ASN A N 1
ATOM 2913 C CA . ASN A 1 366 ? 7.179 -0.643 31.596 1.00 93.75 366 ASN A CA 1
ATOM 2914 C C . ASN A 1 366 ? 7.041 -1.439 30.301 1.00 93.75 366 ASN A C 1
ATOM 2916 O O . ASN A 1 366 ? 6.075 -1.279 29.557 1.00 93.75 366 ASN A O 1
ATOM 2920 N N . VAL A 1 367 ? 7.981 -2.347 30.068 1.00 95.25 367 VAL A N 1
ATOM 2921 C CA . VAL A 1 367 ? 7.906 -3.375 29.032 1.00 95.25 367 VAL A CA 1
ATOM 2922 C C . VAL A 1 367 ? 7.700 -4.712 29.729 1.00 95.25 367 VAL A C 1
ATOM 2924 O O . VAL A 1 367 ? 8.573 -5.194 30.446 1.00 95.25 367 VAL A O 1
ATOM 2927 N N . THR A 1 368 ? 6.527 -5.306 29.538 1.00 96.25 368 THR A N 1
ATOM 2928 C CA . THR A 1 368 ? 6.195 -6.632 30.062 1.00 96.25 368 THR A CA 1
ATOM 2929 C C . THR A 1 368 ? 6.465 -7.676 28.992 1.00 96.25 368 THR A C 1
ATOM 2931 O O . THR A 1 368 ? 5.858 -7.648 27.919 1.00 96.25 368 THR A O 1
ATOM 2934 N N . PHE A 1 369 ? 7.341 -8.625 29.295 1.00 96.88 369 PHE A N 1
ATOM 2935 C CA . PHE A 1 369 ? 7.610 -9.779 28.448 1.00 96.88 369 PHE A CA 1
ATOM 2936 C C . PHE A 1 369 ? 6.679 -10.943 28.795 1.00 96.88 369 PHE A C 1
ATOM 2938 O O . PHE A 1 369 ? 6.306 -11.150 29.951 1.00 96.88 369 PHE A O 1
ATOM 2945 N N . LYS A 1 370 ? 6.293 -11.713 27.779 1.00 94.88 370 LYS A N 1
ATOM 2946 C CA . LYS A 1 370 ? 5.388 -12.859 27.906 1.00 94.88 370 LYS A CA 1
ATOM 2947 C C . LYS A 1 370 ? 6.009 -13.987 28.730 1.00 94.88 370 LYS A C 1
ATOM 2949 O O . LYS A 1 370 ? 5.343 -14.582 29.570 1.00 94.88 370 LYS A O 1
ATOM 2954 N N . ASP A 1 371 ? 7.285 -14.265 28.495 1.00 93.69 371 ASP A N 1
ATOM 2955 C CA . ASP A 1 371 ? 8.028 -15.384 29.073 1.00 93.69 371 ASP A CA 1
ATOM 2956 C C . ASP A 1 371 ? 9.542 -15.107 29.024 1.00 93.69 371 ASP A C 1
ATOM 2958 O O . ASP A 1 371 ? 9.964 -14.055 28.556 1.00 93.69 371 ASP A O 1
ATOM 2962 N N . GLY A 1 372 ? 10.373 -16.039 29.503 1.00 94.38 372 GLY A N 1
ATOM 2963 C CA . GLY A 1 372 ? 11.824 -15.861 29.634 1.00 94.38 372 GLY A CA 1
ATOM 2964 C C . GLY A 1 372 ? 12.620 -15.689 28.331 1.00 94.38 372 GLY A C 1
ATOM 2965 O O . GLY A 1 372 ? 13.807 -15.369 28.421 1.00 94.38 372 GLY A O 1
ATOM 2966 N N . ARG A 1 373 ? 12.011 -15.842 27.142 1.00 94.44 373 ARG A N 1
ATOM 2967 C CA . ARG A 1 373 ? 12.705 -15.718 25.841 1.00 94.44 373 ARG A CA 1
ATOM 2968 C C . ARG A 1 373 ? 13.355 -14.351 25.628 1.00 94.44 373 ARG A C 1
ATOM 2970 O O . ARG A 1 373 ? 14.328 -14.246 24.890 1.00 94.44 373 ARG A O 1
ATOM 2977 N N . PHE A 1 374 ? 12.895 -13.294 26.308 1.00 95.25 374 PHE A N 1
ATOM 2978 C CA . PHE A 1 374 ? 13.537 -11.975 26.215 1.00 95.25 374 PHE A CA 1
ATOM 2979 C C . PHE A 1 374 ? 15.019 -11.999 26.626 1.00 95.25 374 PHE A C 1
ATOM 2981 O O . PHE A 1 374 ? 15.796 -11.161 26.184 1.00 95.25 374 PHE A O 1
ATOM 2988 N N . ARG A 1 375 ? 15.454 -12.970 27.435 1.00 95.25 375 ARG A N 1
ATOM 2989 C CA . ARG A 1 375 ? 16.854 -13.080 27.870 1.00 95.25 375 ARG A CA 1
ATOM 2990 C C . ARG A 1 375 ? 17.811 -13.480 26.741 1.00 95.25 375 ARG A C 1
ATOM 2992 O O . ARG A 1 375 ? 19.019 -13.396 26.917 1.00 95.25 375 ARG A O 1
ATOM 2999 N N . GLU A 1 376 ? 17.298 -13.870 25.579 1.00 93.25 376 GLU A N 1
ATOM 3000 C CA . GLU A 1 376 ? 18.106 -14.219 24.406 1.00 93.25 376 GLU A CA 1
ATOM 3001 C C . GLU A 1 376 ? 18.472 -13.007 23.540 1.00 93.25 376 GLU A C 1
ATOM 3003 O O . GLU A 1 376 ? 19.261 -13.141 22.606 1.00 93.25 376 GLU A O 1
ATOM 3008 N N . TYR A 1 377 ? 17.970 -11.809 23.851 1.00 94.94 377 TYR A N 1
ATOM 3009 C CA . TYR A 1 377 ? 18.129 -10.617 23.014 1.00 94.94 377 TYR A CA 1
ATOM 3010 C C . TYR A 1 377 ? 18.656 -9.428 23.804 1.00 94.94 377 TYR A C 1
ATOM 3012 O O . TYR A 1 377 ? 18.566 -9.381 25.032 1.00 94.94 377 TYR A O 1
ATOM 3020 N N . ASP A 1 378 ? 19.179 -8.456 23.064 1.00 95.31 378 ASP A N 1
ATOM 3021 C CA . ASP A 1 378 ? 19.559 -7.165 23.617 1.00 95.31 378 ASP A CA 1
ATOM 3022 C C . ASP A 1 378 ? 18.495 -6.144 23.238 1.00 95.31 378 ASP A C 1
ATOM 3024 O O . ASP A 1 378 ? 18.225 -5.933 22.054 1.00 95.31 378 ASP A O 1
ATOM 3028 N N . TYR A 1 379 ? 17.894 -5.507 24.237 1.00 96.56 379 TYR A N 1
ATOM 3029 C CA . TYR A 1 379 ? 16.911 -4.452 24.033 1.00 96.56 379 TYR A CA 1
ATOM 3030 C C . TYR A 1 379 ? 17.496 -3.096 24.392 1.00 96.56 379 TYR A C 1
ATOM 3032 O O . TYR A 1 379 ? 18.238 -2.942 25.367 1.00 96.56 379 TYR A O 1
ATOM 3040 N N . VAL A 1 380 ? 17.091 -2.091 23.625 1.00 96.25 380 VAL A N 1
ATOM 3041 C CA . VAL A 1 380 ? 17.351 -0.686 23.922 1.00 96.25 380 VAL A CA 1
ATOM 3042 C C . VAL A 1 380 ? 16.017 0.036 23.950 1.00 96.25 380 VAL A C 1
ATOM 3044 O O . VAL A 1 380 ? 15.266 0.013 22.976 1.00 96.25 380 VAL A O 1
ATOM 3047 N N . MET A 1 381 ? 15.739 0.673 25.079 1.00 93.88 381 MET A N 1
ATOM 3048 C CA . MET A 1 381 ? 14.591 1.541 25.270 1.00 93.88 381 MET A CA 1
ATOM 3049 C C . MET A 1 381 ? 15.099 2.977 25.248 1.00 93.88 381 MET A C 1
ATOM 3051 O O . MET A 1 381 ? 15.828 3.387 26.151 1.00 93.88 381 MET A O 1
ATOM 3055 N N . ARG A 1 382 ? 14.765 3.734 24.203 1.00 90.88 382 ARG A N 1
ATOM 3056 C CA . ARG A 1 382 ? 15.066 5.167 24.130 1.00 90.88 382 ARG A CA 1
ATOM 3057 C C . ARG A 1 382 ? 13.917 5.947 24.748 1.00 90.88 382 ARG A C 1
ATOM 3059 O O . ARG A 1 382 ? 12.755 5.711 24.430 1.00 90.88 382 ARG A O 1
ATOM 3066 N N . LEU A 1 383 ? 14.275 6.863 25.631 1.00 85.06 383 LEU A N 1
ATOM 3067 C CA . LEU A 1 383 ? 13.413 7.618 26.527 1.00 85.06 383 LEU A CA 1
ATOM 3068 C C . LEU A 1 383 ? 13.743 9.105 26.342 1.00 85.06 383 LEU A C 1
ATOM 3070 O O . LEU A 1 383 ? 14.398 9.718 27.182 1.00 85.06 383 LEU A O 1
ATOM 3074 N N . GLY A 1 384 ? 13.394 9.658 25.177 1.00 79.12 384 GLY A N 1
ATOM 3075 C CA . GLY A 1 384 ? 13.865 10.985 24.774 1.00 79.12 384 GLY A CA 1
ATOM 3076 C C . GLY A 1 384 ? 15.385 11.004 24.581 1.00 79.12 384 GLY A C 1
ATOM 3077 O O . GLY A 1 384 ? 15.916 10.320 23.702 1.00 79.12 384 GLY A O 1
ATOM 3078 N N . SER A 1 385 ? 16.090 11.788 25.400 1.00 79.88 385 SER A N 1
ATOM 3079 C CA . SER A 1 385 ? 17.558 11.916 25.353 1.00 79.88 385 SER A CA 1
ATOM 3080 C C . SER A 1 385 ? 18.321 10.803 26.082 1.00 79.88 385 SER A C 1
ATOM 3082 O O . SER A 1 385 ? 19.515 10.625 25.838 1.00 79.88 385 SER A O 1
ATOM 3084 N N . VAL A 1 386 ? 17.652 10.040 26.949 1.00 86.81 386 VAL A N 1
ATOM 3085 C CA . VAL A 1 386 ? 18.251 8.940 27.719 1.00 86.81 386 VAL A CA 1
ATOM 3086 C C . VAL A 1 386 ? 17.884 7.579 27.134 1.00 86.81 386 VAL A C 1
ATOM 3088 O O . VAL A 1 386 ? 16.928 7.438 26.370 1.00 86.81 386 VAL A O 1
ATOM 3091 N N . SER A 1 387 ? 18.663 6.550 27.470 1.00 91.12 387 SER A N 1
ATOM 3092 C CA . SER A 1 387 ? 18.408 5.181 27.025 1.00 91.12 387 SER A CA 1
ATOM 3093 C C . SER A 1 387 ? 18.617 4.178 28.148 1.00 91.12 387 SER A C 1
ATOM 3095 O O . SER A 1 387 ? 19.662 4.187 28.783 1.00 91.12 387 SER A O 1
ATOM 3097 N N . ALA A 1 388 ? 17.673 3.262 28.321 1.00 94.12 388 ALA A N 1
ATOM 3098 C CA . ALA A 1 388 ? 17.837 2.078 29.149 1.00 94.12 388 ALA A CA 1
ATOM 3099 C C . ALA A 1 388 ? 18.216 0.878 28.271 1.00 94.12 388 ALA A C 1
ATOM 3101 O O . ALA A 1 388 ? 17.753 0.755 27.132 1.00 94.12 388 ALA A O 1
ATOM 3102 N N . ARG A 1 389 ? 19.039 -0.034 28.800 1.00 96.31 389 ARG A N 1
ATOM 3103 C CA . ARG A 1 389 ? 19.442 -1.260 28.090 1.00 96.31 389 ARG A CA 1
ATOM 3104 C C . ARG A 1 389 ? 19.087 -2.501 28.895 1.00 96.31 389 ARG A C 1
ATOM 3106 O O . ARG A 1 389 ? 19.273 -2.523 30.108 1.00 96.31 389 ARG A O 1
ATOM 3113 N N . LEU A 1 390 ? 18.634 -3.537 28.203 1.00 97.06 390 LEU A N 1
ATOM 3114 C CA . LEU A 1 390 ? 18.432 -4.870 28.758 1.00 97.06 390 LEU A CA 1
ATOM 3115 C C . LEU A 1 390 ? 19.242 -5.851 27.919 1.00 97.06 390 LEU A C 1
ATOM 3117 O O . LEU A 1 390 ? 18.807 -6.247 26.841 1.00 97.06 390 LEU A O 1
ATOM 3121 N N . LEU A 1 391 ? 20.437 -6.194 28.391 1.00 95.94 391 LEU A N 1
ATOM 3122 C CA . LEU A 1 391 ? 21.394 -7.025 27.661 1.00 95.94 391 LEU A CA 1
ATOM 3123 C C . LEU A 1 391 ? 21.276 -8.461 28.151 1.00 95.94 391 LEU A C 1
ATOM 3125 O O . LEU A 1 391 ? 21.603 -8.741 29.303 1.00 95.94 391 LEU A O 1
ATOM 3129 N N . LYS A 1 392 ? 20.746 -9.360 27.320 1.00 94.25 392 LYS A N 1
ATOM 3130 C CA . LYS A 1 392 ? 20.490 -10.766 27.683 1.00 94.25 392 LYS A CA 1
ATOM 3131 C C . LYS A 1 392 ? 19.794 -10.952 29.044 1.00 94.25 392 LYS A C 1
ATOM 3133 O O . LYS A 1 392 ? 20.101 -11.850 29.824 1.00 94.25 392 LYS A O 1
ATOM 3138 N N . GLY A 1 393 ? 18.847 -10.064 29.359 1.00 94.94 393 GLY A N 1
ATOM 3139 C CA . GLY A 1 393 ? 18.121 -10.069 30.633 1.00 94.94 393 GLY A CA 1
ATOM 3140 C C . GLY A 1 393 ? 18.825 -9.387 31.813 1.00 94.94 393 GLY A C 1
ATOM 3141 O O . GLY A 1 393 ? 18.325 -9.482 32.935 1.00 94.94 393 GLY A O 1
ATOM 3142 N N . HIS A 1 394 ? 19.938 -8.690 31.583 1.00 96.44 394 HIS A N 1
ATOM 3143 C CA . HIS A 1 394 ? 20.619 -7.846 32.564 1.00 96.44 394 HIS A CA 1
ATOM 3144 C C . HIS A 1 394 ? 20.289 -6.371 32.311 1.00 96.44 394 HIS A C 1
ATOM 3146 O O . HIS A 1 394 ? 20.570 -5.832 31.239 1.00 96.44 394 HIS A O 1
ATOM 3152 N N . ALA A 1 395 ? 19.640 -5.728 33.283 1.00 96.31 395 ALA A N 1
ATOM 3153 C CA . ALA A 1 395 ? 19.214 -4.337 33.173 1.00 96.31 395 ALA A CA 1
ATOM 3154 C C . ALA A 1 395 ? 20.375 -3.370 33.461 1.00 96.31 395 ALA A C 1
ATOM 3156 O O . ALA A 1 395 ? 21.116 -3.539 34.429 1.00 96.31 395 ALA A O 1
ATOM 3157 N N . HIS A 1 396 ? 20.498 -2.332 32.636 1.00 95.62 396 HIS A N 1
ATOM 3158 C CA . HIS A 1 396 ? 21.424 -1.215 32.802 1.00 95.62 396 HIS A CA 1
ATOM 3159 C C . HIS A 1 396 ? 20.640 0.092 32.713 1.00 95.62 396 HIS A C 1
ATOM 3161 O O . HIS A 1 396 ? 19.801 0.246 31.819 1.00 95.62 396 HIS A O 1
ATOM 3167 N N . GLU A 1 397 ? 20.904 1.023 33.636 1.00 91.00 397 GLU A N 1
ATOM 3168 C CA . GLU A 1 397 ? 20.193 2.314 33.712 1.00 91.00 397 GLU A CA 1
ATOM 3169 C C . GLU A 1 397 ? 18.656 2.117 33.803 1.00 91.00 397 GLU A C 1
ATOM 3171 O O . GLU A 1 397 ? 17.867 2.912 33.299 1.00 91.00 397 GLU A O 1
ATOM 3176 N N . SER A 1 398 ? 18.233 0.991 34.397 1.00 95.25 398 SER A N 1
ATOM 3177 C CA . SER A 1 398 ? 16.848 0.504 34.478 1.00 95.25 398 SER A CA 1
ATOM 3178 C C . SER A 1 398 ? 16.706 -0.629 35.504 1.00 95.25 398 SER A C 1
ATOM 3180 O O . SER A 1 398 ? 17.701 -1.118 36.040 1.00 95.25 398 SER A O 1
ATOM 3182 N N . GLU A 1 399 ? 15.472 -1.060 35.769 1.00 96.62 399 GLU A N 1
ATOM 3183 C CA . GLU A 1 399 ? 15.130 -2.129 36.719 1.00 96.62 399 GLU A CA 1
ATOM 3184 C C . GLU A 1 399 ? 14.441 -3.294 35.988 1.00 96.62 399 GLU A C 1
ATOM 3186 O O . GLU A 1 399 ? 13.622 -3.067 35.103 1.00 96.62 399 GLU A O 1
ATOM 3191 N N . LEU A 1 400 ? 14.733 -4.545 36.356 1.00 97.38 400 LEU A N 1
ATOM 3192 C CA . LEU A 1 400 ? 14.000 -5.726 35.877 1.00 97.38 400 LEU A CA 1
ATOM 3193 C C . LEU A 1 400 ? 13.437 -6.486 37.081 1.00 97.38 400 LEU A C 1
ATOM 3195 O O . LEU A 1 400 ? 14.202 -6.973 37.912 1.00 97.38 400 LEU A O 1
ATOM 3199 N N . ASN A 1 401 ? 12.113 -6.625 37.148 1.00 96.62 401 ASN A N 1
ATOM 3200 C CA . ASN A 1 401 ? 11.424 -7.417 38.165 1.00 96.62 401 ASN A CA 1
ATOM 3201 C C . ASN A 1 401 ? 10.584 -8.514 37.496 1.00 96.62 401 ASN A C 1
ATOM 3203 O O . ASN A 1 401 ? 9.590 -8.236 36.823 1.00 96.62 401 ASN A O 1
ATOM 3207 N N . GLY A 1 402 ? 11.007 -9.772 37.646 1.00 95.00 402 GLY A N 1
ATOM 3208 C CA . GLY A 1 402 ? 10.415 -10.898 36.924 1.00 95.00 402 GLY A CA 1
ATOM 3209 C C . GLY A 1 402 ? 10.546 -10.717 35.408 1.00 95.00 402 GLY A C 1
ATOM 3210 O O . GLY A 1 402 ? 11.659 -10.720 34.878 1.00 95.00 402 GLY A O 1
ATOM 3211 N N . ASN A 1 403 ? 9.406 -10.543 34.735 1.00 96.56 403 ASN A N 1
ATOM 3212 C CA . ASN A 1 403 ? 9.315 -10.292 33.291 1.00 96.56 403 ASN A CA 1
ATOM 3213 C C . ASN A 1 403 ? 8.972 -8.828 32.957 1.00 96.56 403 ASN A C 1
ATOM 3215 O O . ASN A 1 403 ? 8.646 -8.529 31.811 1.00 96.56 403 ASN A O 1
ATOM 3219 N N . VAL A 1 404 ? 9.009 -7.919 33.934 1.00 97.12 404 VAL A N 1
ATOM 3220 C CA . VAL A 1 404 ? 8.709 -6.497 33.732 1.00 97.12 404 VAL A CA 1
ATOM 3221 C C . VAL A 1 404 ? 10.008 -5.703 33.771 1.00 97.12 404 VAL A C 1
ATOM 3223 O O . VAL A 1 404 ? 10.684 -5.654 34.800 1.00 97.12 404 VAL A O 1
ATOM 3226 N N . TRP A 1 405 ? 10.364 -5.104 32.637 1.00 97.62 405 TRP A N 1
ATOM 3227 C CA . TRP A 1 405 ? 11.508 -4.212 32.498 1.00 97.62 405 TRP A CA 1
ATOM 3228 C C . TRP A 1 405 ? 11.055 -2.757 32.555 1.00 97.62 405 TRP A C 1
ATOM 3230 O O . TRP A 1 405 ? 10.220 -2.322 31.763 1.00 97.62 405 TRP A O 1
ATOM 3240 N N . THR A 1 406 ? 11.621 -2.009 33.493 1.00 96.50 406 THR A N 1
ATOM 3241 C CA . THR A 1 406 ? 11.195 -0.664 33.852 1.00 96.50 406 THR A CA 1
ATOM 3242 C C . THR A 1 406 ? 12.307 0.337 33.566 1.00 96.50 406 THR A C 1
ATOM 3244 O O . THR A 1 406 ? 13.367 0.315 34.196 1.00 96.50 406 THR A O 1
ATOM 3247 N N . GLY A 1 407 ? 12.047 1.247 32.630 1.00 93.00 407 GLY A N 1
ATOM 3248 C CA . GLY A 1 407 ? 12.855 2.440 32.391 1.00 93.00 407 GLY A CA 1
ATOM 3249 C C . GLY A 1 407 ? 12.279 3.645 33.136 1.00 93.00 407 GLY A C 1
ATOM 3250 O O . GLY A 1 407 ? 11.060 3.811 33.199 1.00 93.00 407 GLY A O 1
ATOM 3251 N N . ARG A 1 408 ? 13.144 4.494 33.701 1.00 90.25 408 ARG A N 1
ATOM 3252 C CA . ARG A 1 408 ? 12.740 5.719 34.410 1.00 90.25 408 ARG A CA 1
ATOM 3253 C C . ARG A 1 408 ? 13.394 6.940 33.770 1.00 90.25 408 ARG A C 1
ATOM 3255 O O . ARG A 1 408 ? 14.615 6.985 33.659 1.00 90.25 408 ARG A O 1
ATOM 3262 N N . ALA A 1 409 ? 12.592 7.921 33.374 1.00 84.19 409 ALA A N 1
ATOM 3263 C CA . ALA A 1 409 ? 13.059 9.197 32.832 1.00 84.19 409 ALA A CA 1
ATOM 3264 C C . ALA A 1 409 ? 11.957 10.258 32.957 1.00 84.19 409 ALA A C 1
ATOM 3266 O O . ALA A 1 409 ? 10.782 9.917 32.959 1.00 84.19 409 ALA A O 1
ATOM 3267 N N . ASN A 1 410 ? 12.323 11.537 33.049 1.00 82.25 410 ASN A N 1
ATOM 3268 C CA . ASN A 1 410 ? 11.349 12.630 32.982 1.00 82.25 410 ASN A CA 1
ATOM 3269 C C . ASN A 1 410 ? 11.050 12.942 31.514 1.00 82.25 410 ASN A C 1
ATOM 3271 O O . ASN A 1 410 ? 11.969 13.335 30.799 1.00 82.25 410 ASN A O 1
ATOM 3275 N N . PHE A 1 411 ? 9.793 12.796 31.084 1.00 73.25 411 PHE A N 1
ATOM 3276 C CA . PHE A 1 411 ? 9.424 12.954 29.673 1.00 73.25 411 PHE A CA 1
ATOM 3277 C C . PHE A 1 411 ? 8.830 14.324 29.351 1.00 73.25 411 PHE A C 1
ATOM 3279 O O . PHE A 1 411 ? 7.920 14.807 30.032 1.00 73.25 411 PHE A O 1
ATOM 3286 N N . GLY A 1 412 ? 9.266 14.903 28.235 1.00 73.94 412 GLY A N 1
ATOM 3287 C CA . GLY A 1 412 ? 8.486 15.916 27.528 1.00 73.94 412 GLY A CA 1
ATOM 3288 C C . GLY A 1 412 ? 7.286 15.282 26.812 1.00 73.94 412 GLY A C 1
ATOM 3289 O O . GLY A 1 412 ? 7.376 14.165 26.309 1.00 73.94 412 GLY A O 1
ATOM 3290 N N . MET A 1 413 ? 6.160 15.997 26.703 1.00 72.50 413 MET A N 1
ATOM 3291 C CA . MET A 1 413 ? 4.935 15.458 26.075 1.00 72.50 413 MET A CA 1
ATOM 3292 C C . MET A 1 413 ? 5.126 15.000 24.616 1.00 72.50 413 MET A C 1
ATOM 3294 O O . MET A 1 413 ? 4.436 14.093 24.159 1.00 72.50 413 MET A O 1
ATOM 3298 N N . HIS A 1 414 ? 6.087 15.592 23.904 1.00 77.00 414 HIS A N 1
ATOM 3299 C CA . HIS A 1 414 ? 6.390 15.291 22.500 1.00 77.00 414 HIS A CA 1
ATOM 3300 C C . HIS A 1 414 ? 7.646 14.432 22.308 1.00 77.00 414 HIS A C 1
ATOM 3302 O O . HIS A 1 414 ? 8.066 14.206 21.174 1.00 77.00 414 HIS A O 1
ATOM 3308 N N . GLU A 1 415 ? 8.267 13.958 23.390 1.00 80.44 415 GLU A N 1
ATOM 3309 C CA . GLU A 1 415 ? 9.406 13.055 23.268 1.00 80.44 415 GLU A CA 1
ATOM 3310 C C . GLU A 1 415 ? 8.944 11.674 22.805 1.00 80.44 415 GLU A C 1
ATOM 3312 O O . GLU A 1 415 ? 7.929 11.143 23.258 1.00 80.44 415 GLU A O 1
ATOM 3317 N N . THR A 1 416 ? 9.693 11.094 21.866 1.00 85.06 416 THR A N 1
ATOM 3318 C CA . THR A 1 416 ? 9.421 9.748 21.359 1.00 85.06 416 THR A CA 1
ATOM 3319 C C . THR A 1 416 ? 10.070 8.716 22.270 1.00 85.06 416 THR A C 1
ATOM 3321 O O . THR A 1 416 ? 11.280 8.745 22.505 1.00 85.06 416 THR A O 1
ATOM 3324 N N . ILE A 1 417 ? 9.259 7.777 22.737 1.00 88.31 417 ILE A N 1
ATOM 3325 C CA . ILE A 1 417 ? 9.692 6.550 23.392 1.00 88.31 417 ILE A CA 1
ATOM 3326 C C . ILE A 1 417 ? 9.819 5.490 22.308 1.00 88.31 417 ILE A C 1
ATOM 3328 O O . ILE A 1 417 ? 8.897 5.316 21.512 1.00 88.31 417 ILE A O 1
ATOM 3332 N N . SER A 1 418 ? 10.937 4.768 22.262 1.00 90.56 418 SER A N 1
ATOM 3333 C CA . SER A 1 418 ? 11.084 3.639 21.343 1.00 90.56 418 SER A CA 1
ATOM 3334 C C . SER A 1 418 ? 11.740 2.431 21.985 1.00 90.56 418 SER A C 1
ATOM 3336 O O . SER A 1 418 ? 12.555 2.551 22.896 1.00 90.56 418 SER A O 1
ATOM 3338 N N . LEU A 1 419 ? 11.365 1.254 21.493 1.00 93.38 419 LEU A N 1
ATOM 3339 C CA . LEU A 1 419 ? 11.936 -0.029 21.864 1.00 93.38 419 LEU A CA 1
ATOM 3340 C C . LEU A 1 419 ? 12.524 -0.672 20.615 1.00 93.38 419 LEU A C 1
ATOM 3342 O O . LEU A 1 419 ? 11.812 -0.909 19.636 1.00 93.38 419 LEU A O 1
ATOM 3346 N N . THR A 1 420 ? 13.809 -0.992 20.669 1.00 94.56 420 THR A N 1
ATOM 3347 C CA . THR A 1 420 ? 14.492 -1.770 19.635 1.00 94.56 420 THR A CA 1
ATOM 3348 C C . THR A 1 420 ? 15.069 -3.041 20.228 1.00 94.56 420 THR A C 1
ATOM 3350 O O . THR A 1 420 ? 15.496 -3.032 21.383 1.00 94.56 420 THR A O 1
ATOM 3353 N N . ALA A 1 421 ? 15.145 -4.097 19.426 1.00 95.00 421 ALA A N 1
ATOM 3354 C CA . ALA A 1 421 ? 15.829 -5.332 19.782 1.00 95.00 421 ALA A CA 1
ATOM 3355 C C . ALA A 1 421 ? 16.908 -5.675 18.752 1.00 95.00 421 ALA A C 1
ATOM 3357 O O . ALA A 1 421 ? 16.689 -5.554 17.545 1.00 95.00 421 ALA A O 1
ATOM 3358 N N . SER A 1 422 ? 18.059 -6.124 19.237 1.00 92.06 422 SER A N 1
ATOM 3359 C CA . SER A 1 422 ? 19.163 -6.616 18.419 1.00 92.06 422 SER A CA 1
ATOM 3360 C C . SER A 1 422 ? 19.197 -8.139 18.434 1.00 92.06 422 SER A C 1
ATOM 3362 O O . SER A 1 422 ? 18.969 -8.780 19.464 1.00 92.06 422 SER A O 1
ATOM 3364 N N . THR A 1 423 ? 19.520 -8.717 17.281 1.00 85.50 423 THR A N 1
ATOM 3365 C CA . THR A 1 423 ? 19.638 -10.168 17.083 1.00 85.50 423 THR A CA 1
ATOM 3366 C C . THR A 1 423 ? 21.014 -10.478 16.498 1.00 85.50 423 THR A C 1
ATOM 3368 O O . THR A 1 423 ? 21.486 -9.671 15.698 1.00 85.50 423 THR A O 1
ATOM 3371 N N . PRO A 1 424 ? 21.649 -11.622 16.813 1.00 77.75 424 PRO A N 1
ATOM 3372 C CA . PRO A 1 424 ? 22.951 -11.976 16.236 1.00 77.75 424 PRO A CA 1
ATOM 3373 C C . PRO A 1 424 ? 22.963 -11.972 14.698 1.00 77.75 424 PRO A C 1
ATOM 3375 O O . PRO A 1 424 ? 23.958 -11.592 14.091 1.00 77.75 424 PRO A O 1
ATOM 3378 N N . SER A 1 425 ? 21.841 -12.350 14.081 1.00 79.56 425 SER A N 1
ATOM 3379 C CA . SER A 1 425 ? 21.702 -12.544 12.632 1.00 79.56 425 SER A CA 1
ATOM 3380 C C . SER A 1 425 ? 21.397 -11.257 11.845 1.00 79.56 425 SER A C 1
ATOM 3382 O O . SER A 1 425 ? 21.466 -11.254 10.617 1.00 79.56 425 SER A O 1
ATOM 3384 N N . ILE A 1 426 ? 21.059 -10.147 12.518 1.00 82.69 426 ILE A N 1
ATOM 3385 C CA . ILE A 1 426 ? 20.721 -8.864 11.880 1.00 82.69 426 ILE A CA 1
ATOM 3386 C C . ILE A 1 426 ? 21.515 -7.746 12.557 1.00 82.69 426 ILE A C 1
ATOM 3388 O O . ILE A 1 426 ? 21.257 -7.402 13.707 1.00 82.69 426 ILE A O 1
ATOM 3392 N N . GLU A 1 427 ? 22.441 -7.138 11.808 1.00 79.75 427 GLU A N 1
ATOM 3393 C CA . GLU A 1 427 ? 23.321 -6.070 12.312 1.00 79.75 427 GLU A CA 1
ATOM 3394 C C . GLU A 1 427 ? 22.552 -4.832 12.812 1.00 79.75 427 GLU A C 1
ATOM 3396 O O . GLU A 1 427 ? 22.956 -4.188 13.778 1.00 79.75 427 GLU A O 1
ATOM 3401 N N . GLN A 1 428 ? 21.452 -4.471 12.145 1.00 83.31 428 GLN A N 1
ATOM 3402 C CA . GLN A 1 428 ? 20.656 -3.291 12.488 1.00 83.31 428 GLN A CA 1
ATOM 3403 C C . GLN A 1 428 ? 19.557 -3.650 13.499 1.00 83.31 428 GLN A C 1
ATOM 3405 O O . GLN A 1 428 ? 18.777 -4.567 13.226 1.00 83.31 428 GLN A O 1
ATOM 3410 N N . PRO A 1 429 ? 19.426 -2.910 14.619 1.00 88.31 429 PRO A N 1
ATOM 3411 C CA . PRO A 1 429 ? 18.358 -3.143 15.584 1.00 88.31 429 PRO A CA 1
ATOM 3412 C C . PRO A 1 429 ? 16.974 -3.044 14.937 1.00 88.31 429 PRO A C 1
ATOM 3414 O O . PRO A 1 429 ? 16.680 -2.100 14.199 1.00 88.31 429 PRO A O 1
ATOM 3417 N N . LEU A 1 430 ? 16.104 -4.001 15.247 1.00 88.81 430 LEU A N 1
ATOM 3418 C CA . LEU A 1 430 ? 14.722 -4.015 14.788 1.00 88.81 430 LEU A CA 1
ATOM 3419 C C . LEU A 1 430 ? 13.866 -3.141 15.703 1.00 88.81 430 LEU A C 1
ATOM 3421 O O . LEU A 1 430 ? 13.838 -3.344 16.917 1.00 88.81 430 LEU A O 1
ATOM 3425 N N . LEU A 1 431 ? 13.145 -2.182 15.120 1.00 88.00 431 LEU A N 1
ATOM 3426 C CA . LEU A 1 431 ? 12.167 -1.372 15.842 1.00 88.00 431 LEU A CA 1
ATOM 3427 C C . LEU A 1 431 ? 10.935 -2.217 16.188 1.00 88.00 431 LEU A C 1
ATOM 3429 O O . LEU A 1 431 ? 10.274 -2.740 15.292 1.00 88.00 431 LEU A O 1
ATOM 3433 N N . LEU A 1 432 ? 10.633 -2.325 17.483 1.00 88.69 432 LEU A N 1
ATOM 3434 C CA . LEU A 1 432 ? 9.473 -3.048 18.013 1.00 88.69 432 LEU A CA 1
ATOM 3435 C C . LEU A 1 432 ? 8.361 -2.104 18.481 1.00 88.69 432 LEU A C 1
ATOM 3437 O O . LEU A 1 432 ? 7.196 -2.479 18.492 1.00 88.69 432 LEU A O 1
ATOM 3441 N N . PHE A 1 433 ? 8.701 -0.884 18.892 1.00 86.88 433 PHE A N 1
ATOM 3442 C CA . PHE A 1 433 ? 7.725 0.116 19.320 1.00 86.88 433 PHE A CA 1
ATOM 3443 C C . PHE A 1 433 ? 8.302 1.517 19.159 1.00 86.88 433 PHE A C 1
ATOM 3445 O O . PHE A 1 433 ? 9.489 1.724 19.412 1.00 86.88 433 PHE A O 1
ATOM 3452 N N . ALA A 1 434 ? 7.468 2.474 18.765 1.00 87.06 434 ALA A N 1
ATOM 3453 C CA . ALA A 1 434 ? 7.789 3.893 18.807 1.00 87.06 434 ALA A CA 1
ATOM 3454 C C . ALA A 1 434 ? 6.503 4.710 18.935 1.00 87.06 434 ALA A C 1
ATOM 3456 O O . ALA A 1 434 ? 5.655 4.605 18.057 1.00 87.06 434 ALA A O 1
ATOM 3457 N N . ALA A 1 435 ? 6.382 5.524 19.982 1.00 84.81 435 ALA A N 1
ATOM 3458 C CA . ALA A 1 435 ? 5.268 6.453 20.164 1.00 84.81 435 ALA A CA 1
ATOM 3459 C C . ALA A 1 435 ? 5.679 7.637 21.049 1.00 84.81 435 ALA A C 1
ATOM 3461 O O . ALA A 1 435 ? 6.609 7.528 21.849 1.00 84.81 435 ALA A O 1
ATOM 3462 N N . THR A 1 436 ? 4.982 8.764 20.936 1.00 85.69 436 THR A N 1
ATOM 3463 C CA . THR A 1 436 ? 5.085 9.851 21.927 1.00 85.69 436 THR A CA 1
ATOM 3464 C C . THR A 1 436 ? 4.146 9.618 23.112 1.00 85.69 436 THR A C 1
ATOM 3466 O O . THR A 1 436 ? 3.173 8.867 23.008 1.00 85.69 436 THR A O 1
ATOM 3469 N N . LEU A 1 437 ? 4.392 10.291 24.242 1.00 79.56 437 LEU A N 1
ATOM 3470 C CA . LEU A 1 437 ? 3.502 10.196 25.405 1.00 79.56 437 LEU A CA 1
ATOM 3471 C C . LEU A 1 437 ? 2.075 10.665 25.071 1.00 79.56 437 LEU A C 1
ATOM 3473 O O . LEU A 1 437 ? 1.109 10.032 25.490 1.00 79.56 437 LEU A O 1
ATOM 3477 N N . THR A 1 438 ? 1.929 11.736 24.284 1.00 82.38 438 THR A N 1
ATOM 3478 C CA . THR A 1 438 ? 0.615 12.213 23.822 1.00 82.38 438 THR A CA 1
ATOM 3479 C C . THR A 1 438 ? -0.108 11.173 22.962 1.00 82.38 438 THR A C 1
ATOM 3481 O O . THR A 1 438 ? -1.307 10.962 23.138 1.00 82.38 438 THR A O 1
ATOM 3484 N N . GLU A 1 439 ? 0.605 10.491 22.062 1.00 86.06 439 GLU A N 1
ATOM 3485 C CA . GLU A 1 439 ? 0.026 9.415 21.248 1.00 86.06 439 GLU A CA 1
ATOM 3486 C C . GLU A 1 439 ? -0.461 8.253 22.125 1.00 86.06 439 GLU A C 1
ATOM 3488 O O . GLU A 1 439 ? -1.576 7.765 21.929 1.00 86.06 439 GLU A O 1
ATOM 3493 N N . GLN A 1 440 ? 0.319 7.847 23.135 1.00 79.44 440 GLN A N 1
ATOM 3494 C CA . GLN A 1 440 ? -0.109 6.785 24.047 1.00 79.44 440 GLN A CA 1
ATOM 3495 C C . GLN A 1 440 ? -1.314 7.208 24.896 1.00 79.44 440 GLN A C 1
ATOM 3497 O O . GLN A 1 440 ? -2.247 6.428 25.052 1.00 79.44 440 GLN A O 1
ATOM 3502 N N . GLN A 1 441 ? -1.364 8.452 25.376 1.00 80.62 441 GLN A N 1
ATOM 3503 C CA . GLN A 1 441 ? -2.525 8.966 26.114 1.00 80.62 441 GLN A CA 1
ATOM 3504 C C . GLN A 1 441 ? -3.815 8.924 25.289 1.00 80.62 441 GLN A C 1
ATOM 3506 O O . GLN A 1 441 ? -4.890 8.673 25.836 1.00 80.62 441 GLN A O 1
ATOM 3511 N N . LEU A 1 442 ? -3.729 9.155 23.976 1.00 85.69 442 LEU A N 1
ATOM 3512 C CA . LEU A 1 442 ? -4.876 8.997 23.082 1.00 85.69 442 LEU A CA 1
ATOM 3513 C C . LEU A 1 442 ? -5.302 7.532 22.989 1.00 85.69 442 LEU A C 1
ATOM 3515 O O . LEU A 1 442 ? -6.492 7.243 23.122 1.00 85.69 442 LEU A O 1
ATOM 3519 N N . ILE A 1 443 ? -4.346 6.614 22.813 1.00 80.38 443 ILE A N 1
ATOM 3520 C CA . ILE A 1 443 ? -4.606 5.167 22.797 1.00 80.38 443 ILE A CA 1
ATOM 3521 C C . ILE A 1 443 ? -5.271 4.717 24.106 1.00 80.38 443 ILE A C 1
ATOM 3523 O O . ILE A 1 443 ? -6.268 3.994 24.067 1.00 80.38 443 ILE A O 1
ATOM 3527 N N . ASP A 1 444 ? -4.776 5.185 25.249 1.00 78.94 444 ASP A N 1
ATOM 3528 C CA . ASP A 1 444 ? -5.316 4.849 26.565 1.00 78.94 444 ASP A CA 1
ATOM 3529 C C . ASP A 1 444 ? -6.717 5.444 26.766 1.00 78.94 444 ASP A C 1
ATOM 3531 O O . ASP A 1 444 ? -7.610 4.767 27.271 1.00 78.94 444 ASP A O 1
ATOM 3535 N N . ARG A 1 445 ? -6.965 6.681 26.312 1.00 82.94 445 ARG A N 1
ATOM 3536 C CA . ARG A 1 445 ? -8.304 7.295 26.350 1.00 82.94 445 ARG A CA 1
ATOM 3537 C C . ARG A 1 445 ? -9.312 6.524 25.502 1.00 82.94 445 ARG A C 1
ATOM 3539 O O . ARG A 1 445 ? -10.458 6.378 25.910 1.00 82.94 445 ARG A O 1
ATOM 3546 N N . LEU A 1 446 ? -8.904 6.024 24.340 1.00 86.44 446 LEU A N 1
ATOM 3547 C CA . LEU A 1 446 ? -9.765 5.198 23.499 1.00 86.44 446 LEU A CA 1
ATOM 3548 C C . LEU A 1 446 ? -10.095 3.856 24.167 1.00 86.44 446 LEU A C 1
ATOM 3550 O O . LEU A 1 446 ? -11.216 3.370 24.034 1.00 86.44 446 LEU A O 1
ATOM 3554 N N . ALA A 1 447 ? -9.160 3.288 24.936 1.00 82.31 447 ALA A N 1
ATOM 3555 C CA . ALA A 1 447 ? -9.407 2.067 25.700 1.00 82.31 447 ALA A CA 1
ATOM 3556 C C . ALA A 1 447 ? -10.545 2.226 26.730 1.00 82.31 447 ALA A C 1
ATOM 3558 O O . ALA A 1 447 ? -11.244 1.255 26.998 1.00 82.31 447 ALA A O 1
ATOM 3559 N N . TRP A 1 448 ? -10.805 3.440 27.235 1.00 84.62 448 TRP A N 1
ATOM 3560 C CA . TRP A 1 448 ? -11.939 3.717 28.132 1.00 84.62 448 TRP A CA 1
ATOM 3561 C C . TRP A 1 448 ? -13.318 3.586 27.476 1.00 84.62 448 TRP A C 1
ATOM 3563 O O . TRP A 1 448 ? -14.308 3.449 28.191 1.00 84.62 448 TRP A O 1
ATOM 3573 N N . LEU A 1 449 ? -13.410 3.605 26.140 1.00 88.62 449 LEU A N 1
ATOM 3574 C CA . LEU A 1 449 ? -14.677 3.340 25.445 1.00 88.62 449 LEU A CA 1
ATOM 3575 C C . LEU A 1 449 ? -15.065 1.854 25.495 1.00 88.62 449 LEU A C 1
ATOM 3577 O O . LEU A 1 449 ? -16.191 1.489 25.155 1.00 88.62 449 LEU A O 1
ATOM 3581 N N . LEU A 1 450 ? -14.138 0.990 25.908 1.00 87.94 450 LEU A N 1
ATOM 3582 C CA . LEU A 1 450 ? -14.293 -0.457 25.923 1.00 87.94 450 LEU A CA 1
ATOM 3583 C C . LEU A 1 450 ? -14.438 -0.949 27.365 1.00 87.94 450 LEU A C 1
ATOM 3585 O O . LEU A 1 450 ? -14.019 -0.294 28.322 1.00 87.94 450 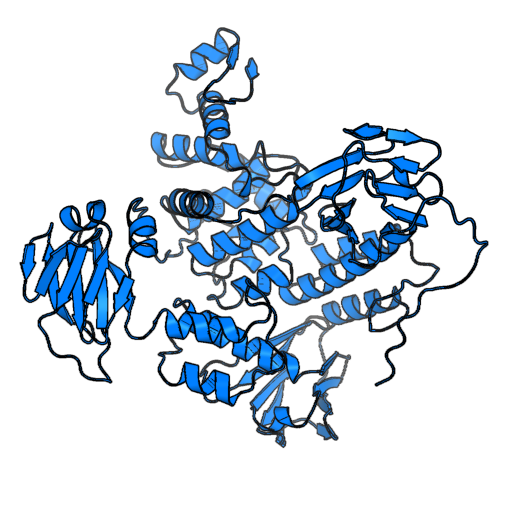LEU A O 1
ATOM 3589 N N . THR A 1 451 ? -15.080 -2.098 27.535 1.00 85.69 451 THR A N 1
ATOM 3590 C CA . THR A 1 451 ? -15.278 -2.717 28.856 1.00 85.69 451 THR A CA 1
ATOM 3591 C C . THR A 1 451 ? -14.043 -3.434 29.374 1.00 85.69 451 THR A C 1
ATOM 3593 O O . THR A 1 451 ? -13.924 -3.677 30.572 1.00 85.69 451 THR A O 1
ATOM 3596 N N . ASP A 1 452 ? -13.132 -3.792 28.475 1.00 81.00 452 ASP A N 1
ATOM 3597 C CA . ASP A 1 452 ? -12.033 -4.699 28.754 1.00 81.00 452 ASP A CA 1
ATOM 3598 C C . ASP A 1 452 ? -10.897 -4.545 27.728 1.00 81.00 452 ASP A C 1
ATOM 3600 O O . ASP A 1 452 ? -11.052 -3.967 26.648 1.00 81.00 452 ASP A O 1
ATOM 3604 N N . ALA A 1 453 ? -9.735 -5.107 28.064 1.00 72.94 453 ALA A N 1
ATOM 3605 C CA . ALA A 1 453 ? -8.540 -5.048 27.226 1.00 72.94 453 ALA A CA 1
ATOM 3606 C C . ALA A 1 453 ? -8.619 -5.915 25.953 1.00 72.94 453 ALA A C 1
ATOM 3608 O O . ALA A 1 453 ? -7.825 -5.703 25.037 1.00 72.94 453 ALA A O 1
ATOM 3609 N N . THR A 1 454 ? -9.553 -6.872 25.881 1.00 76.88 454 THR A N 1
ATOM 3610 C CA . THR A 1 454 ? -9.791 -7.712 24.691 1.00 76.88 454 THR A CA 1
ATOM 3611 C C . THR A 1 454 ? -10.630 -7.000 23.632 1.00 76.88 454 THR A C 1
ATOM 3613 O O . THR A 1 454 ? -10.725 -7.485 22.508 1.00 76.88 454 THR A O 1
ATOM 3616 N N . MET A 1 455 ? -11.163 -5.814 23.954 1.00 82.69 455 MET A N 1
ATOM 3617 C CA . MET A 1 455 ? -11.901 -4.949 23.036 1.00 82.69 455 MET A CA 1
ATOM 3618 C C . MET A 1 455 ? -13.151 -5.620 22.447 1.00 82.69 455 MET A C 1
ATOM 3620 O O . MET A 1 455 ? -13.462 -5.432 21.271 1.00 82.69 455 MET A O 1
ATOM 3624 N N . THR A 1 456 ? -13.855 -6.422 23.247 1.00 86.94 456 THR A N 1
ATOM 3625 C CA . THR A 1 456 ? -15.005 -7.214 22.783 1.00 86.94 456 THR A CA 1
ATOM 3626 C C . THR A 1 456 ? -16.343 -6.521 23.005 1.00 86.94 456 THR A C 1
ATOM 3628 O O . THR A 1 456 ? -17.269 -6.741 22.222 1.00 86.94 456 THR A O 1
ATOM 3631 N N . HIS A 1 457 ? -16.448 -5.632 23.998 1.00 88.75 457 HIS A N 1
ATOM 3632 C CA . HIS A 1 457 ? -17.657 -4.841 24.220 1.00 88.75 457 HIS A CA 1
ATOM 3633 C C . HIS A 1 457 ? -17.364 -3.351 24.426 1.00 88.75 457 HIS A C 1
ATOM 3635 O O . HIS A 1 457 ? -16.327 -2.941 24.950 1.00 88.75 457 HIS A O 1
ATOM 3641 N N . LEU A 1 458 ? -18.321 -2.527 23.992 1.00 91.56 458 LEU A N 1
ATOM 3642 C CA . LEU A 1 458 ? -18.351 -1.093 24.267 1.00 91.56 458 LEU A CA 1
ATOM 3643 C C . LEU A 1 458 ? -19.041 -0.822 25.599 1.00 91.56 458 LEU A C 1
AT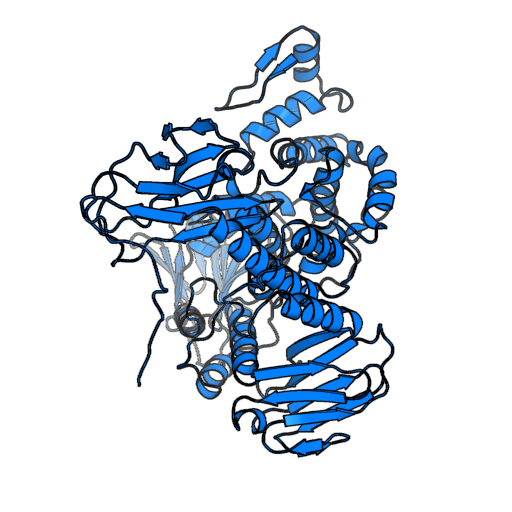OM 3645 O O . LEU A 1 458 ? -20.033 -1.473 25.933 1.00 91.56 458 LEU A O 1
ATOM 3649 N N . GLN A 1 459 ? -18.588 0.221 26.289 1.00 91.94 459 GLN A N 1
ATOM 3650 C CA . GLN A 1 459 ? -19.327 0.787 27.412 1.00 91.94 459 GLN A CA 1
ATOM 3651 C C . GLN A 1 459 ? -20.734 1.232 26.967 1.00 91.94 459 GLN A C 1
ATOM 3653 O O . GLN A 1 459 ? -20.954 1.632 25.819 1.00 91.94 459 GLN A O 1
ATOM 3658 N N . SER A 1 460 ? -21.710 1.169 27.877 1.00 90.25 460 SER A N 1
ATOM 3659 C CA . SER A 1 460 ? -23.128 1.416 27.561 1.00 90.25 460 SER A CA 1
ATOM 3660 C C . SER A 1 460 ? -23.425 2.845 27.100 1.00 90.25 460 SER A C 1
ATOM 3662 O O . SER A 1 460 ? -24.354 3.046 26.324 1.00 90.25 460 SER A O 1
ATOM 3664 N N . TYR A 1 461 ? -22.628 3.818 27.546 1.00 90.06 461 TYR A N 1
ATOM 3665 C CA . TYR A 1 461 ? -22.781 5.240 27.231 1.00 90.06 461 TYR A CA 1
ATOM 3666 C C . TYR A 1 461 ? -22.101 5.671 25.920 1.00 90.06 461 TYR A C 1
ATOM 3668 O O . TYR A 1 461 ? -22.191 6.840 25.560 1.00 90.06 461 TYR A O 1
ATOM 3676 N N . VAL A 1 462 ? -21.385 4.775 25.228 1.00 92.75 462 VAL A N 1
ATOM 3677 C CA . VAL A 1 462 ? -20.651 5.136 24.005 1.00 92.75 462 VAL A CA 1
ATOM 3678 C C . VAL A 1 462 ? -21.611 5.316 22.839 1.00 92.75 462 VAL A C 1
ATOM 3680 O O . VAL A 1 462 ? -22.363 4.399 22.499 1.00 92.75 462 VAL A O 1
ATOM 3683 N N . ASP A 1 463 ? -21.526 6.480 22.199 1.00 91.75 463 ASP A N 1
ATOM 3684 C CA . ASP A 1 463 ? -22.308 6.855 21.027 1.00 91.75 463 ASP A CA 1
ATOM 3685 C C . ASP A 1 463 ? -21.427 7.146 19.794 1.00 91.75 463 ASP A C 1
ATOM 3687 O O . ASP A 1 463 ? -20.194 7.089 19.830 1.00 91.75 463 ASP A O 1
ATOM 3691 N N . GLN A 1 464 ? -22.078 7.461 18.672 1.00 90.88 464 GLN A N 1
ATOM 3692 C CA . GLN A 1 464 ? -21.404 7.738 17.404 1.00 90.88 464 GLN A CA 1
ATOM 3693 C C . GLN A 1 464 ? -20.572 9.033 17.435 1.00 90.88 464 GLN A C 1
ATOM 3695 O O . GLN A 1 464 ? -19.563 9.129 16.734 1.00 90.88 464 GLN A O 1
ATOM 3700 N N . ALA A 1 465 ? -20.964 10.028 18.239 1.00 92.12 465 ALA A N 1
ATOM 3701 C CA . ALA A 1 465 ? -20.243 11.295 18.339 1.00 92.12 465 ALA A CA 1
ATOM 3702 C C . ALA A 1 465 ? -18.876 11.090 19.004 1.00 92.12 465 ALA A C 1
ATOM 3704 O O . ALA A 1 465 ? -17.869 11.600 18.511 1.00 92.12 465 ALA A O 1
ATOM 3705 N N . MET A 1 466 ? -18.818 10.263 20.052 1.00 92.88 466 MET A N 1
ATOM 3706 C CA . MET A 1 466 ? -17.565 9.896 20.714 1.00 92.88 466 MET A CA 1
ATOM 3707 C C . MET A 1 466 ? -16.604 9.156 19.773 1.00 92.88 466 MET A C 1
ATOM 3709 O O . MET A 1 466 ? -15.398 9.418 19.791 1.00 92.88 466 MET A O 1
ATOM 3713 N N . ILE A 1 467 ? -17.106 8.245 18.931 1.00 90.75 467 ILE A N 1
ATOM 3714 C CA . ILE A 1 467 ? -16.258 7.535 17.959 1.00 90.75 467 ILE A CA 1
ATOM 3715 C C . ILE A 1 467 ? -15.767 8.493 16.867 1.00 90.75 467 ILE A C 1
ATOM 3717 O O . ILE A 1 467 ? -14.581 8.479 16.529 1.00 90.75 467 ILE A O 1
ATOM 3721 N N . ASN A 1 468 ? -16.634 9.385 16.379 1.00 89.56 468 ASN A N 1
ATOM 3722 C CA . ASN A 1 468 ? -16.265 10.401 15.392 1.00 89.56 468 ASN A CA 1
ATOM 3723 C C . ASN A 1 468 ? -15.165 11.338 15.894 1.00 89.56 468 ASN A C 1
ATOM 3725 O O . ASN A 1 468 ? -14.211 11.581 15.157 1.00 89.56 468 ASN A O 1
ATOM 3729 N N . GLU A 1 469 ? -15.252 11.785 17.150 1.00 89.62 469 GLU A N 1
ATOM 3730 C CA . GLU A 1 469 ? -14.224 12.617 17.781 1.00 89.62 469 GLU A CA 1
ATOM 3731 C C . GLU A 1 469 ? -12.862 11.899 17.816 1.00 89.62 469 GLU A C 1
ATOM 3733 O O . GLU A 1 469 ? -11.823 12.503 17.548 1.00 89.62 469 GLU A O 1
ATOM 3738 N N . ASN A 1 470 ? -12.843 10.595 18.118 1.00 89.38 470 ASN A N 1
ATOM 3739 C CA . ASN A 1 470 ? -11.605 9.810 18.121 1.00 89.38 470 ASN A CA 1
ATOM 3740 C C . ASN A 1 470 ? -11.046 9.619 16.703 1.00 89.38 470 ASN A C 1
ATOM 3742 O O . ASN A 1 470 ? -9.840 9.752 16.505 1.00 89.38 470 ASN A O 1
ATOM 3746 N N . TYR A 1 471 ? -11.900 9.387 15.703 1.00 87.56 471 TYR A N 1
ATOM 3747 C CA . TYR A 1 471 ? -11.463 9.324 14.305 1.00 87.56 471 TYR A CA 1
ATOM 3748 C C . TYR A 1 471 ? -10.801 10.636 13.854 1.00 87.56 471 TYR A C 1
ATOM 3750 O O . TYR A 1 471 ? -9.717 10.622 13.278 1.00 87.56 471 TYR A O 1
ATOM 3758 N N . GLU A 1 472 ? -11.406 11.781 14.172 1.00 85.56 472 GLU A N 1
ATOM 3759 C CA . GLU A 1 472 ? -10.873 13.104 13.817 1.00 85.56 472 GLU A CA 1
ATOM 3760 C C . GLU A 1 472 ? -9.550 13.406 14.532 1.00 85.56 472 GLU A C 1
ATOM 3762 O O . GLU A 1 472 ? -8.599 13.889 13.915 1.00 85.56 472 GLU A O 1
ATOM 3767 N N . ARG A 1 473 ? -9.422 13.032 15.813 1.00 86.12 473 ARG A N 1
ATOM 3768 C CA . ARG A 1 473 ? -8.158 13.158 16.562 1.00 86.12 473 ARG A CA 1
ATOM 3769 C C . ARG A 1 473 ? -7.010 12.400 15.893 1.00 86.12 473 ARG A C 1
ATOM 3771 O O . ARG A 1 473 ? -5.876 12.886 15.921 1.00 86.12 473 ARG A O 1
ATOM 3778 N N . ALA A 1 474 ? -7.268 11.246 15.278 1.00 84.50 474 ALA A N 1
ATOM 3779 C CA . ALA A 1 474 ? -6.230 10.455 14.614 1.00 84.50 474 ALA A CA 1
ATOM 3780 C C . ALA A 1 474 ? -5.525 11.211 13.476 1.00 84.50 474 ALA A C 1
ATOM 3782 O O . ALA A 1 474 ? -4.336 10.996 13.231 1.00 84.50 474 ALA A O 1
ATOM 3783 N N . GLN A 1 475 ? -6.242 12.110 12.797 1.00 80.69 475 GLN A N 1
ATOM 3784 C CA . GLN A 1 475 ? -5.754 12.768 11.589 1.00 80.69 475 GLN A CA 1
ATOM 3785 C C . GLN A 1 475 ? -4.610 13.762 11.864 1.00 80.69 475 GLN A C 1
ATOM 3787 O O . GLN A 1 475 ? -3.716 13.925 11.032 1.00 80.69 475 GLN A O 1
ATOM 3792 N N . GLY A 1 476 ? -4.604 14.409 13.036 1.00 79.06 476 GLY A N 1
ATOM 3793 C CA . GLY A 1 476 ? -3.633 15.461 13.372 1.00 79.06 476 GLY A CA 1
ATOM 3794 C C . GLY A 1 476 ? -2.768 15.223 14.607 1.00 79.06 476 GLY A C 1
ATOM 3795 O O . GLY A 1 476 ? -1.835 15.989 14.835 1.00 79.06 476 GLY A O 1
ATOM 3796 N N . SER A 1 477 ? -3.048 14.188 15.405 1.00 84.12 477 SER A N 1
ATOM 3797 C CA . SER A 1 477 ? -2.401 14.014 16.719 1.00 84.12 477 SER A CA 1
ATOM 3798 C C . SER A 1 477 ? -1.217 13.044 16.733 1.00 84.12 477 SER A C 1
ATOM 3800 O O . SER A 1 477 ? -0.608 12.844 17.780 1.00 84.12 477 SER A O 1
ATOM 3802 N N . PHE A 1 478 ? -0.907 12.427 15.593 1.00 85.12 478 PHE A N 1
ATOM 3803 C CA . PHE A 1 478 ? 0.142 11.419 15.472 1.00 85.12 478 PHE A CA 1
ATOM 3804 C C . PHE A 1 478 ? 1.215 11.888 14.493 1.00 85.12 478 PHE A C 1
ATOM 3806 O O . PHE A 1 478 ? 0.903 12.468 13.450 1.00 85.12 478 PHE A O 1
ATOM 3813 N N . THR A 1 479 ? 2.474 11.620 14.824 1.00 77.75 479 THR A N 1
ATOM 3814 C CA . THR A 1 479 ? 3.636 11.838 13.951 1.00 77.75 479 THR A CA 1
ATOM 3815 C C . THR A 1 479 ? 4.194 10.522 13.416 1.00 77.75 479 THR A C 1
ATOM 3817 O O . THR A 1 479 ? 4.844 10.517 12.371 1.00 77.75 479 THR A O 1
ATOM 3820 N N . ASN A 1 480 ? 3.913 9.404 14.096 1.00 81.31 480 ASN A N 1
ATOM 3821 C CA . ASN A 1 480 ? 4.307 8.065 13.679 1.00 81.31 480 ASN A CA 1
ATOM 3822 C C . ASN A 1 480 ? 3.134 7.315 13.018 1.00 81.31 480 ASN A C 1
ATOM 3824 O O . ASN A 1 480 ? 2.097 7.080 13.646 1.00 81.31 480 ASN A O 1
ATOM 3828 N N . SER A 1 481 ? 3.321 6.869 11.770 1.00 84.38 481 SER A N 1
ATOM 3829 C CA . SER A 1 481 ? 2.299 6.124 11.020 1.00 84.38 481 SER A CA 1
ATOM 3830 C C . SER A 1 481 ? 1.879 4.815 11.695 1.00 84.38 481 SER A C 1
ATOM 3832 O O . SER A 1 481 ? 0.704 4.465 11.644 1.00 84.38 481 SER A O 1
ATOM 3834 N N . SER A 1 482 ? 2.794 4.123 12.384 1.00 82.62 482 SER A N 1
ATOM 3835 C CA . SER A 1 482 ? 2.492 2.882 13.116 1.00 82.62 482 SER A CA 1
ATOM 3836 C C . SER A 1 482 ? 1.621 3.142 14.341 1.00 82.62 482 SER A C 1
ATOM 3838 O O . SER A 1 482 ? 0.615 2.456 14.522 1.00 82.62 482 SER A O 1
ATOM 3840 N N . SER A 1 483 ? 1.941 4.166 15.140 1.00 82.19 483 SER A N 1
ATOM 3841 C CA . SER A 1 483 ? 1.101 4.581 16.275 1.00 82.19 483 SER A CA 1
ATOM 3842 C C . SER A 1 483 ? -0.307 4.947 15.819 1.00 82.19 483 SER A C 1
ATOM 3844 O O . SER A 1 483 ? -1.291 4.485 16.399 1.00 82.19 483 SER A O 1
ATOM 3846 N N . ARG A 1 484 ? -0.414 5.727 14.733 1.00 88.06 484 ARG A N 1
ATOM 3847 C CA . ARG A 1 484 ? -1.711 6.105 14.166 1.00 88.06 484 ARG A CA 1
ATOM 3848 C C . ARG A 1 484 ? -2.486 4.894 13.663 1.00 88.06 484 ARG A C 1
ATOM 3850 O O . ARG A 1 484 ? -3.676 4.799 13.933 1.00 88.06 484 ARG A O 1
ATOM 3857 N N . ALA A 1 485 ? -1.834 3.965 12.968 1.00 88.62 485 ALA A N 1
ATOM 3858 C CA . ALA A 1 485 ? -2.474 2.755 12.459 1.00 88.62 485 ALA A CA 1
ATOM 3859 C C . ALA A 1 485 ? -3.031 1.876 13.591 1.00 88.62 485 ALA A C 1
ATOM 3861 O O . ALA A 1 485 ? -4.144 1.362 13.484 1.00 88.62 485 ALA A O 1
ATOM 3862 N N . ILE A 1 486 ? -2.290 1.740 14.697 1.00 83.38 486 ILE A N 1
ATOM 3863 C CA . ILE A 1 486 ? -2.757 1.040 15.904 1.00 83.38 486 ILE A CA 1
ATOM 3864 C C . ILE A 1 486 ? -3.972 1.758 16.497 1.00 83.38 486 ILE A C 1
ATOM 3866 O O . ILE A 1 486 ? -4.973 1.117 16.817 1.00 83.38 486 ILE A O 1
ATOM 3870 N N . TYR A 1 487 ? -3.905 3.082 16.625 1.00 88.38 487 TYR A N 1
ATOM 3871 C CA . TYR A 1 487 ? -5.006 3.882 17.151 1.00 88.38 487 TYR A CA 1
ATOM 3872 C C . TYR A 1 487 ? -6.263 3.782 16.272 1.00 88.38 487 TYR A C 1
ATOM 3874 O O . TYR A 1 487 ? -7.330 3.444 16.775 1.00 88.38 487 TYR A O 1
ATOM 3882 N N . LEU A 1 488 ? -6.139 3.976 14.956 1.00 88.69 488 LEU A N 1
ATOM 3883 C CA . LEU A 1 488 ? -7.241 3.849 13.998 1.00 88.69 488 LEU A CA 1
ATOM 3884 C C . LEU A 1 488 ? -7.825 2.435 13.964 1.00 88.69 488 LEU A C 1
ATOM 3886 O O . LEU A 1 488 ? -9.040 2.290 13.895 1.00 88.69 488 LEU A O 1
ATOM 3890 N N . SER A 1 489 ? -6.997 1.392 14.086 1.00 87.00 489 SER A N 1
ATOM 3891 C CA . SER A 1 489 ? -7.484 0.014 14.227 1.00 87.00 489 SER A CA 1
ATOM 3892 C C . SER A 1 489 ? -8.414 -0.121 15.436 1.00 87.00 489 SER A C 1
ATOM 3894 O O . SER A 1 489 ? -9.514 -0.665 15.330 1.00 87.00 489 SER A O 1
ATOM 3896 N N . LYS A 1 490 ? -8.038 0.477 16.572 1.00 87.56 490 LYS A N 1
ATOM 3897 C CA . LYS A 1 490 ? -8.883 0.488 17.767 1.00 87.56 490 LYS A CA 1
ATOM 3898 C C . LYS A 1 490 ? -10.168 1.303 17.582 1.00 87.56 490 LYS A C 1
ATOM 3900 O O . LYS A 1 490 ? -11.220 0.875 18.056 1.00 87.56 490 LYS A O 1
ATOM 3905 N N . VAL A 1 491 ? -10.104 2.436 16.877 1.00 90.44 491 VAL A N 1
ATOM 3906 C CA . VAL A 1 491 ? -11.290 3.242 16.532 1.00 90.44 491 VAL A CA 1
ATOM 3907 C C . VAL A 1 491 ? -12.236 2.432 15.646 1.00 90.44 491 VAL A C 1
ATOM 3909 O O . VAL A 1 491 ? -13.435 2.401 15.903 1.00 90.44 491 VAL A O 1
ATOM 3912 N N . ASN A 1 492 ? -11.704 1.704 14.663 1.00 89.00 492 ASN A N 1
ATOM 3913 C CA . ASN A 1 492 ? -12.489 0.866 13.759 1.00 89.00 492 ASN A CA 1
ATOM 3914 C C . ASN A 1 492 ? -13.137 -0.329 14.469 1.00 89.00 492 ASN A C 1
ATOM 3916 O O . ASN A 1 492 ? -14.265 -0.692 14.131 1.00 89.00 492 ASN A O 1
ATOM 3920 N N . ILE A 1 493 ? -12.471 -0.914 15.473 1.00 88.75 493 ILE A N 1
ATOM 3921 C CA . ILE A 1 493 ? -13.075 -1.929 16.351 1.00 88.75 493 ILE A CA 1
ATOM 3922 C C . ILE A 1 493 ? -14.259 -1.323 17.106 1.00 88.75 493 ILE A C 1
ATOM 3924 O O . ILE A 1 493 ? -15.356 -1.878 17.060 1.00 88.75 493 ILE A O 1
ATOM 3928 N N . ALA A 1 494 ? -14.072 -0.162 17.743 1.00 91.19 494 ALA A N 1
ATOM 3929 C CA . ALA A 1 494 ? -15.156 0.527 18.438 1.00 91.19 494 ALA A CA 1
ATOM 3930 C C . ALA A 1 494 ? -16.324 0.854 17.486 1.00 91.19 494 ALA A C 1
ATOM 3932 O O . ALA A 1 494 ? -17.477 0.589 17.820 1.00 91.19 494 ALA A O 1
ATOM 3933 N N . GLN A 1 495 ? -16.040 1.347 16.275 1.00 92.56 495 GLN A N 1
ATOM 3934 C CA . GLN A 1 495 ? -17.057 1.630 15.258 1.00 92.56 495 GLN A CA 1
ATOM 3935 C C . GLN A 1 495 ? -17.816 0.366 14.843 1.00 92.56 495 GLN A C 1
ATOM 3937 O O . GLN A 1 495 ? -19.044 0.377 14.794 1.00 92.56 495 GLN A O 1
ATOM 3942 N N . SER A 1 496 ? -17.111 -0.741 14.589 1.00 91.75 496 SER A N 1
ATOM 3943 C CA . SER A 1 496 ? -17.736 -2.026 14.251 1.00 91.75 496 SER A CA 1
ATOM 3944 C C . SER A 1 496 ? -18.646 -2.517 15.378 1.00 91.75 496 SER A C 1
ATOM 3946 O O . SER A 1 496 ? -19.780 -2.911 15.114 1.00 91.75 496 SER A O 1
ATOM 3948 N N . LEU A 1 497 ? -18.202 -2.441 16.638 1.00 91.75 497 LEU A N 1
ATOM 3949 C CA . LEU A 1 497 ? -19.021 -2.818 17.794 1.00 91.75 497 LEU A CA 1
ATOM 3950 C C . LEU A 1 497 ? -20.275 -1.948 17.929 1.00 91.75 497 LEU A C 1
ATOM 3952 O O . LEU A 1 497 ? -21.335 -2.467 18.277 1.00 91.75 497 LEU A O 1
ATOM 3956 N N . LEU A 1 498 ? -20.180 -0.647 17.641 1.00 92.31 498 LEU A N 1
ATOM 3957 C CA . LEU A 1 498 ? -21.336 0.245 17.667 1.00 92.31 498 LEU A CA 1
ATOM 3958 C C . LEU A 1 498 ? -22.311 -0.081 16.528 1.00 92.31 498 LEU A C 1
ATOM 3960 O O . LEU A 1 498 ? -23.504 -0.233 16.776 1.00 92.31 498 LEU A O 1
ATOM 3964 N N . LEU A 1 499 ? -21.810 -0.260 15.302 1.00 92.44 499 LEU A N 1
ATOM 3965 C CA . LEU A 1 499 ? -22.628 -0.615 14.138 1.00 92.44 499 LEU A CA 1
ATOM 3966 C C . LEU A 1 499 ? -23.279 -1.989 14.282 1.00 92.44 499 LEU A C 1
ATOM 3968 O O . LEU A 1 499 ? -24.406 -2.174 13.834 1.00 92.44 499 LEU A O 1
ATOM 3972 N N . LYS A 1 500 ? -22.632 -2.952 14.944 1.00 91.69 500 LYS A N 1
ATOM 3973 C CA . LYS A 1 500 ? -23.238 -4.261 15.227 1.00 91.69 500 LYS A CA 1
ATOM 3974 C C . LYS A 1 500 ? -24.514 -4.144 16.058 1.00 91.69 500 LYS A C 1
ATOM 3976 O O . LYS A 1 500 ? -25.430 -4.919 15.826 1.00 91.69 500 LYS A O 1
ATOM 3981 N N . LYS A 1 501 ? -24.638 -3.131 16.929 1.00 90.25 501 LYS A N 1
ATOM 3982 C CA . LYS A 1 501 ? -25.886 -2.856 17.669 1.00 90.25 501 LYS A CA 1
ATOM 3983 C C . LYS A 1 501 ? -27.052 -2.434 16.764 1.00 90.25 501 LYS A C 1
ATOM 3985 O O . LYS A 1 501 ? -28.177 -2.372 17.236 1.00 90.25 501 LYS A O 1
ATOM 3990 N N . THR A 1 502 ? -26.806 -2.128 15.487 1.00 91.06 502 THR A N 1
ATOM 3991 C CA . THR A 1 502 ? -27.870 -1.842 14.509 1.00 91.06 502 THR A CA 1
ATOM 3992 C C . THR A 1 502 ? -28.529 -3.108 13.964 1.00 91.06 502 THR A C 1
ATOM 3994 O O . THR A 1 502 ? -29.586 -3.015 13.349 1.00 91.06 502 THR A O 1
ATOM 3997 N N . ILE A 1 503 ? -27.939 -4.286 14.194 1.00 91.81 503 ILE A N 1
ATOM 3998 C CA . ILE A 1 503 ? -28.471 -5.582 13.771 1.00 91.81 503 ILE A CA 1
ATOM 3999 C C . ILE A 1 503 ? -28.871 -6.367 15.021 1.00 91.81 503 ILE A C 1
ATOM 4001 O O . ILE A 1 503 ? -28.035 -6.647 15.876 1.00 91.81 503 ILE A O 1
ATOM 4005 N N . SER A 1 504 ? -30.142 -6.753 15.107 1.00 90.88 504 SER A N 1
ATOM 4006 C CA . SER A 1 504 ? -30.676 -7.547 16.217 1.00 90.88 504 SER A CA 1
ATOM 4007 C C . SER A 1 504 ? -30.363 -9.032 16.050 1.00 90.88 504 SER A C 1
ATOM 4009 O O . SER A 1 504 ? -29.964 -9.709 16.996 1.00 90.88 504 SER A O 1
ATOM 4011 N N . LYS A 1 505 ? -30.515 -9.549 14.825 1.00 89.81 505 LYS A N 1
ATOM 4012 C CA . LYS A 1 505 ? -30.135 -10.916 14.449 1.00 89.81 505 LYS A CA 1
ATOM 4013 C C . LYS A 1 505 ? -29.940 -11.055 12.942 1.00 89.81 505 LYS A C 1
ATOM 4015 O O . LYS A 1 505 ? -30.546 -10.332 12.151 1.00 89.81 505 LYS A O 1
ATOM 4020 N N . VAL A 1 506 ? -29.151 -12.049 12.549 1.00 89.81 506 VAL A N 1
ATOM 4021 C CA . VAL A 1 506 ? -29.045 -12.520 11.163 1.00 89.81 506 VAL A CA 1
ATOM 4022 C C . VAL A 1 506 ? -29.527 -13.963 11.115 1.00 89.81 506 VAL A C 1
ATOM 4024 O O . VAL A 1 506 ? -29.118 -14.778 11.938 1.00 89.81 506 VAL A O 1
ATOM 4027 N N . VAL A 1 507 ? -30.421 -14.277 10.179 1.00 86.75 507 VAL A N 1
ATOM 4028 C CA . VAL A 1 507 ? -30.951 -15.630 9.975 1.00 86.75 507 VAL A CA 1
ATOM 4029 C C . VAL A 1 507 ? -30.598 -16.076 8.569 1.00 86.75 507 VAL A C 1
ATOM 4031 O O . VAL A 1 507 ? -30.985 -15.434 7.594 1.00 86.75 507 VAL A O 1
ATOM 4034 N N . ARG A 1 508 ? -29.881 -17.193 8.459 1.00 81.38 508 ARG A N 1
ATOM 4035 C CA . ARG A 1 508 ? -29.523 -17.796 7.179 1.00 81.38 508 ARG A CA 1
ATOM 4036 C C . ARG A 1 508 ? -30.313 -19.076 6.955 1.00 81.38 508 ARG A C 1
ATOM 4038 O O . ARG A 1 508 ? -30.377 -19.952 7.813 1.00 81.38 508 ARG A O 1
ATOM 4045 N N . THR A 1 509 ? -30.882 -19.179 5.766 1.00 77.56 509 THR A N 1
ATOM 4046 C CA . THR A 1 509 ? -31.590 -20.361 5.269 1.00 77.56 509 THR A CA 1
ATOM 4047 C C . THR A 1 509 ? -30.840 -20.950 4.075 1.00 77.56 509 THR A C 1
ATOM 4049 O O . THR A 1 509 ? -29.820 -20.405 3.654 1.00 77.56 509 THR A O 1
ATOM 4052 N N . THR A 1 510 ? -31.350 -22.044 3.509 1.00 70.50 510 THR A N 1
ATOM 4053 C CA . THR A 1 510 ? -30.844 -22.629 2.255 1.00 70.50 510 THR A CA 1
ATOM 4054 C C . THR A 1 510 ? -31.027 -21.724 1.040 1.00 70.50 510 THR A C 1
ATOM 4056 O O . THR A 1 510 ? -30.355 -21.907 0.037 1.00 70.50 510 THR A O 1
ATOM 4059 N N . ASP A 1 511 ? -31.954 -20.767 1.085 1.00 77.00 511 ASP A N 1
ATOM 4060 C CA . ASP A 1 511 ? -32.338 -20.005 -0.108 1.00 77.00 511 ASP A CA 1
ATOM 4061 C C . ASP A 1 511 ? -32.238 -18.489 0.085 1.00 77.00 511 ASP A C 1
ATOM 4063 O O . ASP A 1 511 ? -32.522 -17.749 -0.850 1.00 77.00 511 ASP A O 1
ATOM 4067 N N . SER A 1 512 ? -31.909 -18.003 1.285 1.00 82.62 512 SER A N 1
ATOM 4068 C CA . SER A 1 512 ? -31.903 -16.570 1.612 1.00 82.62 512 SER A CA 1
ATOM 4069 C C . SER A 1 512 ? -31.187 -16.261 2.928 1.00 82.62 512 SER A C 1
ATOM 4071 O O . SER A 1 512 ? -31.113 -17.099 3.833 1.00 82.62 512 SER A O 1
ATOM 4073 N N . LEU A 1 513 ? -30.738 -15.015 3.056 1.00 89.25 513 LEU A N 1
ATOM 4074 C CA . LEU A 1 513 ? -30.190 -14.404 4.259 1.00 89.25 513 LEU A CA 1
ATOM 4075 C C . LEU A 1 513 ? -31.094 -13.238 4.662 1.00 89.25 513 LEU A C 1
ATOM 4077 O O . LEU A 1 513 ? -31.449 -12.396 3.834 1.00 89.25 513 LEU A O 1
ATOM 4081 N N . TYR A 1 514 ? -31.459 -13.215 5.940 1.00 91.19 514 TYR A N 1
ATOM 4082 C CA . TYR A 1 514 ? -32.309 -12.203 6.550 1.00 91.19 514 TYR A CA 1
ATOM 4083 C C . TYR A 1 514 ? -31.515 -11.426 7.593 1.00 91.19 514 TYR A C 1
ATOM 4085 O O . TYR A 1 514 ? -30.989 -12.019 8.535 1.00 91.19 514 TYR A O 1
ATOM 4093 N N . VAL A 1 515 ? -31.465 -10.105 7.457 1.00 93.56 515 VAL A N 1
ATOM 4094 C CA . VAL A 1 515 ? -30.884 -9.201 8.456 1.00 93.56 515 VAL A CA 1
ATOM 4095 C C . VAL A 1 515 ? -32.020 -8.455 9.137 1.00 93.56 515 VAL A C 1
ATOM 4097 O O . VAL A 1 515 ? -32.781 -7.742 8.485 1.00 93.56 515 VAL A O 1
ATOM 4100 N N . TYR A 1 516 ? -32.139 -8.636 10.447 1.00 93.94 516 TYR A N 1
ATOM 4101 C CA . TYR A 1 516 ? -33.105 -7.929 11.275 1.00 93.94 516 TYR A CA 1
ATOM 4102 C C . TYR A 1 516 ? -32.404 -6.726 11.894 1.00 93.94 516 TYR A C 1
ATOM 4104 O O . TYR A 1 516 ? -31.406 -6.883 12.598 1.00 93.94 516 TYR A O 1
ATOM 4112 N N . PHE A 1 517 ? -32.915 -5.531 11.626 1.00 94.12 517 PHE A N 1
ATOM 4113 C CA . PHE A 1 517 ? -32.363 -4.300 12.171 1.00 94.12 517 PHE A CA 1
ATOM 4114 C C . PHE A 1 517 ? -32.993 -3.947 13.519 1.00 94.12 517 PHE A C 1
ATOM 4116 O O . PHE A 1 517 ? -34.167 -4.219 13.767 1.00 94.12 517 PHE A O 1
ATOM 4123 N N . GLU A 1 518 ? -32.209 -3.307 14.383 1.00 91.56 518 GLU A N 1
ATOM 4124 C CA . GLU A 1 518 ? -32.711 -2.635 15.579 1.00 91.56 518 GLU A CA 1
ATOM 4125 C C . GLU A 1 518 ? -33.312 -1.277 15.188 1.00 91.56 518 GLU A C 1
ATOM 4127 O O . GLU A 1 518 ? -32.617 -0.378 14.693 1.00 91.56 518 GLU A O 1
ATOM 4132 N N . GLY A 1 519 ? -34.623 -1.125 15.394 1.00 89.12 519 GLY A N 1
ATOM 4133 C CA . GLY A 1 519 ? -35.373 0.083 15.044 1.00 89.12 519 GLY A CA 1
ATOM 4134 C C . GLY A 1 519 ? -35.281 0.461 13.558 1.00 89.12 519 GLY A C 1
ATOM 4135 O O . GLY A 1 519 ? -35.412 -0.376 12.669 1.00 89.12 519 GLY A O 1
ATOM 4136 N N . GLU A 1 520 ? -35.069 1.752 13.278 1.00 89.69 520 GLU A N 1
ATOM 4137 C CA . GLU A 1 520 ? -34.976 2.295 11.911 1.00 89.69 520 GLU A CA 1
ATOM 4138 C C . GLU A 1 520 ? -33.538 2.634 11.479 1.00 89.69 520 GLU A C 1
ATOM 4140 O O . GLU A 1 520 ? -33.324 3.411 10.548 1.00 89.69 520 GLU A O 1
ATOM 4145 N N . THR A 1 521 ? -32.534 2.051 12.139 1.00 84.06 521 THR A N 1
ATOM 4146 C CA . THR A 1 521 ? -31.101 2.288 11.859 1.00 84.06 521 THR A CA 1
ATOM 4147 C C . THR A 1 521 ? -30.707 2.012 10.403 1.00 84.06 521 THR A C 1
ATOM 4149 O O . THR A 1 521 ? -29.836 2.690 9.855 1.00 84.06 521 THR A O 1
ATOM 4152 N N . PHE A 1 522 ? -31.420 1.103 9.732 1.00 86.75 522 PHE A N 1
ATOM 4153 C CA . PHE A 1 522 ? -31.252 0.799 8.309 1.00 86.75 522 PHE A CA 1
ATOM 4154 C C . PHE A 1 522 ? -31.527 1.972 7.358 1.00 86.75 522 PHE A C 1
ATOM 4156 O O . PHE A 1 522 ? -31.098 1.946 6.205 1.00 86.75 522 PHE A O 1
ATOM 4163 N N . LYS A 1 523 ? -32.228 3.013 7.826 1.00 91.06 523 LYS A N 1
ATOM 4164 C CA . LYS A 1 523 ? -32.507 4.227 7.046 1.00 91.06 523 LYS A CA 1
ATOM 4165 C C . LYS A 1 523 ? -31.343 5.215 7.024 1.00 91.06 523 LYS A C 1
ATOM 4167 O O . LYS A 1 523 ? -31.331 6.108 6.187 1.00 91.06 523 LYS A O 1
ATOM 4172 N N . THR A 1 524 ? -30.377 5.082 7.931 1.00 88.12 524 THR A N 1
ATOM 4173 C CA . THR A 1 524 ? -29.287 6.059 8.095 1.00 88.12 524 THR A CA 1
ATOM 4174 C C . THR A 1 524 ? -27.919 5.537 7.663 1.00 88.12 524 THR A C 1
ATOM 4176 O O . THR A 1 524 ? -26.962 6.306 7.641 1.00 88.12 524 THR A O 1
ATOM 4179 N N . HIS A 1 525 ? -27.821 4.261 7.281 1.00 89.31 525 HIS A N 1
ATOM 4180 C CA . HIS A 1 525 ? -26.564 3.595 6.936 1.00 89.31 525 HIS A CA 1
ATOM 4181 C C . HIS A 1 525 ? -26.668 2.816 5.620 1.00 89.31 525 HIS A C 1
ATOM 4183 O O . HIS A 1 525 ? -27.759 2.595 5.090 1.00 89.31 525 HIS A O 1
ATOM 4189 N N . ASN A 1 526 ? -25.507 2.398 5.109 1.00 90.88 526 ASN A N 1
ATOM 4190 C CA . ASN A 1 526 ? -25.375 1.635 3.872 1.00 90.88 526 ASN A CA 1
ATOM 4191 C C . ASN A 1 526 ? -24.833 0.241 4.185 1.00 90.88 526 ASN A C 1
ATOM 4193 O O . ASN A 1 526 ? -23.651 0.097 4.506 1.00 90.88 526 ASN A O 1
ATOM 4197 N N . TYR A 1 527 ? -25.686 -0.771 4.069 1.00 92.75 527 TYR A N 1
ATOM 4198 C CA . TYR A 1 527 ? -25.362 -2.169 4.333 1.00 92.75 527 TYR A CA 1
ATOM 4199 C C . TYR A 1 527 ? -25.190 -2.926 3.027 1.00 92.75 527 TYR A C 1
ATOM 4201 O O . TYR A 1 527 ? -26.035 -2.816 2.145 1.00 92.75 527 TYR A O 1
ATOM 4209 N N . LYS A 1 528 ? -24.136 -3.731 2.912 1.00 93.06 528 LYS A N 1
ATOM 4210 C CA . LYS A 1 528 ? -23.844 -4.540 1.725 1.00 93.06 528 LYS A CA 1
ATOM 4211 C C . LYS A 1 528 ? -23.643 -5.997 2.104 1.00 93.06 528 LYS A C 1
ATOM 4213 O O . LYS A 1 528 ? -22.986 -6.292 3.103 1.00 93.06 528 LYS A O 1
ATOM 4218 N N . LEU A 1 529 ? -24.200 -6.887 1.292 1.00 91.50 529 LEU A N 1
ATOM 4219 C CA . LEU A 1 529 ? -24.053 -8.330 1.400 1.00 91.50 529 LEU A CA 1
ATOM 4220 C C . LEU A 1 529 ? -23.068 -8.793 0.332 1.00 91.50 529 LEU A C 1
ATOM 4222 O O . LEU A 1 529 ? -23.270 -8.528 -0.856 1.00 91.50 529 LEU A O 1
ATOM 4226 N N . TYR A 1 530 ? -22.050 -9.524 0.768 1.00 88.75 530 TYR A N 1
ATOM 4227 C CA . TYR A 1 530 ? -21.143 -10.264 -0.096 1.00 88.75 530 TYR A CA 1
ATOM 4228 C C . TYR A 1 530 ? -21.331 -11.761 0.116 1.00 88.75 530 TYR A C 1
ATOM 4230 O O . TYR A 1 530 ? -21.558 -12.213 1.238 1.00 88.75 530 TYR A O 1
ATOM 4238 N N . VAL A 1 531 ? -21.225 -12.520 -0.968 1.00 86.44 531 VAL A N 1
ATOM 4239 C CA . VAL A 1 531 ? -21.315 -13.980 -0.980 1.00 86.44 531 VAL A CA 1
ATOM 4240 C C . VAL A 1 531 ? -20.111 -14.507 -1.741 1.00 86.44 531 VAL A C 1
ATOM 4242 O O . VAL A 1 531 ? -19.901 -14.133 -2.894 1.00 86.44 531 VAL A O 1
ATOM 4245 N N . ASN A 1 532 ? -19.283 -15.314 -1.080 1.00 83.88 532 ASN A N 1
ATOM 4246 C CA . ASN A 1 532 ? -17.997 -15.795 -1.591 1.00 83.88 532 ASN A CA 1
ATOM 4247 C C . ASN A 1 532 ? -17.117 -14.643 -2.120 1.00 83.88 532 ASN A C 1
ATOM 4249 O O . ASN A 1 532 ? -16.497 -14.741 -3.176 1.00 83.88 532 ASN A O 1
ATOM 4253 N N . GLY A 1 533 ? -17.126 -13.506 -1.411 1.00 78.44 533 GLY A N 1
ATOM 4254 C CA . GLY A 1 533 ? -16.393 -12.292 -1.789 1.00 78.44 533 GLY A CA 1
ATOM 4255 C C . GLY A 1 533 ? -17.010 -11.469 -2.927 1.00 78.44 533 GLY A C 1
ATOM 4256 O O . GLY A 1 533 ? -16.489 -10.403 -3.255 1.00 78.44 533 GLY A O 1
ATOM 4257 N N . VAL A 1 534 ? -18.129 -11.904 -3.511 1.00 82.88 534 VAL A N 1
ATOM 4258 C CA . VAL A 1 534 ? -18.817 -11.206 -4.605 1.00 82.88 534 VAL A CA 1
ATOM 4259 C C . VAL A 1 534 ? -19.987 -10.392 -4.064 1.00 82.88 534 VAL A C 1
ATOM 4261 O O . VAL A 1 534 ? -20.754 -10.870 -3.233 1.00 82.88 534 VAL A O 1
ATOM 4264 N N . TYR A 1 535 ? -20.134 -9.151 -4.534 1.00 87.56 535 TYR A N 1
ATOM 4265 C CA . TYR A 1 535 ? -21.280 -8.306 -4.193 1.00 87.56 535 TYR A CA 1
ATOM 4266 C C . TYR A 1 535 ? -22.592 -8.993 -4.594 1.00 87.56 535 TYR A C 1
ATOM 4268 O O . TYR A 1 535 ? -22.759 -9.380 -5.750 1.00 87.56 535 TYR A O 1
ATOM 4276 N N . ALA A 1 536 ? -23.524 -9.109 -3.649 1.00 89.50 536 ALA A N 1
ATOM 4277 C CA . ALA A 1 536 ? -24.809 -9.764 -3.869 1.00 89.50 536 ALA A CA 1
ATOM 4278 C C . ALA A 1 536 ? -25.988 -8.783 -3.819 1.00 89.50 536 ALA A C 1
ATOM 4280 O O . ALA A 1 536 ? -26.849 -8.814 -4.694 1.00 89.50 536 ALA A O 1
ATOM 4281 N N . SER A 1 537 ? -26.060 -7.933 -2.790 1.00 93.25 537 SER A N 1
ATOM 4282 C CA . SER A 1 537 ? -27.146 -6.953 -2.629 1.00 93.25 537 SER A CA 1
ATOM 4283 C C . SER A 1 537 ? -26.805 -5.882 -1.594 1.00 93.25 537 SER A C 1
ATOM 4285 O O . SER A 1 537 ? -25.822 -6.019 -0.863 1.00 93.25 537 SER A O 1
ATOM 4287 N N . GLU A 1 538 ? -27.614 -4.826 -1.497 1.00 94.00 538 GLU A N 1
ATOM 4288 C CA . GLU A 1 538 ? -27.438 -3.787 -0.475 1.00 94.00 538 GLU A CA 1
ATOM 4289 C C . GLU A 1 538 ? -28.749 -3.139 -0.018 1.00 94.00 538 GLU A C 1
ATOM 4291 O O . GLU A 1 538 ? -29.756 -3.157 -0.728 1.00 94.00 538 GLU A O 1
ATOM 4296 N N . VAL A 1 539 ? -28.699 -2.515 1.159 1.00 94.44 539 VAL A N 1
ATOM 4297 C CA . VAL A 1 539 ? -29.675 -1.534 1.638 1.00 94.44 539 VAL A CA 1
ATOM 4298 C C . VAL A 1 539 ? -28.933 -0.232 1.902 1.00 94.44 539 VAL A C 1
ATOM 4300 O O . VAL A 1 539 ? -28.137 -0.142 2.834 1.00 94.44 539 VAL A O 1
ATOM 4303 N N . THR A 1 540 ? -29.208 0.779 1.091 1.00 92.25 540 THR A N 1
ATOM 4304 C CA . THR A 1 540 ? -28.558 2.090 1.143 1.00 92.25 540 THR A CA 1
ATOM 4305 C C . THR A 1 540 ? -29.588 3.107 1.613 1.00 92.25 540 THR A C 1
ATOM 4307 O O . THR A 1 540 ? -30.531 3.417 0.885 1.00 92.25 540 THR A O 1
ATOM 4310 N N . GLN A 1 541 ? -29.441 3.588 2.851 1.00 91.56 541 GLN A N 1
ATOM 4311 C CA . GLN A 1 541 ? -30.326 4.584 3.474 1.00 91.56 541 GLN A CA 1
ATOM 4312 C C . GLN A 1 541 ? -31.819 4.227 3.362 1.00 91.56 541 GLN A C 1
ATOM 4314 O O . GLN A 1 541 ? -32.662 5.037 2.986 1.00 91.56 541 GLN A O 1
ATOM 4319 N N . GLY A 1 542 ? -32.157 2.973 3.668 1.00 91.75 542 GLY A N 1
ATOM 4320 C CA . GLY A 1 542 ? -33.532 2.471 3.618 1.00 91.75 542 GLY A CA 1
ATOM 4321 C C . GLY A 1 542 ? -34.001 1.985 2.245 1.00 91.75 542 GLY A C 1
ATOM 4322 O O . GLY A 1 542 ? -35.065 1.374 2.164 1.00 91.75 542 GLY A O 1
ATOM 4323 N N . HIS A 1 543 ? -33.220 2.192 1.183 1.00 93.88 543 HIS A N 1
ATOM 4324 C CA . HIS A 1 543 ? -33.533 1.705 -0.159 1.00 93.88 543 HIS A CA 1
ATOM 4325 C C . HIS A 1 543 ? -32.812 0.389 -0.444 1.00 93.88 543 HIS A C 1
ATOM 4327 O O . HIS A 1 543 ? -31.589 0.317 -0.363 1.00 93.88 543 HIS A O 1
ATOM 4333 N N . ALA A 1 544 ? -33.570 -0.652 -0.787 1.00 94.25 544 ALA A N 1
ATOM 4334 C CA . ALA A 1 544 ? -33.020 -1.955 -1.138 1.00 94.25 544 ALA A CA 1
ATOM 4335 C C . ALA A 1 544 ? -32.641 -2.018 -2.626 1.00 94.25 544 ALA A C 1
ATOM 4337 O O . ALA A 1 544 ? -33.420 -1.618 -3.492 1.00 94.25 544 ALA A O 1
ATOM 4338 N N . TYR A 1 545 ? -31.468 -2.576 -2.912 1.00 94.06 545 TYR A N 1
ATOM 4339 C CA . TYR A 1 545 ? -30.972 -2.853 -4.257 1.00 94.06 545 TYR A CA 1
ATOM 4340 C C . TYR A 1 545 ? -30.618 -4.334 -4.349 1.00 94.06 545 TYR A C 1
ATOM 4342 O O . TYR A 1 545 ? -29.964 -4.884 -3.458 1.00 94.06 545 TYR A O 1
ATOM 4350 N N . TYR A 1 546 ? -31.105 -4.995 -5.403 1.00 93.19 546 TYR A N 1
ATOM 4351 C CA . TYR A 1 546 ? -30.979 -6.449 -5.598 1.00 93.19 546 TYR A CA 1
ATOM 4352 C C . TYR A 1 546 ? -31.446 -7.272 -4.375 1.00 93.19 546 TYR A C 1
ATOM 4354 O O . TYR A 1 546 ? -30.953 -8.364 -4.103 1.00 93.19 546 TYR A O 1
ATOM 4362 N N . SER A 1 547 ? -32.385 -6.714 -3.608 1.00 94.12 547 SER A N 1
ATOM 4363 C CA . SER A 1 547 ? -32.925 -7.225 -2.344 1.00 94.12 547 SER A CA 1
ATOM 4364 C C . SER A 1 547 ? -34.260 -6.557 -2.023 1.00 94.12 547 SER A C 1
ATOM 4366 O O . SER A 1 547 ? -34.733 -5.704 -2.776 1.00 94.12 547 SER A O 1
ATOM 4368 N N . SER A 1 548 ? -34.882 -6.947 -0.913 1.00 93.25 548 SER A N 1
ATOM 4369 C CA . SER A 1 548 ? -36.071 -6.290 -0.371 1.00 93.25 548 SER A CA 1
ATOM 4370 C C . SER A 1 548 ? -35.880 -5.948 1.104 1.00 93.25 548 SER A C 1
ATOM 4372 O O . SER A 1 548 ? -35.189 -6.658 1.831 1.00 93.25 548 SER A O 1
ATOM 4374 N N . VAL A 1 549 ? -36.499 -4.854 1.552 1.00 93.94 549 VAL A N 1
ATOM 4375 C CA . VAL A 1 549 ? -36.544 -4.469 2.966 1.00 93.94 549 VAL A CA 1
ATOM 4376 C C . VAL A 1 549 ? -37.983 -4.149 3.367 1.00 93.94 549 VAL A C 1
ATOM 4378 O O . VAL A 1 549 ? -38.664 -3.377 2.695 1.00 93.94 549 VAL A O 1
ATOM 4381 N N . SER A 1 550 ? -38.478 -4.774 4.435 1.00 92.75 550 SER A N 1
ATOM 4382 C CA . SER A 1 550 ? -39.832 -4.554 4.957 1.00 92.75 550 SER A CA 1
ATOM 4383 C C . SER A 1 550 ? -39.855 -4.726 6.470 1.00 92.75 550 SER A C 1
ATOM 4385 O O . SER A 1 550 ? -39.268 -5.673 6.985 1.00 92.75 550 SER A O 1
ATOM 4387 N N . ASN A 1 551 ? -40.511 -3.808 7.189 1.00 89.56 551 ASN A N 1
ATOM 4388 C CA . ASN A 1 551 ? -40.627 -3.829 8.655 1.00 89.56 551 ASN A CA 1
ATOM 4389 C C . ASN A 1 551 ? -39.284 -4.050 9.387 1.00 89.56 551 ASN A C 1
ATOM 4391 O O . ASN A 1 551 ? -39.219 -4.805 10.352 1.00 89.56 551 ASN A O 1
ATOM 4395 N N . GLY A 1 552 ? -38.204 -3.420 8.906 1.00 91.12 552 GLY A N 1
ATOM 4396 C CA . GLY A 1 552 ? -36.862 -3.563 9.490 1.00 91.12 552 GLY A CA 1
ATOM 4397 C C . GLY A 1 552 ? -36.166 -4.896 9.187 1.00 91.12 552 GLY A C 1
ATOM 4398 O O . GLY A 1 552 ? -35.165 -5.214 9.821 1.00 91.12 552 GLY A O 1
ATOM 4399 N N . ILE A 1 553 ? -36.672 -5.675 8.228 1.00 94.06 553 ILE A N 1
ATOM 4400 C CA . ILE A 1 553 ? -36.092 -6.953 7.806 1.00 94.06 553 ILE A CA 1
ATOM 4401 C C . ILE A 1 553 ? -35.604 -6.812 6.369 1.00 94.06 553 ILE A C 1
ATOM 4403 O O . ILE A 1 553 ? -36.406 -6.583 5.464 1.00 94.06 553 ILE A O 1
ATOM 4407 N N . TRP A 1 554 ? -34.298 -6.956 6.162 1.00 95.38 554 TRP A N 1
ATOM 4408 C CA . TRP A 1 554 ? -33.689 -7.060 4.839 1.00 95.38 554 TRP A CA 1
ATOM 4409 C C . TRP A 1 554 ? -33.573 -8.524 4.426 1.00 95.38 554 TRP A C 1
ATOM 4411 O O . TRP A 1 554 ? -33.014 -9.328 5.168 1.00 95.38 554 TRP A O 1
ATOM 4421 N N . SER A 1 555 ? -34.089 -8.860 3.245 1.00 92.75 555 SER A N 1
ATOM 4422 C CA . SER A 1 555 ? -33.994 -10.184 2.631 1.00 92.75 555 SER A CA 1
ATOM 4423 C C . SER A 1 555 ? -33.292 -10.135 1.276 1.00 92.75 555 SER A C 1
ATOM 4425 O O . SER A 1 555 ? -33.657 -9.355 0.392 1.00 92.75 555 SER A O 1
ATOM 4427 N N . SER A 1 556 ? -32.302 -11.007 1.103 1.00 90.75 556 SER A N 1
ATOM 4428 C CA . SER A 1 556 ? -31.625 -11.254 -0.174 1.00 90.75 556 SER A CA 1
ATOM 4429 C C . SER A 1 556 ? -32.525 -11.984 -1.184 1.00 90.75 556 SER A C 1
ATOM 4431 O O . SER A 1 556 ? -33.399 -12.745 -0.780 1.00 90.75 556 SER A O 1
ATOM 4433 N N . VAL A 1 557 ? -32.263 -11.843 -2.489 1.00 78.62 557 VAL A N 1
ATOM 4434 C CA . VAL A 1 557 ? -33.042 -12.513 -3.565 1.00 78.62 557 VAL A CA 1
ATOM 4435 C C . VAL A 1 557 ? -32.395 -13.822 -4.063 1.00 78.62 557 VAL A C 1
ATOM 4437 O O . VAL A 1 557 ? -33.018 -14.570 -4.812 1.00 78.62 557 VAL A O 1
ATOM 4440 N N . GLY A 1 558 ? -31.148 -14.117 -3.674 1.00 70.56 558 GLY A N 1
ATOM 4441 C CA . GLY A 1 558 ? -30.369 -15.254 -4.187 1.00 70.56 558 GLY A CA 1
ATOM 4442 C C . GLY A 1 558 ? -30.363 -16.481 -3.274 1.00 70.56 558 GLY A C 1
ATOM 4443 O O . GLY A 1 558 ? -30.364 -16.335 -2.055 1.00 70.56 558 GLY A O 1
ATOM 4444 N N . LYS A 1 559 ? -30.302 -17.676 -3.883 1.00 72.06 559 LYS A N 1
ATOM 4445 C CA . LYS A 1 559 ? -30.052 -18.939 -3.174 1.00 72.06 559 LYS A CA 1
ATOM 4446 C C . LYS A 1 559 ? -28.601 -19.010 -2.710 1.00 72.06 559 LYS A C 1
ATOM 4448 O O . LYS A 1 559 ? -27.720 -18.604 -3.465 1.00 72.06 559 LYS A O 1
ATOM 4453 N N . PHE A 1 560 ? -28.377 -19.548 -1.513 1.00 77.00 560 PHE A N 1
ATOM 4454 C CA . PHE A 1 560 ? -27.045 -19.705 -0.933 1.00 77.00 560 PHE A CA 1
ATOM 4455 C C . PHE A 1 560 ? -26.823 -21.156 -0.539 1.00 77.00 560 PHE A C 1
ATOM 4457 O O . PHE A 1 560 ? -27.588 -21.716 0.247 1.00 77.00 560 PHE A O 1
ATOM 4464 N N . ASP A 1 561 ? -25.748 -21.757 -1.025 1.00 72.38 561 ASP A N 1
ATOM 4465 C CA . ASP A 1 561 ? -25.378 -23.101 -0.612 1.00 72.38 561 ASP A CA 1
ATOM 4466 C C . ASP A 1 561 ? -24.911 -23.106 0.844 1.00 72.38 561 ASP A C 1
ATOM 4468 O O . ASP A 1 561 ? -24.515 -22.083 1.403 1.00 72.38 561 ASP A O 1
ATOM 4472 N N . ARG A 1 562 ? -24.957 -24.270 1.504 1.00 67.69 562 ARG A N 1
ATOM 4473 C CA . ARG A 1 562 ? -24.561 -24.398 2.920 1.00 67.69 562 ARG A CA 1
ATOM 4474 C C . ARG A 1 562 ? -23.110 -23.973 3.171 1.00 67.69 562 ARG A C 1
ATOM 4476 O O . ARG A 1 562 ? -22.802 -23.511 4.268 1.00 67.69 562 ARG A O 1
ATOM 4483 N N . ASP A 1 563 ? -22.258 -24.134 2.165 1.00 76.38 563 ASP A N 1
ATOM 4484 C CA . ASP A 1 563 ? -20.830 -23.842 2.242 1.00 76.38 563 ASP A CA 1
ATOM 4485 C C . ASP A 1 563 ? -20.478 -22.424 1.756 1.00 76.38 563 ASP A C 1
ATOM 4487 O O . ASP A 1 563 ? -19.321 -22.026 1.875 1.00 76.38 563 ASP A O 1
ATOM 4491 N N . ASP A 1 564 ? -21.455 -21.638 1.273 1.00 82.44 564 ASP A N 1
ATOM 4492 C CA . ASP A 1 564 ? -21.193 -20.254 0.866 1.00 82.44 564 ASP A CA 1
ATOM 4493 C C . ASP A 1 564 ? -20.740 -19.410 2.062 1.00 82.44 564 ASP A C 1
ATOM 4495 O O . ASP A 1 564 ? -21.288 -19.495 3.166 1.00 82.44 564 ASP A O 1
ATOM 4499 N N . HIS A 1 565 ? -19.760 -18.547 1.836 1.00 86.31 565 HIS A N 1
ATOM 4500 C CA . HIS A 1 565 ? -19.302 -17.561 2.803 1.00 86.31 565 HIS A CA 1
ATOM 4501 C C . HIS A 1 565 ? -20.095 -16.264 2.623 1.00 86.31 565 HIS A C 1
ATOM 4503 O O . HIS A 1 565 ? -19.971 -15.599 1.598 1.00 86.31 565 HIS A O 1
ATOM 4509 N N . CYS A 1 566 ? -20.934 -15.911 3.596 1.00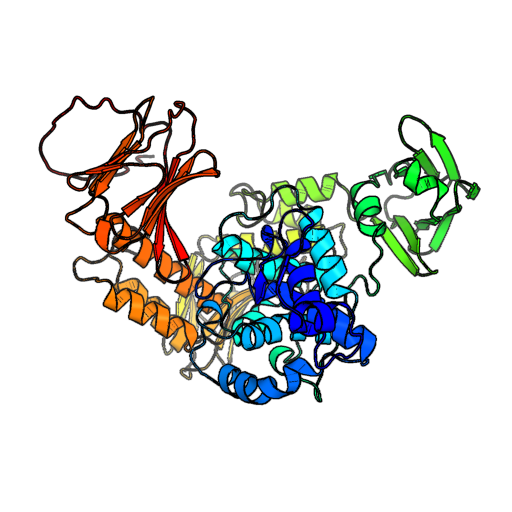 88.00 566 CYS A N 1
ATOM 4510 C CA . CYS A 1 566 ? -21.733 -14.687 3.571 1.00 88.00 566 CYS A CA 1
ATOM 4511 C C . CYS A 1 566 ? -21.154 -13.642 4.529 1.00 88.00 566 CYS A C 1
ATOM 4513 O O . CYS A 1 566 ? -20.965 -13.920 5.714 1.00 88.00 566 CYS A O 1
ATOM 4515 N N . GLU A 1 567 ? -20.975 -12.417 4.042 1.00 91.31 567 GLU A N 1
ATOM 4516 C CA . GLU A 1 567 ? -20.503 -11.269 4.817 1.00 91.31 567 GLU A CA 1
ATOM 4517 C C . GLU A 1 567 ? -21.518 -10.125 4.708 1.00 91.31 567 GLU A C 1
ATOM 4519 O O . GLU A 1 567 ? -21.811 -9.646 3.611 1.00 91.31 567 GLU A O 1
ATOM 4524 N N . VAL A 1 568 ? -22.043 -9.659 5.843 1.00 91.94 568 VAL A N 1
ATOM 4525 C CA . VAL A 1 568 ? -22.798 -8.401 5.912 1.00 91.94 568 VAL A CA 1
ATOM 4526 C C . VAL A 1 568 ? -21.871 -7.329 6.450 1.00 91.94 568 VAL A C 1
ATOM 4528 O O . VAL A 1 568 ? -21.343 -7.432 7.560 1.00 91.94 568 VAL A O 1
ATOM 4531 N N . SER A 1 569 ? -21.717 -6.273 5.668 1.00 92.44 569 SER A N 1
ATOM 4532 C CA . SER A 1 569 ? -20.875 -5.129 5.985 1.00 92.44 569 SER A CA 1
ATOM 4533 C C . SER A 1 569 ? -21.688 -3.843 6.004 1.00 92.44 569 SER A C 1
ATOM 4535 O O . SER A 1 569 ? -22.742 -3.754 5.378 1.00 92.44 569 SER A O 1
ATOM 4537 N N . CYS A 1 570 ? -21.197 -2.838 6.718 1.00 90.56 570 CYS A N 1
ATOM 4538 C CA . CYS A 1 570 ? -21.732 -1.486 6.706 1.00 90.56 570 CYS A CA 1
ATOM 4539 C C . CYS A 1 570 ? -20.604 -0.506 6.398 1.00 90.56 570 CYS A C 1
ATOM 4541 O O . CYS A 1 570 ? -19.563 -0.528 7.058 1.00 90.56 570 CYS A O 1
ATOM 4543 N N . GLY A 1 571 ? -20.816 0.360 5.410 1.00 80.56 571 GLY A N 1
ATOM 4544 C CA . GLY A 1 571 ? -19.912 1.477 5.153 1.00 80.56 571 GLY A CA 1
ATOM 4545 C C . GLY A 1 571 ? -20.138 2.584 6.178 1.00 80.56 571 GLY A C 1
ATOM 4546 O O . GLY A 1 571 ? -21.281 2.992 6.396 1.00 80.56 571 GLY A O 1
ATOM 4547 N N . TYR A 1 572 ? -19.070 3.076 6.800 1.00 77.94 572 TYR A N 1
ATOM 4548 C CA . TYR A 1 572 ? -19.116 4.258 7.655 1.00 77.94 572 TYR A CA 1
ATOM 4549 C C . TYR A 1 572 ? -17.840 5.087 7.496 1.00 77.94 572 TYR A C 1
ATOM 4551 O O . TYR A 1 572 ? -16.738 4.576 7.684 1.00 77.94 572 TYR A O 1
ATOM 4559 N N . LYS A 1 573 ? -17.992 6.376 7.158 1.00 73.50 573 LYS A N 1
ATOM 4560 C CA . LYS A 1 573 ? -16.879 7.236 6.710 1.00 73.50 573 LYS A CA 1
ATOM 4561 C C . LYS A 1 573 ? -16.033 6.506 5.648 1.00 73.50 573 LYS A C 1
ATOM 4563 O O . LYS A 1 573 ? -16.594 6.029 4.663 1.00 73.50 573 LYS A O 1
ATOM 4568 N N . ASP A 1 574 ? -14.724 6.403 5.863 1.00 66.31 574 ASP A N 1
ATOM 4569 C CA . ASP A 1 574 ? -13.758 5.835 4.921 1.00 66.31 574 ASP A CA 1
ATOM 4570 C C . ASP A 1 574 ? -13.422 4.365 5.192 1.00 66.31 574 ASP A C 1
ATOM 4572 O O . ASP A 1 574 ? -12.331 3.908 4.852 1.00 66.31 574 ASP A O 1
ATOM 4576 N N . ALA A 1 575 ? -14.315 3.649 5.880 1.00 74.12 575 ALA A N 1
ATOM 4577 C CA . ALA A 1 575 ? -14.094 2.265 6.255 1.00 74.12 575 ALA A CA 1
ATOM 4578 C C . ALA A 1 575 ? -15.347 1.401 6.067 1.00 74.12 575 ALA A C 1
ATOM 4580 O O . ALA A 1 575 ? -16.482 1.779 6.374 1.00 74.12 575 ALA A O 1
ATOM 4581 N N . THR A 1 576 ? -15.113 0.184 5.596 1.00 83.56 576 THR A N 1
ATOM 4582 C CA . THR A 1 576 ? -16.096 -0.893 5.531 1.00 83.56 576 THR A CA 1
ATOM 4583 C C . THR A 1 576 ? -15.980 -1.755 6.784 1.00 83.56 576 THR A C 1
ATOM 4585 O O . THR A 1 576 ? -14.935 -2.344 7.053 1.00 83.56 576 THR A O 1
ATOM 4588 N N . HIS A 1 577 ? -17.061 -1.862 7.557 1.00 88.88 577 HIS A N 1
ATOM 4589 C CA . HIS A 1 577 ? -17.089 -2.645 8.791 1.00 88.88 577 HIS A CA 1
ATOM 4590 C C . HIS A 1 577 ? -17.899 -3.923 8.610 1.00 88.88 577 HIS A C 1
ATOM 4592 O O . HIS A 1 577 ? -19.092 -3.865 8.316 1.00 88.88 577 HIS A O 1
ATOM 4598 N N . ILE A 1 578 ? -17.275 -5.076 8.847 1.00 89.75 578 ILE A N 1
ATOM 4599 C CA . ILE A 1 578 ? -17.966 -6.369 8.855 1.00 89.75 578 ILE A CA 1
ATOM 4600 C C . ILE A 1 578 ? -18.805 -6.469 10.132 1.00 89.75 578 ILE A C 1
ATOM 4602 O O . ILE A 1 578 ? -18.286 -6.381 11.251 1.00 89.75 578 ILE A O 1
ATOM 4606 N N . LEU A 1 579 ? -20.115 -6.631 9.963 1.00 91.81 579 LEU A N 1
ATOM 4607 C CA . LEU A 1 579 ? -21.075 -6.746 11.060 1.00 91.81 579 LEU A CA 1
ATOM 4608 C C . LEU A 1 579 ? -21.469 -8.202 11.314 1.00 91.81 579 LEU A C 1
ATOM 4610 O O . LEU A 1 579 ? -21.686 -8.580 12.463 1.00 91.81 579 LEU A O 1
ATOM 4614 N N . TYR A 1 580 ? -21.494 -9.016 10.261 1.00 90.62 580 TYR A N 1
ATOM 4615 C CA . TYR A 1 580 ? -21.744 -10.450 10.325 1.00 90.62 580 TYR A CA 1
ATOM 4616 C C . TYR A 1 580 ? -20.897 -11.177 9.280 1.00 90.62 580 TYR A C 1
ATOM 4618 O O . TYR A 1 580 ? -20.742 -10.699 8.159 1.00 90.62 580 TYR A O 1
ATOM 4626 N N . GLU A 1 581 ? -20.382 -12.341 9.657 1.00 89.25 581 GLU A N 1
ATOM 4627 C CA . GLU A 1 581 ? -19.636 -13.248 8.794 1.00 89.25 581 GLU A CA 1
ATOM 4628 C C . GLU A 1 581 ? -20.080 -14.672 9.119 1.00 89.25 581 GLU A C 1
ATOM 4630 O O . GLU A 1 581 ? -20.086 -15.071 10.289 1.00 89.25 581 GLU A O 1
ATOM 4635 N N . SER A 1 582 ? -20.488 -15.423 8.099 1.00 83.38 582 SER A N 1
ATOM 4636 C CA . SER A 1 582 ? -21.102 -16.725 8.315 1.00 83.38 582 SER A CA 1
ATOM 4637 C C . SER A 1 582 ? -20.110 -17.779 8.795 1.00 83.38 582 SER A C 1
ATOM 4639 O O . SER A 1 582 ? -19.051 -17.965 8.194 1.00 83.38 582 SER A O 1
ATOM 4641 N N . LYS A 1 583 ? -20.505 -18.550 9.809 1.00 70.38 583 LYS A N 1
ATOM 4642 C CA . LYS A 1 583 ? -19.813 -19.757 10.278 1.00 70.38 583 LYS A CA 1
ATOM 4643 C C . LYS A 1 583 ? -20.623 -21.008 9.932 1.00 70.38 583 LYS A C 1
ATOM 4645 O O . LYS A 1 583 ? -21.836 -20.958 9.748 1.00 70.38 583 LYS A O 1
ATOM 4650 N N . ARG A 1 584 ? -19.970 -22.179 9.924 1.00 57.53 584 ARG A N 1
ATOM 4651 C CA . ARG A 1 584 ? -20.591 -23.484 9.590 1.00 57.53 584 ARG A CA 1
ATOM 4652 C C . ARG A 1 584 ? -21.823 -23.839 10.453 1.00 57.53 584 ARG A C 1
ATOM 4654 O O . ARG A 1 584 ? -22.618 -24.688 10.056 1.00 57.53 584 ARG A O 1
ATOM 4661 N N . ALA A 1 585 ? -21.969 -23.210 11.622 1.00 52.16 585 ALA A N 1
ATOM 4662 C CA . ALA A 1 585 ? -23.060 -23.414 12.577 1.00 52.16 585 ALA A CA 1
ATOM 4663 C C . ALA A 1 585 ? -24.312 -22.546 12.320 1.00 52.16 585 ALA A C 1
ATOM 4665 O O . ALA A 1 585 ? -25.343 -22.797 12.933 1.00 52.16 585 ALA A O 1
ATOM 4666 N N . ASP A 1 586 ? -24.272 -21.576 11.401 1.00 57.78 586 ASP A N 1
ATOM 4667 C CA . ASP A 1 586 ? -25.317 -20.544 11.259 1.00 57.78 586 ASP A CA 1
ATOM 4668 C C . ASP A 1 586 ? -26.588 -21.011 10.514 1.00 57.78 586 ASP A C 1
ATOM 4670 O O . ASP A 1 586 ? -27.433 -20.204 10.127 1.00 57.78 586 ASP A O 1
ATOM 4674 N N . THR A 1 587 ? -26.747 -22.318 10.292 1.00 54.38 587 THR A N 1
ATOM 4675 C CA . THR A 1 587 ? -27.922 -22.895 9.621 1.00 54.38 587 THR A CA 1
ATOM 4676 C C . THR A 1 587 ? -29.021 -23.183 10.647 1.00 54.38 587 THR A C 1
ATOM 4678 O O . THR A 1 587 ? -29.017 -24.234 11.283 1.00 54.38 587 THR A O 1
ATOM 4681 N N . LEU A 1 588 ? -29.978 -22.263 10.809 1.00 50.50 588 LEU A N 1
ATOM 4682 C CA . LEU A 1 588 ? -31.154 -22.445 11.675 1.00 50.50 588 LEU A CA 1
ATOM 4683 C C . LEU A 1 588 ? -32.461 -22.244 10.894 1.00 50.50 588 LEU A C 1
ATOM 4685 O O . LEU A 1 588 ? -32.606 -21.311 10.107 1.00 50.50 588 LEU A O 1
ATOM 4689 N N . SER A 1 589 ? -33.430 -23.135 11.123 1.00 42.78 589 SER A N 1
ATOM 4690 C CA . SER A 1 589 ? -34.759 -23.091 10.505 1.00 42.78 589 SER A CA 1
ATOM 4691 C C . SER A 1 589 ? -35.620 -21.967 11.091 1.00 42.78 589 SER A C 1
ATOM 4693 O O . SER A 1 589 ? -35.694 -21.821 12.308 1.00 42.78 589 SER A O 1
ATOM 4695 N N . LEU A 1 590 ? -36.345 -21.246 10.230 1.00 41.34 590 LEU A N 1
ATOM 4696 C CA . LEU A 1 590 ? -37.233 -20.101 10.519 1.00 41.34 590 LEU A CA 1
ATOM 4697 C C . LEU A 1 590 ? -38.347 -20.321 11.575 1.00 41.34 590 LEU A C 1
ATOM 4699 O O . LEU A 1 590 ? -39.103 -19.392 11.839 1.00 41.34 590 LEU A O 1
ATOM 4703 N N . SER A 1 591 ? -38.489 -21.509 12.171 1.00 38.31 591 SER A N 1
ATOM 4704 C CA . SER A 1 591 ? -39.663 -21.903 12.966 1.00 38.31 591 SER A CA 1
ATOM 4705 C C . SER A 1 591 ? -39.494 -21.900 14.491 1.00 38.31 591 SER A C 1
ATOM 4707 O O . SER A 1 591 ? -40.405 -22.352 15.178 1.00 38.31 591 SER A O 1
ATOM 4709 N N . SER A 1 592 ? -38.377 -21.439 15.058 1.00 34.12 592 SER A N 1
ATOM 4710 C CA . SER A 1 592 ? -38.216 -21.392 16.521 1.00 34.12 592 SER A CA 1
ATOM 4711 C C . SER A 1 592 ? -38.340 -19.965 17.061 1.00 34.12 592 SER A C 1
ATOM 4713 O O . SER A 1 592 ? -37.351 -19.238 17.163 1.00 34.12 592 SER A O 1
ATOM 4715 N N . GLU A 1 593 ? -39.561 -19.578 17.432 1.00 34.78 593 GLU A N 1
ATOM 4716 C CA . GLU A 1 593 ? -39.783 -18.564 18.464 1.00 34.78 593 GLU A CA 1
ATOM 4717 C C . GLU A 1 593 ? -39.261 -19.115 19.799 1.00 34.78 593 GLU A C 1
ATOM 4719 O O . GLU A 1 593 ? -39.785 -20.101 20.316 1.00 34.78 593 GLU A O 1
ATOM 4724 N N . VAL A 1 594 ? -38.227 -18.490 20.364 1.00 29.45 594 VAL A N 1
ATOM 4725 C CA . VAL A 1 594 ? -37.866 -18.657 21.779 1.00 29.45 594 VAL A CA 1
ATOM 4726 C C . VAL A 1 594 ? -37.731 -17.255 22.389 1.00 29.45 594 VAL A C 1
ATOM 4728 O O . VAL A 1 594 ? -37.150 -16.383 21.737 1.00 29.45 594 VAL A O 1
ATOM 4731 N N . PRO A 1 595 ? -38.303 -16.986 23.581 1.00 32.38 595 PRO A N 1
ATOM 4732 C CA . PRO A 1 595 ? -38.362 -15.647 24.157 1.00 32.38 595 PRO A CA 1
ATOM 4733 C C . PRO A 1 595 ? -37.018 -15.243 24.784 1.00 32.38 595 PRO A C 1
ATOM 4735 O O . PRO A 1 595 ? -36.300 -16.085 25.306 1.00 32.38 595 PRO A O 1
ATOM 4738 N N . TYR A 1 596 ? -36.736 -13.939 24.722 1.00 29.59 596 TYR A N 1
ATOM 4739 C CA . TYR A 1 596 ? -35.661 -13.147 25.342 1.00 29.59 596 TYR A CA 1
ATOM 4740 C C . TYR A 1 596 ? -34.724 -13.778 26.401 1.00 29.59 596 TYR A C 1
ATOM 4742 O O . TYR A 1 596 ? -35.182 -14.360 27.380 1.00 29.59 596 TYR A O 1
ATOM 4750 N N . ALA A 1 597 ? -33.449 -13.369 26.272 1.00 24.88 597 ALA A N 1
ATOM 4751 C CA . ALA A 1 597 ? -32.377 -13.201 27.271 1.00 24.88 597 ALA A CA 1
ATOM 4752 C C . ALA A 1 597 ? -31.141 -14.111 27.088 1.00 24.88 597 ALA A C 1
ATOM 4754 O O . ALA A 1 597 ? -31.245 -15.323 26.959 1.00 24.88 597 ALA A O 1
ATOM 4755 N N . ASP A 1 598 ? -29.982 -13.449 27.127 1.00 23.56 598 ASP A N 1
ATOM 4756 C CA . ASP A 1 598 ? -28.606 -13.942 27.253 1.00 23.56 598 ASP A CA 1
ATOM 4757 C C . ASP A 1 598 ? -27.867 -14.569 26.050 1.00 23.56 598 ASP A C 1
ATOM 4759 O O . ASP A 1 598 ? -28.098 -15.688 25.607 1.00 23.56 598 ASP A O 1
ATOM 4763 N N . VAL A 1 599 ? -26.889 -13.787 25.571 1.00 25.86 599 VAL A N 1
ATOM 4764 C CA . VAL A 1 599 ? -25.465 -14.140 25.436 1.00 25.86 599 VAL A CA 1
ATOM 4765 C C . VAL A 1 599 ? -25.142 -15.607 25.106 1.00 25.86 599 VAL A C 1
ATOM 4767 O O . VAL A 1 599 ? -25.167 -16.472 25.974 1.00 25.86 599 VAL A O 1
ATOM 4770 N N . THR A 1 600 ? -24.622 -15.872 23.905 1.00 24.12 600 THR A N 1
ATOM 4771 C CA . THR A 1 600 ? -23.726 -17.025 23.717 1.00 24.12 600 THR A CA 1
ATOM 4772 C C . THR A 1 600 ? -22.315 -16.633 24.147 1.00 24.12 600 THR A C 1
ATOM 4774 O O . THR A 1 600 ? -21.557 -16.049 23.370 1.00 24.12 600 THR A O 1
ATOM 4777 N N . TYR A 1 601 ? -21.987 -16.936 25.405 1.00 24.38 601 TYR A N 1
ATOM 4778 C CA . TYR A 1 601 ? -20.617 -16.986 25.907 1.00 24.38 601 TYR A CA 1
ATOM 4779 C C . TYR A 1 601 ? -19.870 -18.118 25.195 1.00 24.38 601 TYR A C 1
ATOM 4781 O O . TYR A 1 601 ? -20.378 -19.232 25.065 1.00 24.38 601 TYR A O 1
ATOM 4789 N N . CYS A 1 602 ? -18.639 -17.829 24.778 1.00 21.67 602 CYS A N 1
ATOM 4790 C CA . CYS A 1 602 ? -17.605 -18.844 24.650 1.00 21.67 602 CYS A CA 1
ATOM 4791 C C . CYS A 1 602 ? -17.235 -19.315 26.062 1.00 21.67 602 CYS A C 1
ATOM 4793 O O . CYS A 1 602 ? -16.831 -18.492 26.881 1.00 21.67 602 CYS A O 1
ATOM 4795 N N . ASP A 1 603 ? -17.322 -20.616 26.319 1.00 20.86 603 ASP A N 1
ATOM 4796 C CA . ASP A 1 603 ? -16.647 -21.261 27.442 1.00 20.86 603 ASP A CA 1
ATOM 4797 C C . ASP A 1 603 ? -15.619 -22.230 26.843 1.00 20.86 603 ASP A C 1
ATOM 4799 O O . ASP A 1 603 ? -15.975 -23.221 26.203 1.00 20.86 603 ASP A O 1
ATOM 4803 N N . HIS A 1 604 ? -14.334 -21.894 26.965 1.00 24.64 604 HIS A N 1
ATOM 4804 C CA . HIS A 1 604 ? -13.237 -22.819 26.691 1.00 24.64 604 HIS A CA 1
ATOM 4805 C C . HIS A 1 604 ? -12.646 -23.235 28.035 1.00 24.64 604 HIS A C 1
ATOM 4807 O O . HIS A 1 604 ? -11.744 -22.589 28.567 1.00 24.64 604 HIS A O 1
ATOM 4813 N N . GLY A 1 605 ? -13.186 -24.323 28.581 1.00 23.25 605 GLY A N 1
ATOM 4814 C CA . GLY A 1 605 ? -12.495 -25.141 29.562 1.00 23.25 605 GLY A CA 1
ATOM 4815 C C . GLY A 1 605 ? -11.550 -26.114 28.855 1.00 23.25 605 GLY A C 1
ATOM 4816 O O . GLY A 1 605 ? -12.023 -26.956 28.090 1.00 23.25 605 GLY A O 1
ATOM 4817 N N . LEU A 1 606 ? -10.264 -25.989 29.217 1.00 25.62 606 LEU A N 1
ATOM 4818 C CA . LEU A 1 606 ? -9.046 -26.742 28.847 1.00 25.62 606 LEU A CA 1
ATOM 4819 C C . LEU A 1 606 ? -8.224 -26.206 27.669 1.00 25.62 606 LEU A C 1
ATOM 4821 O O . LEU A 1 606 ? -8.674 -26.286 26.506 1.00 25.62 606 LEU A O 1
#

Secondary structure (DSSP, 8-state):
-EEEEETTEEEE-SHHHHHHHH---TTTTHHHHHHHHHTT--GGG---STT-SHHHHTHHHHHHHHHHHHSS-GGGTTTHHHHHHHHT-SS--STT---HHHHHHHHHHHHHHH-TTHHHHHHHHHHT-SS---SHHHHHHHHHHHHHHHHTSB-HHHHHHHT-PPPHHHHHHHTTSPBP-S-GGG--SS-------SS-S--HHHHHHHHH-EEETTTTEEEE-HHHHTTSEEEEEETTEEEEEEETTEEESEEEEEESEEEEEE-S---TT--EEEEEEETTEEEEEEETTB-HHHHHHHHTTBSSTTS-SB-TT--HHHHHHHHTTS-TT-TTSHHHHHHHHHHHHHHHTTEEEEEE-SSEEEEEESSGGGGGSEEEEEETTEEEEEETTEEESSEEETTEEEEE-PPPTTPEEEEEEEETTEEEEEEEEEEEHHHHHHHHHHHTTBSSTT---B-TT--HHHHHHHHHHHHHS-S-HHHHHHHHHHHHHHHHHHHHTTEEEEEE-SS-EEEEESTTGGGTSEEEEEETTEEEEEEETTEEESEEEETTEEEESS---TT--EEEEEEETTEEEEEEE--TT-B--TT---------------

Radius of gyration: 27.82 Å; chains: 1; bounding box: 72×57×72 Å

InterPro domains:
  IPR031161 Peptidase family M60 domain [PF13402] (23-163)
  IPR031161 Peptidase family M60 domain [PS51723] (1-115)
  IPR042279 Peptidase M60, enhancin-like domain 3 [G3DSA:1.10.390.30] (41-193)
  IPR051244 TRPM8 Channel-Associated Factors [PTHR15730] (26-171)

Foldseek 3Di:
DWDAADDNDTDADDDLSVCLVVDPDLVSVLRVQLSVLLHLDDLLQWFQFALTCSSASSCVRSQLSSCVSVVGSCPLQVVLVVLVVQLPDLFAALSNPNDNSSNNLLVVLLCLAAHPQLVVVLSLCQVPDPDRDNHRLSSLLVNQLSSLLQQLENCQLVCLSNNSAHALLSCLRRVLGHYDDDNSSSDDPVDHHHGYTPDNHHDSCVVVQLVAKDADVVQRKIWGAPVVQQDWKKFKDKQNHTQWIRGNNDTDQWDWDDDNTIMIGHVDDDDPLIKIFMWIADPNDTDTSDIPLDHPVLVVLLCVQAPDPSLRAGDPPDDPVSLVVSLVSDPLVPSSDPSSSSSLSSVLNNVLQQFDDWDDDQFKIKTAGPDLCPLQKKKWKDQQPDIWIQHSNNTDCWDDDHRITMHTDHHDQAGKIWMWIDDPSDPDTHTNDIFGNQLVVLLVVLCQQAPDPVLPAGDPPDDPVNLVVQVSCLRRRGPDSNSSSVSVVSSLSSVLNRVLLQWPDWADEQWKIKTAGDDQVLLVWKKWKDKQNHTFWIRHNNDTGCWDDDPRMTMHRGGDHLPIWMWIWIDDNRDIHTNDIDDSPRHDDPPDDDDDDDDDDDDDDD

pLDDT: mean 86.86, std 13.06, range [20.86, 98.31]

Organism: Pseudomonas syringae pv. ribicola (NCBI:txid55398)

Sequence (606 aa):
ILTPGANGHMGFNGESALDALLSSNTATGWGPWHESGHQRQMSPMTWDTGSGMTEVTVNLYSLATQENLEGRASRLDVYYPVIKQYLSLASKDFNAIPDAFHKVTMLWQLRLTFGTSFYPQLHQRYRMMQDPPSKSDDKAQRFIVETSLLSNTDLSSFFDKWGLYSTLETLLQTNDLPPLTQPIWTTDSNTTFPLPMPVQKYIPELAHILLDVSADFRGTSFSVDKQWFWTFRYEFTKNGNVVAWVDRGQCVNCKASADGRMYVDCDVSSAPDELWTVQVIFDKAPYTLASSNITPLLLSAVKDFFADEHCRVIKPSVDQRSIDLLMSGLDMKKTGELAVRLLRRAQRLYLHTITSRIETGYIVVNVTFKDGRFREYDYVMRLGSVSARLLKGHAHESELNGNVWTGRANFGMHETISLTASTPSIEQPLLLFAATLTEQQLIDRLAWLLTDATMTHLQSYVDQAMINENYERAQGSFTNSSSRAIYLSKVNIAQSLLLKKTISKVVRTTDSLYVYFEGETFKTHNYKLYVNGVYASEVTQGHAYYSSVSNGIWSSVGKFDRDDHCEVSCGYKDATHILYESKRADTLSLSSEVPYADVTYCDHGL